Protein 4IF8 (pdb70)

CATH classification: 3.30.497.10 (+1 more: 2.30.39.10)

Secondary structure (DSSP, 8-state):
--HHHHHHHHHHHHHHHHHHHHHHHHHHHHSTTS-EEE-HHHHHHHHHHHTTT--HHHHHHHHHHTT--SS-HHHHHHHHHHHHHHH-EESSSEEEEEEEEEEEETTS---HHHHHHHHHHH--EEEEE-TTSHHHHHHHHHHHHHHHTTTSS----S---TT--EEEEEEEEEEE-BSS---GGG-EEEEEESSSS-EEEEEEEEEEEEEEEEEETTTTEEEEEEEBSSSEEEEEEEEPTT-HHHHHHH--HHHHHHHHHT-EEEEEEEEEE-EEEEEEEEHHHHGGGGT--GGGS-SS--TTT---TT----EEEEEEEEEE-S-B---PPPEEEE--S-EEEEEEETTTTEEEEEEEES-TT--/-GGGHHHHHHHHHHHHHHHHHHHHHHHHHHHHSTTS-EEE-HHHHHHHHHHHHTT--HHHHHHHHHHHT-TTS-HHHHHHHHHHHHHHH-EE-SSEEEEEEEEEEEETTS---HHHHHHHHHHH--EEEEE-TTSHHHHHHHHHHHHHHHTTTSS-S------TT--EEEEEEEEEEE-BSSPPPTTT-EEEEEESSSS-EEEEEEEEEEEEEEEEEETTTTEEEEEEEBSSSEEEEEEEE---HHHHHT--SHHHHHHHHT-EEEEEEEEEE-EEEEEEEEHHHHHHTTT--GGGS-SS--TTTSS-TT----EEEEEEEEEESS-B--EEE--S-EEEEEEETTTTEEEEEEEES-S--

Structure (mmCIF, N/CA/C/O backbone):
data_4IF8
#
_entry.id   4IF8
#
_cell.length_a   133.550
_cell.length_b   152.100
_cell.length_c   61.450
_cell.angle_alpha   90.00
_cell.angle_beta   97.52
_cell.angle_gamma   90.00
#
_symmetry.space_group_name_H-M   'C 1 2 1'
#
loop_
_entity.id
_entity.type
_entity.pdbx_description
1 polymer 'Serpin A12'
2 non-polymer 'SULFATE ION'
3 water water
#
loop_
_atom_site.group_PDB
_atom_site.id
_atom_site.type_symbol
_atom_site.label_atom_id
_atom_site.label_alt_id
_atom_site.label_comp_id
_atom_site.label_asym_id
_atom_site.label_entity_id
_atom_site.label_seq_id
_atom_site.pdbx_PDB_ins_code
_atom_site.Cartn_x
_atom_site.Cartn_y
_atom_site.Cartn_z
_atom_site.occupancy
_atom_site.B_iso_or_equiv
_atom_site.auth_seq_id
_atom_site.auth_comp_id
_atom_site.auth_asym_id
_atom_site.auth_atom_id
_atom_site.pdbx_PDB_model_num
ATOM 1 N N . GLN A 1 37 ? 41.769 84.597 7.624 1.00 78.51 37 GLN A N 1
ATOM 2 C CA . GLN A 1 37 ? 41.145 84.660 6.305 1.00 75.36 37 GLN A CA 1
ATOM 3 C C . GLN A 1 37 ? 39.655 84.880 6.427 1.00 75.52 37 GLN A C 1
ATOM 4 O O . GLN A 1 37 ? 39.014 84.323 7.327 1.00 76.07 37 GLN A O 1
ATOM 10 N N . GLY A 1 38 ? 39.115 85.664 5.497 1.00 66.88 38 GLY A N 1
ATOM 11 C CA . GLY A 1 38 ? 37.694 85.956 5.433 1.00 61.74 38 GLY A CA 1
ATOM 12 C C . GLY A 1 38 ? 37.024 85.284 4.256 1.00 58.33 38 GLY A C 1
ATOM 13 O O . GLY A 1 38 ? 36.102 85.859 3.688 1.00 55.46 38 GLY A O 1
ATOM 14 N N . TRP A 1 39 ? 37.486 84.068 3.861 1.00 52.35 39 TRP A N 1
ATOM 15 C CA . TRP A 1 39 ? 36.897 83.324 2.733 1.00 49.04 39 TRP A CA 1
ATOM 16 C C . TRP A 1 39 ? 35.410 83.032 2.946 1.00 47.33 39 TRP A C 1
ATOM 17 O O . TRP A 1 39 ? 34.602 83.318 2.069 1.00 44.52 39 TRP A O 1
ATOM 28 N N . LYS A 1 40 ? 35.077 82.428 4.091 1.00 43.43 40 LYS A N 1
ATOM 29 C CA . LYS A 1 40 ? 33.724 82.043 4.463 1.00 42.12 40 LYS A CA 1
ATOM 30 C C . LYS A 1 40 ? 32.775 83.259 4.492 1.00 44.77 40 LYS A C 1
ATOM 31 O O . LYS A 1 40 ? 31.671 83.175 3.949 1.00 42.82 40 LYS A O 1
ATOM 37 N N . GLN A 1 41 ? 33.241 84.396 5.047 1.00 43.42 41 GLN A N 1
ATOM 38 C CA . GLN A 1 41 ? 32.487 85.658 5.135 1.00 43.18 41 GLN A CA 1
ATOM 39 C C . GLN A 1 41 ? 32.161 86.174 3.729 1.00 46.43 41 GLN A C 1
ATOM 40 O O . GLN A 1 41 ? 31.033 86.594 3.471 1.00 45.64 41 GLN A O 1
ATOM 46 N N . ARG A 1 42 ? 33.151 86.089 2.821 1.00 44.11 42 ARG A N 1
ATOM 47 C CA . ARG A 1 42 ? 33.105 86.457 1.406 1.00 43.14 42 ARG A CA 1
ATOM 48 C C . ARG A 1 42 ? 32.113 85.544 0.645 1.00 43.31 42 ARG A C 1
ATOM 49 O O . ARG A 1 42 ? 31.338 86.039 -0.174 1.00 41.97 42 ARG A O 1
ATOM 57 N N . MET A 1 43 ? 32.108 84.232 0.941 1.00 38.11 43 MET A N 1
ATOM 58 C CA . MET A 1 43 ? 31.146 83.303 0.333 1.00 36.91 43 MET A CA 1
ATOM 59 C C . MET A 1 43 ? 29.706 83.645 0.796 1.00 36.19 43 MET A C 1
ATOM 60 O O . MET A 1 43 ? 28.794 83.623 -0.023 1.00 33.60 43 MET A O 1
ATOM 65 N N . ALA A 1 44 ? 29.518 83.941 2.102 1.00 33.08 44 ALA A N 1
ATOM 66 C CA . ALA A 1 44 ? 28.215 84.327 2.680 1.00 31.95 44 ALA A CA 1
ATOM 67 C C . ALA A 1 44 ? 27.705 85.621 2.032 1.00 37.74 44 ALA A C 1
ATOM 68 O O . ALA A 1 44 ? 26.527 85.696 1.677 1.00 35.65 44 ALA A O 1
ATOM 70 N N . ALA A 1 45 ? 28.625 86.592 1.778 1.00 36.34 45 ALA A N 1
ATOM 71 C CA . ALA A 1 45 ? 28.316 87.854 1.113 1.00 35.81 45 ALA A CA 1
ATOM 72 C C . ALA A 1 45 ? 27.839 87.608 -0.309 1.00 39.67 45 ALA A C 1
ATOM 73 O O . ALA A 1 45 ? 26.848 88.204 -0.717 1.00 39.24 45 ALA A O 1
ATOM 75 N N . LYS A 1 46 ? 28.493 86.694 -1.043 1.00 36.06 46 LYS A N 1
ATOM 76 C CA . LYS A 1 46 ? 28.106 86.341 -2.410 1.00 36.03 46 LYS A CA 1
ATOM 77 C C . LYS A 1 46 ? 26.656 85.798 -2.455 1.00 39.03 46 LYS A C 1
ATOM 78 O O . LYS A 1 46 ? 25.865 86.230 -3.289 1.00 36.76 46 LYS A O 1
ATOM 84 N N . GLU A 1 47 ? 26.302 84.895 -1.529 1.00 38.37 47 GLU A N 1
ATOM 85 C CA . GLU A 1 47 ? 24.942 84.358 -1.431 1.00 39.28 47 GLU A CA 1
ATOM 86 C C . GLU A 1 47 ? 23.937 85.478 -1.026 1.00 41.46 47 GLU A C 1
ATOM 87 O O . GLU A 1 47 ? 22.851 85.573 -1.607 1.00 39.84 47 GLU A O 1
ATOM 93 N N . LEU A 1 48 ? 24.314 86.344 -0.072 1.00 38.80 48 LEU A N 1
ATOM 94 C CA . LEU A 1 48 ? 23.431 87.446 0.347 1.00 37.85 48 LEU A CA 1
ATOM 95 C C . LEU A 1 48 ? 23.182 88.466 -0.775 1.00 42.11 48 LEU A C 1
ATOM 96 O O . LEU A 1 48 ? 22.061 88.938 -0.922 1.00 40.86 48 LEU A O 1
ATOM 101 N N . ALA A 1 49 ? 24.204 88.762 -1.597 1.00 40.52 49 ALA A N 1
ATOM 102 C CA . ALA A 1 49 ? 24.087 89.653 -2.757 1.00 40.48 49 ALA A CA 1
ATOM 103 C C . ALA A 1 49 ? 23.043 89.139 -3.774 1.00 42.04 49 ALA A C 1
ATOM 104 O O . ALA A 1 49 ? 22.294 89.953 -4.313 1.00 40.38 49 ALA A O 1
ATOM 106 N N . ARG A 1 50 ? 22.998 87.802 -4.045 1.00 37.99 50 ARG A N 1
ATOM 107 C CA . ARG A 1 50 ? 21.994 87.213 -4.950 1.00 39.05 50 ARG A CA 1
ATOM 108 C C . ARG A 1 50 ? 20.602 87.462 -4.415 1.00 43.95 50 ARG A C 1
ATOM 109 O O . ARG A 1 50 ? 19.685 87.744 -5.193 1.00 43.19 50 ARG A O 1
ATOM 117 N N . GLN A 1 51 ? 20.454 87.386 -3.067 1.00 41.02 51 GLN A N 1
ATOM 118 C CA . GLN A 1 51 ? 19.207 87.634 -2.374 1.00 39.33 51 GLN A CA 1
ATOM 119 C C . GLN A 1 51 ? 18.767 89.068 -2.439 1.00 38.57 51 GLN A C 1
ATOM 120 O O . GLN A 1 51 ? 17.562 89.265 -2.618 1.00 38.46 51 GLN A O 1
ATOM 126 N N . ASN A 1 52 ? 19.681 90.082 -2.253 1.00 34.00 52 ASN A N 1
ATOM 127 C CA . ASN A 1 52 ? 19.229 91.471 -2.386 1.00 33.46 52 ASN A CA 1
ATOM 128 C C . ASN A 1 52 ? 18.859 91.804 -3.825 1.00 33.48 52 ASN A C 1
ATOM 129 O O . ASN A 1 52 ? 17.972 92.618 -4.037 1.00 32.06 52 ASN A O 1
ATOM 134 N N . MET A 1 53 ? 19.525 91.177 -4.807 1.00 31.61 53 MET A N 1
ATOM 135 C CA . MET A 1 53 ? 19.220 91.405 -6.226 1.00 33.30 53 MET A CA 1
ATOM 136 C C . MET A 1 53 ? 17.747 91.021 -6.457 1.00 33.09 53 MET A C 1
ATOM 137 O O . MET A 1 53 ? 16.971 91.846 -6.962 1.00 28.61 53 MET A O 1
ATOM 142 N N . ASP A 1 54 ? 17.369 89.778 -6.039 1.00 28.61 54 ASP A N 1
ATOM 143 C CA . ASP A 1 54 ? 16.001 89.281 -6.153 1.00 29.02 54 ASP A CA 1
ATOM 144 C C . ASP A 1 54 ? 15.008 90.171 -5.417 1.00 31.82 54 ASP A C 1
ATOM 145 O O . ASP A 1 54 ? 13.957 90.498 -5.979 1.00 31.20 54 ASP A O 1
ATOM 150 N N . LEU A 1 55 ? 15.350 90.578 -4.170 1.00 27.30 55 LEU A N 1
ATOM 151 C CA . LEU A 1 55 ? 14.520 91.452 -3.353 1.00 26.59 55 LEU A CA 1
ATOM 152 C C . LEU A 1 55 ? 14.267 92.779 -4.070 1.00 28.65 55 LEU A C 1
ATOM 153 O O . LEU A 1 55 ? 13.125 93.236 -4.128 1.00 25.79 55 LEU A O 1
ATOM 158 N N . GLY A 1 56 ? 15.335 93.391 -4.585 1.00 25.02 56 GLY A N 1
ATOM 159 C CA . GLY A 1 56 ? 15.221 94.655 -5.300 1.00 23.52 56 GLY A CA 1
ATOM 160 C C . GLY A 1 56 ? 14.252 94.572 -6.466 1.00 24.68 56 GLY A C 1
ATOM 161 O O . GLY A 1 56 ? 13.365 95.420 -6.597 1.00 21.47 56 GLY A O 1
ATOM 162 N N . PHE A 1 57 ? 14.378 93.524 -7.289 1.00 22.96 57 PHE A N 1
ATOM 163 C CA . PHE A 1 57 ? 13.505 93.367 -8.463 1.00 22.51 57 PHE A CA 1
ATOM 164 C C . PHE A 1 57 ? 12.059 93.115 -8.026 1.00 26.17 57 PHE A C 1
ATOM 165 O O . PHE A 1 57 ? 11.147 93.634 -8.650 1.00 25.10 57 PHE A O 1
ATOM 173 N N . LYS A 1 58 ? 11.857 92.353 -6.950 1.00 24.36 58 LYS A N 1
ATOM 174 C CA . LYS A 1 58 ? 10.502 92.081 -6.457 1.00 24.43 58 LYS A CA 1
ATOM 175 C C . LYS A 1 58 ? 9.883 93.391 -5.950 1.00 25.51 58 LYS A C 1
ATOM 176 O O . LYS A 1 58 ? 8.700 93.645 -6.193 1.00 26.15 58 LYS A O 1
ATOM 182 N N . LEU A 1 59 ? 10.646 94.154 -5.165 1.00 20.78 59 LEU A N 1
ATOM 183 C CA . LEU A 1 59 ? 10.170 95.431 -4.613 1.00 22.04 59 LEU A CA 1
ATOM 184 C C . LEU A 1 59 ? 9.869 96.420 -5.735 1.00 25.90 59 LEU A C 1
ATOM 185 O O . LEU A 1 59 ? 8.800 97.011 -5.739 1.00 25.48 59 LEU A O 1
ATOM 190 N N . LEU A 1 60 ? 10.776 96.548 -6.711 1.00 24.11 60 LEU A N 1
ATOM 191 C CA . LEU A 1 60 ? 10.569 97.429 -7.869 1.00 24.63 60 LEU A CA 1
ATOM 192 C C . LEU A 1 60 ? 9.287 97.074 -8.634 1.00 26.84 60 LEU A C 1
ATOM 193 O O . LEU A 1 60 ? 8.505 97.968 -8.919 1.00 26.15 60 LEU A O 1
ATOM 198 N N . LYS A 1 61 ? 9.056 95.788 -8.919 1.00 24.76 61 LYS A N 1
ATOM 199 C CA . LYS A 1 61 ? 7.859 95.326 -9.629 1.00 26.21 61 LYS A CA 1
ATOM 200 C C . LYS A 1 61 ? 6.580 95.731 -8.909 1.00 27.35 61 LYS A C 1
ATOM 201 O O . LYS A 1 61 ? 5.657 96.214 -9.547 1.00 25.76 61 LYS A O 1
ATOM 207 N N . LYS A 1 62 ? 6.511 95.490 -7.596 1.00 25.03 62 LYS A N 1
ATOM 208 C CA . LYS A 1 62 ? 5.331 95.819 -6.798 1.00 23.73 62 LYS A CA 1
ATOM 209 C C . LYS A 1 62 ? 5.135 97.339 -6.735 1.00 26.71 62 LYS A C 1
ATOM 210 O O . LYS A 1 62 ? 4.040 97.831 -6.998 1.00 25.44 62 LYS A O 1
ATOM 216 N N . LEU A 1 63 ? 6.216 98.079 -6.443 1.00 22.52 63 LEU A N 1
ATOM 217 C CA . LEU A 1 63 ? 6.164 99.549 -6.339 1.00 20.77 63 LEU A CA 1
ATOM 218 C C . LEU A 1 63 ? 5.718 100.204 -7.638 1.00 24.52 63 LEU A C 1
ATOM 219 O O . LEU A 1 63 ? 4.804 101.033 -7.618 1.00 25.68 63 LEU A O 1
ATOM 224 N N . ALA A 1 64 ? 6.282 99.763 -8.769 1.00 20.06 64 ALA A N 1
ATOM 225 C CA . ALA A 1 64 ? 5.898 100.274 -10.085 1.00 20.03 64 ALA A CA 1
ATOM 226 C C . ALA A 1 64 ? 4.468 99.884 -10.463 1.00 22.97 64 ALA A C 1
ATOM 227 O O . ALA A 1 64 ? 3.805 100.631 -11.172 1.00 22.45 64 ALA A O 1
ATOM 229 N N . PHE A 1 65 ? 4.011 98.702 -10.038 1.00 21.09 65 PHE A N 1
ATOM 230 C CA . PHE A 1 65 ? 2.648 98.247 -10.333 1.00 22.07 65 PHE A CA 1
ATOM 231 C C . PHE A 1 65 ? 1.635 99.183 -9.652 1.00 26.92 65 PHE A C 1
ATOM 232 O O . PHE A 1 65 ? 0.695 99.641 -10.322 1.00 26.89 65 PHE A O 1
ATOM 240 N N . TYR A 1 66 ? 1.826 99.463 -8.333 1.00 23.73 66 TYR A N 1
ATOM 241 C CA . TYR A 1 66 ? 0.857 100.310 -7.605 1.00 24.76 66 TYR A CA 1
ATOM 242 C C . TYR A 1 66 ? 1.001 101.783 -7.891 1.00 28.76 66 TYR A C 1
ATOM 243 O O . TYR A 1 66 ? 0.013 102.509 -7.801 1.00 29.13 66 TYR A O 1
ATOM 252 N N . ASN A 1 67 ? 2.226 102.232 -8.225 1.00 25.34 67 ASN A N 1
ATOM 253 C CA . ASN A 1 67 ? 2.520 103.656 -8.483 1.00 24.43 67 ASN A CA 1
ATOM 254 C C . ASN A 1 67 ? 3.252 103.878 -9.822 1.00 26.51 67 ASN A C 1
ATOM 255 O O . ASN A 1 67 ? 4.441 104.222 -9.831 1.00 23.03 67 ASN A O 1
ATOM 264 N N . PRO A 1 68 ? 2.589 103.682 -10.973 1.00 25.13 68 PRO A N 1
ATOM 265 C CA . PRO A 1 68 ? 3.287 103.956 -12.243 1.00 26.32 68 PRO A CA 1
ATOM 266 C C . PRO A 1 68 ? 3.550 105.464 -12.401 1.00 32.02 68 PRO A C 1
ATOM 267 O O . PRO A 1 68 ? 2.986 106.274 -11.671 1.00 33.38 68 PRO A O 1
ATOM 271 N N . GLY A 1 69 ? 4.463 105.832 -13.261 1.00 29.58 69 GLY A N 1
ATOM 272 C CA . GLY A 1 69 ? 4.740 107.257 -13.483 1.00 30.00 69 GLY A CA 1
ATOM 273 C C . GLY A 1 69 ? 5.488 107.962 -12.371 1.00 33.56 69 GLY A C 1
ATOM 274 O O . GLY A 1 69 ? 5.595 109.184 -12.375 1.00 34.13 69 GLY A O 1
ATOM 275 N N . ARG A 1 70 ? 6.051 107.204 -11.425 1.00 29.62 70 ARG A N 1
ATOM 276 C CA . ARG A 1 70 ? 6.797 107.789 -10.315 1.00 28.06 70 ARG A CA 1
ATOM 277 C C . ARG A 1 70 ? 8.215 107.255 -10.320 1.00 28.99 70 ARG A C 1
ATOM 278 O O . ARG A 1 70 ? 8.425 106.057 -10.573 1.00 24.76 70 ARG A O 1
ATOM 286 N N . ASN A 1 71 ? 9.161 108.107 -9.884 1.00 22.83 71 ASN A N 1
ATOM 287 C CA . ASN A 1 71 ? 10.528 107.694 -9.623 1.00 22.52 71 ASN A CA 1
ATOM 288 C C . ASN A 1 71 ? 10.496 106.712 -8.447 1.00 23.30 71 ASN A C 1
ATOM 289 O O . ASN A 1 71 ? 9.673 106.851 -7.545 1.00 20.51 71 ASN A O 1
ATOM 294 N N . ILE A 1 72 ? 11.338 105.695 -8.485 1.00 19.48 72 ILE A N 1
ATOM 295 C CA . ILE A 1 72 ? 11.472 104.747 -7.372 1.00 19.39 72 ILE A CA 1
ATOM 296 C C . ILE A 1 72 ? 12.960 104.659 -7.110 1.00 23.51 72 ILE A C 1
ATOM 297 O O . ILE A 1 72 ? 13.724 104.412 -8.038 1.00 24.43 72 ILE A O 1
ATOM 302 N N . PHE A 1 73 ? 13.384 104.917 -5.885 1.00 19.88 73 PHE A N 1
ATOM 303 C CA . PHE A 1 73 ? 14.809 104.914 -5.589 1.00 18.47 73 PHE A CA 1
ATOM 304 C C . PHE A 1 73 ? 15.041 104.333 -4.238 1.00 20.03 73 PHE A C 1
ATOM 305 O O . PHE A 1 73 ? 14.666 104.936 -3.259 1.00 18.98 73 PHE A O 1
ATOM 313 N N . LEU A 1 74 ? 15.626 103.141 -4.170 1.00 17.69 74 LEU A N 1
ATOM 314 C CA . LEU A 1 74 ? 15.830 102.494 -2.867 1.00 18.18 74 LEU A CA 1
ATOM 315 C C . LEU A 1 74 ? 17.090 101.649 -2.885 1.00 21.87 74 LEU A C 1
ATOM 316 O O . LEU A 1 74 ? 17.648 101.412 -3.951 1.00 20.71 74 LEU A O 1
ATOM 321 N N . SER A 1 75 ? 17.507 101.168 -1.701 1.00 19.74 75 SER A N 1
ATOM 322 C CA . SER A 1 75 ? 18.673 100.284 -1.596 1.00 19.88 75 SER A CA 1
ATOM 323 C C . SER A 1 75 ? 18.239 98.905 -1.062 1.00 23.93 75 SER A C 1
ATOM 324 O O . SER A 1 75 ? 17.915 98.774 0.116 1.00 21.16 75 SER A O 1
ATOM 327 N N . PRO A 1 76 ? 18.156 97.894 -1.939 1.00 25.70 76 PRO A N 1
ATOM 328 C CA . PRO A 1 76 ? 17.790 96.526 -1.467 1.00 26.10 76 PRO A CA 1
ATOM 329 C C . PRO A 1 76 ? 18.759 96.036 -0.388 1.00 25.64 76 PRO A C 1
ATOM 330 O O . PRO A 1 76 ? 18.329 95.488 0.618 1.00 23.24 76 PRO A O 1
ATOM 334 N N . LEU A 1 77 ? 20.051 96.316 -0.556 1.00 24.00 77 LEU A N 1
ATOM 335 C CA . LEU A 1 77 ? 21.078 95.932 0.417 1.00 24.20 77 LEU A CA 1
ATOM 336 C C . LEU A 1 77 ? 20.810 96.582 1.763 1.00 25.49 77 LEU A C 1
ATOM 337 O O . LEU A 1 77 ? 20.779 95.888 2.769 1.00 24.78 77 LEU A O 1
ATOM 342 N N . SER A 1 78 ? 20.658 97.921 1.782 1.00 19.95 78 SER A N 1
ATOM 343 C CA . SER A 1 78 ? 20.452 98.630 3.022 1.00 17.88 78 SER A CA 1
ATOM 344 C C . SER A 1 78 ? 19.209 98.100 3.737 1.00 20.76 78 SER A C 1
ATOM 345 O O . SER A 1 78 ? 19.267 97.845 4.945 1.00 19.56 78 SER A O 1
ATOM 348 N N . ILE A 1 79 ? 18.108 97.888 2.998 1.00 17.47 79 ILE A N 1
ATOM 349 C CA . ILE A 1 79 ? 16.866 97.357 3.596 1.00 18.39 79 ILE A CA 1
ATOM 350 C C . ILE A 1 79 ? 17.129 95.999 4.259 1.00 22.92 79 ILE A C 1
ATOM 351 O O . ILE A 1 79 ? 16.702 95.759 5.400 1.00 22.63 79 ILE A O 1
ATOM 356 N N . SER A 1 80 ? 17.836 95.121 3.534 1.00 20.94 80 SER A N 1
ATOM 357 C CA . SER A 1 80 ? 18.186 93.776 4.027 1.00 22.06 80 SER A CA 1
ATOM 358 C C . SER A 1 80 ? 18.996 93.852 5.325 1.00 24.83 80 SER A C 1
ATOM 359 O O . SER A 1 80 ? 18.707 93.078 6.229 1.00 24.91 80 SER A O 1
ATOM 362 N N . THR A 1 81 ? 20.000 94.781 5.420 1.00 20.23 81 THR A N 1
ATOM 363 C CA . THR A 1 81 ? 20.829 94.894 6.644 1.00 20.42 81 THR A CA 1
ATOM 364 C C . THR A 1 81 ? 19.977 95.205 7.862 1.00 24.16 81 THR A C 1
ATOM 365 O O . THR A 1 81 ? 20.260 94.688 8.956 1.00 22.47 81 THR A O 1
ATOM 369 N N . ALA A 1 82 ? 18.921 96.035 7.666 1.00 21.19 82 ALA A N 1
ATOM 370 C CA . ALA A 1 82 ? 18.057 96.450 8.763 1.00 21.46 82 ALA A CA 1
ATOM 371 C C . ALA A 1 82 ? 17.347 95.260 9.382 1.00 22.88 82 ALA A C 1
ATOM 372 O O . ALA A 1 82 ? 17.307 95.154 10.604 1.00 21.64 82 ALA A O 1
ATOM 374 N N . PHE A 1 83 ? 16.755 94.400 8.548 1.00 19.09 83 PHE A N 1
ATOM 375 C CA . PHE A 1 83 ? 15.981 93.261 9.045 1.00 20.49 83 PHE A CA 1
ATOM 376 C C . PHE A 1 83 ? 16.847 92.098 9.466 1.00 24.94 83 PHE A C 1
ATOM 377 O O . PHE A 1 83 ? 16.471 91.363 10.371 1.00 26.33 83 PHE A O 1
ATOM 385 N N . SER A 1 84 ? 18.060 92.004 8.895 1.00 19.07 84 SER A N 1
ATOM 386 C CA . SER A 1 84 ? 18.997 90.982 9.322 1.00 20.11 84 SER A CA 1
ATOM 387 C C . SER A 1 84 ? 19.511 91.356 10.693 1.00 24.12 84 SER A C 1
ATOM 388 O O . SER A 1 84 ? 19.591 90.500 11.559 1.00 26.28 84 SER A O 1
ATOM 391 N N . MET A 1 85 ? 19.797 92.642 10.904 1.00 21.26 85 MET A N 1
ATOM 392 C CA . MET A 1 85 ? 20.203 93.177 12.200 1.00 21.93 85 MET A CA 1
ATOM 393 C C . MET A 1 85 ? 19.118 92.855 13.247 1.00 25.54 85 MET A C 1
ATOM 394 O O . MET A 1 85 ? 19.445 92.444 14.363 1.00 25.11 85 MET A O 1
ATOM 399 N N . LEU A 1 86 ? 17.829 93.057 12.889 1.00 22.82 86 LEU A N 1
ATOM 400 C CA . LEU A 1 86 ? 16.717 92.761 13.816 1.00 23.09 86 LEU A CA 1
ATOM 401 C C . LEU A 1 86 ? 16.637 91.288 14.208 1.00 28.58 86 LEU A C 1
ATOM 402 O O . LEU A 1 86 ? 16.162 90.969 15.298 1.00 27.98 86 LEU A O 1
ATOM 407 N N . CYS A 1 87 ? 17.194 90.398 13.367 1.00 26.53 87 CYS A N 1
ATOM 408 C CA . CYS A 1 87 ? 17.248 88.966 13.671 1.00 27.20 87 CYS A CA 1
ATOM 409 C C . CYS A 1 87 ? 18.121 88.692 14.886 1.00 32.72 87 CYS A C 1
ATOM 410 O O . CYS A 1 87 ? 17.911 87.680 15.523 1.00 33.85 87 CYS A O 1
ATOM 413 N N . LEU A 1 88 ? 19.075 89.591 15.235 1.00 28.93 88 LEU A N 1
ATOM 414 C CA . LEU A 1 88 ? 19.889 89.398 16.451 1.00 29.04 88 LEU A CA 1
ATOM 415 C C . LEU A 1 88 ? 19.034 89.494 17.730 1.00 32.44 88 LEU A C 1
ATOM 416 O O . LEU A 1 88 ? 19.404 88.936 18.760 1.00 33.65 88 LEU A O 1
ATOM 421 N N . GLY A 1 89 ? 17.944 90.245 17.668 1.00 29.27 89 GLY A N 1
ATOM 422 C CA . GLY A 1 89 ? 17.067 90.443 18.817 1.00 30.04 89 GLY A CA 1
ATOM 423 C C . GLY A 1 89 ? 15.701 89.793 18.730 1.00 33.88 89 GLY A C 1
ATOM 424 O O . GLY A 1 89 ? 14.898 89.950 19.648 1.00 34.43 89 GLY A O 1
ATOM 425 N N . ALA A 1 90 ? 15.411 89.084 17.630 1.00 29.92 90 ALA A N 1
ATOM 426 C CA . ALA A 1 90 ? 14.103 88.460 17.399 1.00 28.95 90 ALA A CA 1
ATOM 427 C C . ALA A 1 90 ? 14.128 86.963 17.626 1.00 33.52 90 ALA A C 1
ATOM 428 O O . ALA A 1 90 ? 15.138 86.308 17.384 1.00 34.23 90 ALA A O 1
ATOM 430 N N . GLN A 1 91 ? 13.007 86.423 18.075 1.00 31.10 91 GLN A N 1
ATOM 431 C CA . GLN A 1 91 ? 12.857 84.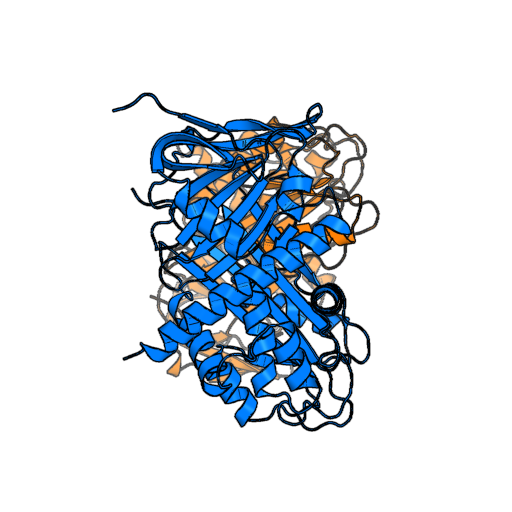992 18.314 1.00 32.96 91 GLN A CA 1
ATOM 432 C C . GLN A 1 91 ? 11.587 84.495 17.666 1.00 37.41 91 GLN A C 1
ATOM 433 O O . GLN A 1 91 ? 10.718 85.287 17.244 1.00 33.93 91 GLN A O 1
ATOM 439 N N . ASP A 1 92 ? 11.473 83.167 17.646 1.00 36.92 92 ASP A N 1
ATOM 440 C CA . ASP A 1 92 ? 10.321 82.393 17.211 1.00 38.65 92 ASP A CA 1
ATOM 441 C C . ASP A 1 92 ? 9.650 82.842 15.895 1.00 40.21 92 ASP A C 1
ATOM 442 O O . ASP A 1 92 ? 10.361 83.022 14.904 1.00 37.40 92 ASP A O 1
ATOM 447 N N . SER A 1 93 ? 8.305 83.029 15.887 1.00 37.21 93 SER A N 1
ATOM 448 C CA . SER A 1 93 ? 7.546 83.378 14.683 1.00 36.28 93 SER A CA 1
ATOM 449 C C . SER A 1 93 ? 8.010 84.650 13.991 1.00 37.90 93 SER A C 1
ATOM 450 O O . SER A 1 93 ? 8.006 84.685 12.760 1.00 37.74 93 SER A O 1
ATOM 453 N N . THR A 1 94 ? 8.425 85.687 14.762 1.00 32.18 94 THR A N 1
ATOM 454 C CA . THR A 1 94 ? 8.895 86.949 14.165 1.00 27.93 94 THR A CA 1
ATOM 455 C C . THR A 1 94 ? 10.200 86.719 13.445 1.00 30.58 94 THR A C 1
ATOM 456 O O . THR A 1 94 ? 10.334 87.127 12.295 1.00 28.39 94 THR A O 1
ATOM 460 N N . LEU A 1 95 ? 11.141 86.015 14.102 1.00 29.02 95 LEU A N 1
ATOM 461 C CA . LEU A 1 95 ? 12.438 85.670 13.520 1.00 28.36 95 LEU A CA 1
ATOM 462 C C . LEU A 1 95 ? 12.254 84.810 12.258 1.00 34.82 95 LEU A C 1
ATOM 463 O O . LEU A 1 95 ? 12.822 85.140 11.217 1.00 34.12 95 LEU A O 1
ATOM 468 N N . ASP A 1 96 ? 11.484 83.695 12.368 1.00 32.48 96 ASP A N 1
ATOM 469 C CA . ASP A 1 96 ? 11.225 82.796 11.237 1.00 32.84 96 ASP A CA 1
ATOM 470 C C . ASP A 1 96 ? 10.652 83.537 10.027 1.00 32.95 96 ASP A C 1
ATOM 471 O O . ASP A 1 96 ? 11.113 83.317 8.908 1.00 33.01 96 ASP A O 1
ATOM 476 N N . GLU A 1 97 ? 9.664 84.409 10.243 1.00 28.38 97 GLU A N 1
ATOM 477 C CA . GLU A 1 97 ? 9.040 85.136 9.134 1.00 27.28 97 GLU A CA 1
ATOM 478 C C . GLU A 1 97 ? 9.989 86.144 8.440 1.00 30.87 97 GLU A C 1
ATOM 479 O O . GLU A 1 97 ? 9.915 86.269 7.201 1.00 29.44 97 GLU A O 1
ATOM 485 N N . ILE A 1 98 ? 10.870 86.861 9.207 1.00 26.62 98 ILE A N 1
ATOM 486 C CA . ILE A 1 98 ? 11.863 87.776 8.577 1.00 25.29 98 ILE A CA 1
ATOM 487 C C . ILE A 1 98 ? 12.779 86.941 7.643 1.00 31.48 98 ILE A C 1
ATOM 488 O O . ILE A 1 98 ? 12.993 87.307 6.486 1.00 29.77 98 ILE A O 1
ATOM 493 N N . LYS A 1 99 ? 13.296 85.813 8.170 1.00 31.81 99 LYS A N 1
ATOM 494 C CA . LYS A 1 99 ? 14.202 84.901 7.470 1.00 32.86 99 LYS A CA 1
ATOM 495 C C . LYS A 1 99 ? 13.548 84.273 6.243 1.00 37.29 99 LYS A C 1
ATOM 496 O O . LYS A 1 99 ? 14.214 84.121 5.233 1.00 36.69 99 LYS A O 1
ATOM 502 N N . GLN A 1 100 ? 12.246 83.933 6.325 1.00 35.03 100 GLN A N 1
ATOM 503 C CA . GLN A 1 100 ? 11.485 83.383 5.200 1.00 35.59 100 GLN A CA 1
ATOM 504 C C . GLN A 1 100 ? 11.278 84.461 4.125 1.00 36.75 100 GLN A C 1
ATOM 505 O O . GLN A 1 100 ? 11.586 84.230 2.947 1.00 35.50 100 GLN A O 1
ATOM 511 N N . GLY A 1 101 ? 10.790 85.631 4.551 1.00 31.57 101 GLY A N 1
ATOM 512 C CA . GLY A 1 101 ? 10.521 86.766 3.674 1.00 29.72 101 GLY A CA 1
ATOM 513 C C . GLY A 1 101 ? 11.748 87.292 2.957 1.00 32.62 101 GLY A C 1
ATOM 514 O O . GLY A 1 101 ? 11.677 87.659 1.779 1.00 31.26 101 GLY A O 1
ATOM 515 N N . PHE A 1 102 ? 12.873 87.385 3.680 1.00 27.52 102 PHE A N 1
ATOM 516 C CA . PHE A 1 102 ? 14.110 87.891 3.079 1.00 26.65 102 PHE A CA 1
ATOM 517 C C . PHE A 1 102 ? 14.979 86.798 2.478 1.00 33.54 102 PHE A C 1
ATOM 518 O O . PHE A 1 102 ? 16.029 87.117 1.939 1.00 34.31 102 PHE A O 1
ATOM 526 N N . ASN A 1 103 ? 14.558 85.527 2.578 1.00 31.60 103 ASN A N 1
ATOM 527 C CA . ASN A 1 103 ? 15.299 84.359 2.076 1.00 34.87 103 ASN A CA 1
ATOM 528 C C . ASN A 1 103 ? 16.698 84.255 2.714 1.00 38.81 103 ASN A C 1
ATOM 529 O O . ASN A 1 103 ? 17.707 84.092 2.029 1.00 38.77 103 ASN A O 1
ATOM 534 N N . PHE A 1 104 ? 16.735 84.387 4.042 1.00 35.11 104 PHE A N 1
ATOM 535 C CA . PHE A 1 104 ? 17.950 84.303 4.856 1.00 34.66 104 PHE A CA 1
ATOM 536 C C . PHE A 1 104 ? 18.126 82.885 5.406 1.00 39.68 104 PHE A C 1
ATOM 537 O O . PHE A 1 104 ? 18.978 82.661 6.260 1.00 39.44 104 PHE A O 1
ATOM 545 N N . ARG A 1 105 ? 17.299 81.941 4.936 1.00 40.29 105 ARG A N 1
ATOM 546 C CA . ARG A 1 105 ? 17.209 80.556 5.396 1.00 43.39 105 ARG A CA 1
ATOM 547 C C . ARG A 1 105 ? 18.277 79.564 4.883 1.00 49.97 105 ARG A C 1
ATOM 548 O O . ARG A 1 105 ? 18.421 78.490 5.476 1.00 50.73 105 ARG A O 1
ATOM 556 N N . LYS A 1 106 ? 18.957 79.873 3.765 1.00 47.64 106 LYS A N 1
ATOM 557 C CA . LYS A 1 106 ? 19.944 78.963 3.148 1.00 49.40 106 LYS A CA 1
ATOM 558 C C . LYS A 1 106 ? 21.245 78.723 3.923 1.00 51.96 106 LYS A C 1
ATOM 559 O O . LYS A 1 106 ? 21.873 77.693 3.721 1.00 53.96 106 LYS A O 1
ATOM 565 N N . MET A 1 107 ? 21.647 79.649 4.804 1.00 45.84 107 MET A N 1
ATOM 566 C CA . MET A 1 107 ? 22.881 79.494 5.578 1.00 45.35 107 MET A CA 1
ATOM 567 C C . MET A 1 107 ? 22.637 79.596 7.097 1.00 44.92 107 MET A C 1
ATOM 568 O O . MET A 1 107 ? 21.667 80.215 7.487 1.00 43.04 107 MET A O 1
ATOM 573 N N . PRO A 1 108 ? 23.526 79.068 7.971 1.00 41.36 108 PRO A N 1
ATOM 574 C CA . PRO A 1 108 ? 23.334 79.256 9.422 1.00 39.57 108 PRO A CA 1
ATOM 575 C C . PRO A 1 108 ? 23.317 80.745 9.780 1.00 41.49 108 PRO A C 1
ATOM 576 O O . PRO A 1 108 ? 23.898 81.562 9.068 1.00 38.96 108 PRO A O 1
ATOM 580 N N . GLU A 1 109 ? 22.657 81.093 10.884 1.00 37.92 109 GLU A N 1
ATOM 581 C CA . GLU A 1 109 ? 22.525 82.479 11.329 1.00 36.60 109 GLU A CA 1
ATOM 582 C C . GLU A 1 109 ? 23.841 83.165 11.613 1.00 38.13 109 GLU A C 1
ATOM 583 O O . GLU A 1 109 ? 23.970 84.363 11.361 1.00 34.57 109 GLU A O 1
ATOM 589 N N . LYS A 1 110 ? 24.822 82.403 12.104 1.00 37.53 110 LYS A N 1
ATOM 590 C CA . LYS A 1 110 ? 26.166 82.911 12.369 1.00 37.94 110 LYS A CA 1
ATOM 591 C C . LYS A 1 110 ? 26.771 83.449 11.077 1.00 39.87 110 LYS A C 1
ATOM 592 O O . LYS A 1 110 ? 27.347 84.532 11.092 1.00 38.80 110 LYS A O 1
ATOM 598 N N . ASP A 1 111 ? 26.582 82.716 9.966 1.00 36.65 111 ASP A N 1
ATOM 599 C CA . ASP A 1 111 ? 27.078 83.064 8.628 1.00 36.11 111 ASP A CA 1
ATOM 600 C C . ASP A 1 111 ? 26.301 84.215 8.042 1.00 36.07 111 ASP A C 1
ATOM 601 O O . ASP A 1 111 ? 26.864 85.051 7.332 1.00 35.19 111 ASP A O 1
ATOM 606 N N . LEU A 1 112 ? 25.010 84.288 8.360 1.00 31.70 112 LEU A N 1
ATOM 607 C CA . LEU A 1 112 ? 24.178 85.407 7.922 1.00 29.59 112 LEU A CA 1
ATOM 608 C C . LEU A 1 112 ? 24.773 86.740 8.480 1.00 33.98 112 LEU A C 1
ATOM 609 O O . LEU A 1 112 ? 24.973 87.698 7.726 1.00 32.56 112 LEU A O 1
ATOM 614 N N . HIS A 1 113 ? 25.038 86.788 9.798 1.00 30.58 113 HIS A N 1
ATOM 615 C CA . HIS A 1 113 ? 25.565 87.984 10.456 1.00 28.98 113 HIS A CA 1
ATOM 616 C C . HIS A 1 113 ? 27.015 88.281 10.047 1.00 31.71 113 HIS A C 1
ATOM 617 O O . HIS A 1 113 ? 27.360 89.444 9.836 1.00 29.81 113 HIS A O 1
ATOM 624 N N . GLU A 1 114 ? 27.846 87.234 9.896 1.00 28.70 114 GLU A N 1
ATOM 625 C CA . GLU A 1 114 ? 29.228 87.395 9.442 1.00 29.56 114 GLU A CA 1
ATOM 626 C C . GLU A 1 114 ? 29.284 87.919 7.992 1.00 33.72 114 GLU A C 1
ATOM 627 O O . GLU A 1 114 ? 30.149 88.739 7.672 1.00 34.18 114 GLU A O 1
ATOM 633 N N . GLY A 1 115 ? 28.353 87.465 7.150 1.00 29.57 115 GLY A N 1
ATOM 634 C CA . GLY A 1 115 ? 28.242 87.895 5.757 1.00 27.71 115 GLY A CA 1
ATOM 635 C C . GLY A 1 115 ? 27.863 89.359 5.658 1.00 30.39 115 GLY A C 1
ATOM 636 O O . GLY A 1 115 ? 28.481 90.119 4.896 1.00 29.01 115 GLY A O 1
ATOM 637 N N . PHE A 1 116 ? 26.847 89.777 6.455 1.00 25.78 116 PHE A N 1
ATOM 638 C CA . PHE A 1 116 ? 26.450 91.177 6.481 1.00 24.50 116 PHE A CA 1
ATOM 639 C C . PHE A 1 116 ? 27.547 92.062 7.091 1.00 27.94 116 PHE A C 1
ATOM 640 O O . PHE A 1 116 ? 27.789 93.144 6.573 1.00 27.34 116 PHE A O 1
ATOM 648 N N . HIS A 1 117 ? 28.209 91.622 8.179 1.00 25.13 117 HIS A N 1
ATOM 649 C CA . HIS A 1 117 ? 29.293 92.413 8.779 1.00 27.14 117 HIS A CA 1
ATOM 650 C C . HIS A 1 117 ? 30.387 92.674 7.723 1.00 31.68 117 HIS A C 1
ATOM 651 O O . HIS A 1 117 ? 30.873 93.797 7.609 1.00 31.65 117 HIS A O 1
ATOM 658 N N . TYR A 1 118 ? 30.759 91.633 6.969 1.00 28.44 118 TYR A N 1
ATOM 659 C CA . TYR A 1 118 ? 31.764 91.722 5.894 1.00 30.11 118 TYR A CA 1
ATOM 660 C C . TYR A 1 118 ? 31.316 92.739 4.830 1.00 30.55 118 TYR A C 1
ATOM 661 O O . TYR A 1 118 ? 32.115 93.584 4.439 1.00 29.21 118 TYR A O 1
ATOM 670 N N . ILE A 1 119 ? 30.066 92.649 4.359 1.00 27.90 119 ILE A N 1
ATOM 671 C CA . ILE A 1 119 ? 29.550 93.566 3.318 1.00 28.08 119 ILE A CA 1
ATOM 672 C C . ILE A 1 119 ? 29.651 95.048 3.796 1.00 31.45 119 ILE A C 1
ATOM 673 O O . ILE A 1 119 ? 30.218 95.907 3.104 1.00 31.86 119 ILE A O 1
ATOM 678 N N . ILE A 1 120 ? 29.141 95.313 4.988 1.00 26.79 120 ILE A N 1
ATOM 679 C CA . ILE A 1 120 ? 29.132 96.656 5.568 1.00 26.65 120 ILE A CA 1
ATOM 680 C C . ILE A 1 120 ? 30.569 97.160 5.787 1.00 31.85 120 ILE A C 1
ATOM 681 O O . ILE A 1 120 ? 30.884 98.285 5.392 1.00 29.82 120 ILE A O 1
ATOM 686 N N . HIS A 1 121 ? 31.418 96.353 6.428 1.00 29.56 121 HIS A N 1
ATOM 687 C CA . HIS A 1 121 ? 32.790 96.770 6.700 1.00 32.75 121 HIS A CA 1
ATOM 688 C C . HIS A 1 121 ? 33.532 97.125 5.406 1.00 37.63 121 HIS A C 1
ATOM 689 O O . HIS A 1 121 ? 34.216 98.146 5.345 1.00 39.46 121 HIS A O 1
ATOM 696 N N . GLU A 1 122 ? 33.375 96.307 4.380 1.00 33.54 122 GLU A N 1
ATOM 697 C CA . GLU A 1 122 ? 34.074 96.528 3.116 1.00 36.86 122 GLU A CA 1
ATOM 698 C C . GLU A 1 122 ? 33.597 97.752 2.318 1.00 40.21 122 GLU A C 1
ATOM 699 O O . GLU A 1 122 ? 34.425 98.503 1.800 1.00 39.80 122 GLU A O 1
ATOM 705 N N . LEU A 1 123 ? 32.282 97.977 2.285 1.00 35.60 123 LEU A N 1
ATOM 706 C CA . LEU A 1 123 ? 31.678 99.095 1.555 1.00 35.65 123 LEU A CA 1
ATOM 707 C C . LEU A 1 123 ? 31.788 100.449 2.261 1.00 37.81 123 LEU A C 1
ATOM 708 O O . LEU A 1 123 ? 31.854 101.473 1.579 1.00 36.01 123 LEU A O 1
ATOM 713 N N . THR A 1 124 ? 31.760 100.454 3.607 1.00 34.68 124 THR A N 1
ATOM 714 C CA . THR A 1 124 ? 31.818 101.666 4.452 1.00 35.46 124 THR A CA 1
ATOM 715 C C . THR A 1 124 ? 33.131 102.375 4.312 1.00 44.01 124 THR A C 1
ATOM 716 O O . THR A 1 124 ? 34.166 101.847 4.711 1.00 44.39 124 THR A O 1
ATOM 720 N N . GLN A 1 125 ? 33.089 103.553 3.667 1.00 44.91 125 GLN A N 1
ATOM 721 C CA . GLN A 1 125 ? 34.271 104.360 3.353 1.00 47.47 125 GLN A CA 1
ATOM 722 C C . GLN A 1 125 ? 33.970 105.852 3.337 1.00 50.19 125 GLN A C 1
ATOM 723 O O . GLN A 1 125 ? 32.838 106.252 3.074 1.00 44.85 125 GLN A O 1
ATOM 729 N N . LYS A 1 126 ? 35.014 106.661 3.594 1.00 49.61 126 LYS A N 1
ATOM 730 C CA . LYS A 1 126 ? 34.981 108.118 3.574 1.00 50.95 126 LYS A CA 1
ATOM 731 C C . LYS A 1 126 ? 36.329 108.543 2.993 1.00 57.01 126 LYS A C 1
ATOM 732 O O . LYS A 1 126 ? 37.228 108.995 3.711 1.00 59.54 126 LYS A O 1
ATOM 738 N N . THR A 1 127 ? 36.496 108.259 1.689 1.00 51.18 127 THR A N 1
ATOM 739 C CA . THR A 1 127 ? 37.706 108.521 0.915 1.00 51.28 127 THR A CA 1
ATOM 740 C C . THR A 1 127 ? 37.346 109.472 -0.225 1.00 52.79 127 THR A C 1
ATOM 741 O O . THR A 1 127 ? 36.170 109.810 -0.401 1.00 50.06 127 THR A O 1
ATOM 745 N N . GLN A 1 128 ? 38.359 109.900 -0.994 1.00 50.15 128 GLN A N 1
ATOM 746 C CA . GLN A 1 128 ? 38.209 110.784 -2.145 1.00 50.04 128 GLN A CA 1
ATOM 747 C C . GLN A 1 128 ? 37.431 110.089 -3.263 1.00 49.17 128 GLN A C 1
ATOM 748 O O . GLN A 1 128 ? 36.716 110.759 -4.009 1.00 49.83 128 GLN A O 1
ATOM 754 N N . ASP A 1 129 ? 37.576 108.756 -3.374 1.00 40.66 129 ASP A N 1
ATOM 755 C CA . ASP A 1 129 ? 36.910 107.942 -4.388 1.00 37.94 129 ASP A CA 1
ATOM 756 C C . ASP A 1 129 ? 35.533 107.453 -4.009 1.00 38.71 129 ASP A C 1
ATOM 757 O O . ASP A 1 129 ? 34.740 107.197 -4.904 1.00 36.99 129 ASP A O 1
ATOM 762 N N . LEU A 1 130 ? 35.292 107.186 -2.724 1.00 34.74 130 LEU A N 1
ATOM 763 C CA . LEU A 1 130 ? 34.021 106.643 -2.271 1.00 32.76 130 LEU A CA 1
ATOM 764 C C . LEU A 1 130 ? 33.645 107.100 -0.873 1.00 37.15 130 LEU A C 1
ATOM 765 O O . LEU A 1 130 ? 34.454 107.013 0.049 1.00 36.92 130 LEU A O 1
ATOM 770 N N . LYS A 1 131 ? 32.379 107.530 -0.718 1.00 32.63 131 LYS A N 1
ATOM 771 C CA . LYS A 1 131 ? 31.766 107.899 0.556 1.00 30.82 131 LYS A CA 1
ATOM 772 C C . LYS A 1 131 ? 30.470 107.142 0.581 1.00 31.67 131 LYS A C 1
ATOM 773 O O . LYS A 1 131 ? 29.571 107.439 -0.195 1.00 29.33 131 LYS A O 1
ATOM 779 N N . LEU A 1 132 ? 30.413 106.089 1.391 1.00 28.90 132 LEU A N 1
ATOM 780 C CA . LEU A 1 132 ? 29.232 105.245 1.503 1.00 26.77 132 LEU A CA 1
ATOM 781 C C . LEU A 1 132 ? 29.126 104.841 2.969 1.00 28.93 132 LEU A C 1
ATOM 782 O O . LEU A 1 132 ? 30.101 104.360 3.543 1.00 27.40 132 LEU A O 1
ATOM 787 N N . SER A 1 133 ? 27.937 105.011 3.554 1.00 24.74 133 SER A N 1
ATOM 788 C CA . SER A 1 133 ? 27.614 104.563 4.900 1.00 26.42 133 SER A CA 1
ATOM 789 C C . SER A 1 133 ? 26.231 103.993 4.879 1.00 29.47 133 SER A C 1
ATOM 790 O O . SER A 1 133 ? 25.356 104.531 4.193 1.00 26.52 133 SER A O 1
ATOM 793 N N . ILE A 1 134 ? 26.039 102.909 5.644 1.00 26.25 134 ILE A N 1
ATOM 794 C CA . ILE A 1 134 ? 24.744 102.248 5.826 1.00 25.13 134 ILE A CA 1
ATOM 795 C C . ILE A 1 134 ? 24.431 102.468 7.298 1.00 29.55 134 ILE A C 1
ATOM 796 O O . ILE A 1 134 ? 25.194 102.040 8.164 1.00 29.37 134 ILE A O 1
ATOM 801 N N . GLY A 1 135 ? 23.372 103.222 7.559 1.00 24.83 135 GLY A N 1
ATOM 802 C CA . GLY A 1 135 ? 22.958 103.545 8.910 1.00 22.80 135 GLY A CA 1
ATOM 803 C C . GLY A 1 135 ? 21.788 102.702 9.347 1.00 23.47 135 GLY A C 1
ATOM 804 O O . GLY A 1 135 ? 20.870 102.466 8.567 1.00 20.09 135 GLY A O 1
ATOM 805 N N . ASN A 1 136 ? 21.838 102.214 10.592 1.00 22.48 136 ASN A N 1
ATOM 806 C CA . ASN A 1 136 ? 20.766 101.427 11.213 1.00 21.83 136 ASN A CA 1
ATOM 807 C C . ASN A 1 136 ? 20.667 101.934 12.630 1.00 26.16 136 ASN A C 1
ATOM 808 O O . ASN A 1 136 ? 21.539 101.667 13.451 1.00 26.19 136 ASN A O 1
ATOM 813 N N . THR A 1 137 ? 19.667 102.760 12.886 1.00 22.45 137 THR A N 1
ATOM 814 C CA . THR A 1 137 ? 19.490 103.322 14.217 1.00 23.31 137 THR A CA 1
ATOM 815 C C . THR A 1 137 ? 18.127 102.927 14.741 1.00 27.86 137 THR A C 1
ATOM 816 O O . THR A 1 137 ? 17.108 103.173 14.077 1.00 24.94 137 THR A O 1
ATOM 820 N N . LEU A 1 138 ? 18.108 102.282 15.912 1.00 26.24 138 LEU A N 1
ATOM 821 C CA . LEU A 1 138 ? 16.836 101.985 16.566 1.00 26.67 138 LEU A CA 1
ATOM 822 C C . LEU A 1 138 ? 16.616 103.081 17.581 1.00 27.33 138 LEU A C 1
ATOM 823 O O . LEU A 1 138 ? 17.460 103.282 18.460 1.00 27.19 138 LEU A O 1
ATOM 828 N N . PHE A 1 139 ? 15.487 103.762 17.516 1.00 24.23 139 PHE A N 1
ATOM 829 C CA . PHE A 1 139 ? 15.163 104.766 18.532 1.00 24.11 139 PHE A CA 1
ATOM 830 C C . PHE A 1 139 ? 14.150 104.097 19.449 1.00 30.13 139 PHE A C 1
ATOM 831 O O . PHE A 1 139 ? 13.090 103.657 18.987 1.00 29.77 139 PHE A O 1
ATOM 839 N N . ILE A 1 140 ? 14.518 103.942 20.732 1.00 28.11 140 ILE A N 1
ATOM 840 C CA . ILE A 1 140 ? 13.736 103.216 21.735 1.00 27.77 140 ILE A CA 1
ATOM 841 C C . ILE A 1 140 ? 13.324 104.131 22.881 1.00 30.25 140 ILE A C 1
ATOM 842 O O . ILE A 1 140 ? 14.102 104.976 23.331 1.00 29.40 140 ILE A O 1
ATOM 847 N N . ASP A 1 141 ? 12.090 103.946 23.359 1.00 25.56 141 ASP A N 1
ATOM 848 C CA . ASP A 1 141 ? 11.557 104.755 24.419 1.00 27.59 141 ASP A CA 1
ATOM 849 C C . ASP A 1 141 ? 12.465 104.641 25.637 1.00 33.63 141 ASP A C 1
ATOM 850 O O . ASP A 1 141 ? 12.893 103.532 25.981 1.00 33.33 141 ASP A O 1
ATOM 855 N N . GLN A 1 142 ? 12.832 105.806 26.215 1.00 30.78 142 GLN A N 1
ATOM 856 C CA . GLN A 1 142 ? 13.736 105.940 27.362 1.00 32.13 142 GLN A CA 1
ATOM 857 C C . GLN A 1 142 ? 13.308 105.161 28.635 1.00 37.53 142 GLN A C 1
ATOM 858 O O . GLN A 1 142 ? 14.122 104.976 29.553 1.00 38.92 142 GLN A O 1
ATOM 864 N N . ARG A 1 143 ? 12.039 104.739 28.709 1.00 34.08 143 ARG A N 1
ATOM 865 C CA . ARG A 1 143 ? 11.556 103.952 29.848 1.00 35.64 143 ARG A CA 1
ATOM 866 C C . ARG A 1 143 ? 11.968 102.485 29.662 1.00 39.27 143 ARG A C 1
ATOM 867 O O . ARG A 1 143 ? 11.920 101.727 30.623 1.00 41.02 143 ARG A O 1
ATOM 875 N N . LEU A 1 144 ? 12.342 102.084 28.426 1.00 32.92 144 LEU A N 1
ATOM 876 C CA . LEU A 1 144 ? 12.748 100.710 28.124 1.00 33.12 144 LEU A CA 1
ATOM 877 C C . LEU A 1 144 ? 14.231 100.541 28.329 1.00 34.95 144 LEU A C 1
ATOM 878 O O . LEU A 1 144 ? 14.984 101.518 28.307 1.00 33.50 144 LEU A O 1
ATOM 883 N N . GLN A 1 145 ? 14.655 99.295 28.510 1.00 31.27 145 GLN A N 1
ATOM 884 C CA . GLN A 1 145 ? 16.051 98.972 28.760 1.00 31.60 145 GLN A CA 1
ATOM 885 C C . GLN A 1 145 ? 16.575 98.060 27.675 1.00 34.27 145 GLN A C 1
ATOM 886 O O . GLN A 1 145 ? 16.384 96.843 27.774 1.00 33.07 145 GLN A O 1
ATOM 892 N N . PRO A 1 146 ? 17.215 98.614 26.616 1.00 32.20 146 PRO A N 1
ATOM 893 C CA . PRO A 1 146 ? 17.811 97.745 25.589 1.00 31.42 146 PRO A CA 1
ATOM 894 C C . PRO A 1 146 ? 18.862 96.857 26.254 1.00 35.00 146 PRO A C 1
ATOM 895 O O . PRO A 1 146 ? 19.599 97.315 27.134 1.00 33.66 146 PRO A O 1
ATOM 899 N N . GLN A 1 147 ? 18.864 95.569 25.889 1.00 32.45 147 GLN A N 1
ATOM 900 C CA . GLN A 1 147 ? 19.740 94.563 26.478 1.00 32.40 147 GLN A CA 1
ATOM 901 C C . GLN A 1 147 ? 21.146 94.626 25.905 1.00 36.08 147 GLN A C 1
ATOM 902 O O . GLN A 1 147 ? 21.314 94.824 24.696 1.00 32.84 147 GLN A O 1
ATOM 912 N N . ARG A 1 148 ? 22.154 94.529 26.790 1.00 34.84 148 ARG A N 1
ATOM 913 C CA . ARG A 1 148 ? 23.587 94.620 26.463 1.00 36.22 148 ARG A CA 1
ATOM 914 C C . ARG A 1 148 ? 24.037 93.706 25.316 1.00 38.63 148 ARG A C 1
ATOM 915 O O . ARG A 1 148 ? 24.704 94.189 24.403 1.00 37.32 148 ARG A O 1
ATOM 923 N N . LYS A 1 149 ? 23.692 92.401 25.365 1.00 36.11 149 LYS A N 1
ATOM 924 C CA . LYS A 1 149 ? 24.093 91.436 24.331 1.00 35.61 149 LYS A CA 1
ATOM 925 C C . LYS A 1 149 ? 23.621 91.885 22.945 1.00 36.39 149 LYS A C 1
ATOM 926 O O . LYS A 1 149 ? 24.447 91.974 22.029 1.00 36.04 149 LYS A O 1
ATOM 932 N N . PHE A 1 150 ? 22.312 92.210 22.807 1.00 31.15 150 PHE A N 1
ATOM 933 C CA . PHE A 1 150 ? 21.746 92.696 21.549 1.00 29.85 150 PHE A CA 1
ATOM 934 C C . PHE A 1 150 ? 22.465 93.989 21.070 1.00 33.97 150 PHE A C 1
ATOM 935 O O . PHE A 1 150 ? 22.758 94.112 19.876 1.00 31.24 150 PHE A O 1
ATOM 943 N N . LEU A 1 151 ? 22.728 94.940 22.007 1.00 31.14 151 LEU A N 1
ATOM 944 C CA . LEU A 1 151 ? 23.411 96.216 21.723 1.00 30.27 151 LEU A CA 1
ATOM 945 C C . LEU A 1 151 ? 24.807 95.972 21.160 1.00 33.49 151 LEU A C 1
ATOM 946 O O . LEU A 1 151 ? 25.187 96.567 20.160 1.00 31.74 151 LEU A O 1
ATOM 951 N N . GLU A 1 152 ? 25.551 95.076 21.795 1.00 31.79 152 GLU A N 1
ATOM 952 C CA . GLU A 1 152 ? 26.908 94.726 21.400 1.00 32.22 152 GLU A CA 1
ATOM 953 C C . GLU A 1 152 ? 26.939 94.047 20.058 1.00 33.17 152 GLU A C 1
ATOM 954 O O . GLU A 1 152 ? 27.719 94.466 19.210 1.00 33.14 152 GLU A O 1
ATOM 960 N N . ASP A 1 153 ? 26.081 93.032 19.851 1.00 28.15 153 ASP A N 1
ATOM 961 C CA . ASP A 1 153 ? 26.004 92.293 18.591 1.00 27.91 153 ASP A CA 1
ATOM 962 C C . ASP A 1 153 ? 25.617 93.220 17.432 1.00 30.90 153 ASP A C 1
ATOM 963 O O . ASP A 1 153 ? 26.234 93.147 16.387 1.00 31.56 153 ASP A O 1
ATOM 968 N N . ALA A 1 154 ? 24.620 94.103 17.626 1.00 27.02 154 ALA A N 1
ATOM 969 C CA . ALA A 1 154 ? 24.168 95.044 16.591 1.00 25.06 154 ALA A CA 1
ATOM 970 C C . ALA A 1 154 ? 25.257 96.043 16.219 1.00 29.67 154 ALA A C 1
ATOM 971 O O . ALA A 1 154 ? 25.427 96.367 15.040 1.00 28.98 154 ALA A O 1
ATOM 973 N N . LYS A 1 155 ? 25.998 96.525 17.215 1.00 28.32 155 LYS A N 1
ATOM 974 C CA . LYS A 1 155 ? 27.097 97.450 16.982 1.00 29.53 155 LYS A CA 1
ATOM 975 C C . LYS A 1 155 ? 28.260 96.693 16.298 1.00 34.92 155 LYS A C 1
ATOM 976 O O . LYS A 1 155 ? 28.785 97.185 15.303 1.00 33.96 155 LYS A O 1
ATOM 982 N N . ASN A 1 156 ? 28.642 95.496 16.816 1.00 31.43 156 ASN A N 1
ATOM 983 C CA . ASN A 1 156 ? 29.757 94.727 16.265 1.00 31.69 156 ASN A CA 1
ATOM 984 C C . ASN A 1 156 ? 29.513 94.196 14.858 1.00 34.86 156 ASN A C 1
ATOM 985 O O . ASN A 1 156 ? 30.399 94.272 14.014 1.00 34.02 156 ASN A O 1
ATOM 990 N N . PHE A 1 157 ? 28.323 93.647 14.601 1.00 30.17 157 PHE A N 1
ATOM 991 C CA . PHE A 1 157 ? 28.062 93.113 13.280 1.00 29.72 157 PHE A CA 1
ATOM 992 C C . PHE A 1 157 ? 27.556 94.115 12.266 1.00 30.86 157 PHE A C 1
ATOM 993 O O . PHE A 1 157 ? 27.850 93.944 11.100 1.00 29.82 157 PHE A O 1
ATOM 1001 N N . TYR A 1 158 ? 26.777 95.123 12.676 1.00 25.83 158 TYR A N 1
ATOM 1002 C CA . TYR A 1 158 ? 26.145 96.018 11.708 1.00 25.00 158 TYR A CA 1
ATOM 1003 C C . TYR A 1 158 ? 26.513 97.469 11.849 1.00 27.65 158 TYR A C 1
ATOM 1004 O O . TYR A 1 158 ? 26.043 98.257 11.039 1.00 27.51 158 TYR A O 1
ATOM 1013 N N . SER A 1 159 ? 27.301 97.843 12.872 1.00 23.52 159 SER A N 1
ATOM 1014 C CA . SER A 1 159 ? 27.559 99.252 13.225 1.00 25.09 159 SER A CA 1
ATOM 1015 C C . SER A 1 159 ? 26.202 99.941 13.517 1.00 27.81 159 SER A C 1
ATOM 1016 O O . SER A 1 159 ? 26.043 101.139 13.298 1.00 28.62 159 SER A O 1
ATOM 1019 N N . ALA A 1 160 ? 25.220 99.171 14.006 1.00 23.00 160 ALA A N 1
ATOM 1020 C CA . ALA A 1 160 ? 23.901 99.723 14.317 1.00 22.21 160 ALA A CA 1
ATOM 1021 C C . ALA A 1 160 ? 23.919 100.293 15.723 1.00 29.05 160 ALA A C 1
ATOM 1022 O O . ALA A 1 160 ? 24.649 99.792 16.582 1.00 30.13 160 ALA A O 1
ATOM 1024 N N . GLU A 1 161 ? 23.154 101.358 15.959 1.00 26.45 161 GLU A N 1
ATOM 1025 C CA . GLU A 1 161 ? 23.117 101.930 17.282 1.00 28.30 161 GLU A CA 1
ATOM 1026 C C . GLU A 1 161 ? 21.685 102.078 17.789 1.00 29.96 161 GLU A C 1
ATOM 1027 O O . GLU A 1 161 ? 20.755 102.105 16.993 1.00 28.98 161 GLU A O 1
ATOM 1033 N N . THR A 1 162 ? 21.511 102.099 19.108 1.00 26.18 162 THR A N 1
ATOM 1034 C CA . THR A 1 162 ? 20.213 102.337 19.731 1.00 25.65 162 THR A CA 1
ATOM 1035 C C . THR A 1 162 ? 20.325 103.656 20.484 1.00 29.11 162 THR A C 1
ATOM 1036 O O . THR A 1 162 ? 21.255 103.837 21.275 1.00 28.60 162 THR A O 1
ATOM 1040 N N . ILE A 1 163 ? 19.364 104.549 20.255 1.00 25.61 163 ILE A N 1
ATOM 1041 C CA . ILE A 1 163 ? 19.308 105.862 20.871 1.00 25.56 163 ILE A CA 1
ATOM 1042 C C . ILE A 1 163 ? 18.038 105.944 21.681 1.00 28.94 163 ILE A C 1
ATOM 1043 O O . ILE A 1 163 ? 16.973 105.637 21.159 1.00 29.02 163 ILE A O 1
ATOM 1048 N N . LEU A 1 164 ? 18.145 106.326 22.963 1.00 26.80 164 LEU A N 1
ATOM 1049 C CA . LEU A 1 164 ? 16.955 106.507 23.789 1.00 27.56 164 LEU A CA 1
ATOM 1050 C C . LEU A 1 164 ? 16.245 107.797 23.385 1.00 31.62 164 LEU A C 1
ATOM 1051 O O . LEU A 1 164 ? 16.887 108.815 23.071 1.00 29.90 164 LEU A O 1
ATOM 1056 N N . THR A 1 165 ? 14.911 107.735 23.358 1.00 28.75 165 THR A N 1
ATOM 1057 C CA . THR A 1 165 ? 14.088 108.855 22.920 1.00 27.81 165 THR A CA 1
ATOM 1058 C C . THR A 1 165 ? 12.870 108.963 23.836 1.00 29.53 165 THR A C 1
ATOM 1059 O O . THR A 1 165 ? 12.395 107.968 24.362 1.00 29.40 165 THR A O 1
ATOM 1063 N N . ASN A 1 166 ? 12.318 110.144 23.952 1.00 27.21 166 ASN A N 1
ATOM 1064 C CA . ASN A 1 166 ? 11.110 110.309 24.719 1.00 29.81 166 ASN A CA 1
ATOM 1065 C C . ASN A 1 166 ? 9.921 110.328 23.736 1.00 32.40 166 ASN A C 1
ATOM 1066 O O . ASN A 1 166 ? 9.600 111.375 23.174 1.00 31.43 166 ASN A O 1
ATOM 1071 N N . PHE A 1 167 ? 9.261 109.168 23.554 1.00 29.17 167 PHE A N 1
ATOM 1072 C CA . PHE A 1 167 ? 8.110 109.045 22.633 1.00 29.19 167 PHE A CA 1
ATOM 1073 C C . PHE A 1 167 ? 6.799 109.625 23.194 1.00 36.41 167 PHE A C 1
ATOM 1074 O O . PHE A 1 167 ? 5.798 109.676 22.475 1.00 36.49 167 PHE A O 1
ATOM 1082 N N . GLN A 1 168 ? 6.810 110.122 24.439 1.00 35.34 168 GLN A N 1
ATOM 1083 C CA . GLN A 1 168 ? 5.619 110.762 25.004 1.00 36.64 168 GLN A CA 1
ATOM 1084 C C . GLN A 1 168 ? 5.435 112.157 24.414 1.00 39.31 168 GLN A C 1
ATOM 1085 O O . GLN A 1 168 ? 4.339 112.714 24.488 1.00 39.06 168 GLN A O 1
ATOM 1091 N N . ASN A 1 169 ? 6.504 112.704 23.791 1.00 34.17 169 ASN A N 1
ATOM 1092 C CA . ASN A 1 169 ? 6.449 113.981 23.082 1.00 33.56 169 ASN A CA 1
ATOM 1093 C C . ASN A 1 169 ? 6.825 113.680 21.640 1.00 34.39 169 ASN A C 1
ATOM 1094 O O . ASN A 1 169 ? 7.997 113.743 21.278 1.00 32.15 169 ASN A O 1
ATOM 1099 N N . LEU A 1 170 ? 5.824 113.321 20.827 1.00 31.19 170 LEU A N 1
ATOM 1100 C CA . LEU A 1 170 ? 6.017 112.919 19.426 1.00 30.99 170 LEU A CA 1
ATOM 1101 C C . LEU A 1 170 ? 6.667 113.942 18.532 1.00 33.55 170 LEU A C 1
ATOM 1102 O O . LEU A 1 170 ? 7.492 113.577 17.710 1.00 30.80 170 LEU A O 1
ATOM 1107 N N . GLU A 1 171 ? 6.293 115.216 18.682 1.00 31.08 171 GLU A N 1
ATOM 1108 C CA . GLU A 1 171 ? 6.848 116.320 17.904 1.00 31.97 171 GLU A CA 1
ATOM 1109 C C . GLU A 1 171 ? 8.357 116.492 18.174 1.00 35.62 171 GLU A C 1
ATOM 1110 O O . GLU A 1 171 ? 9.134 116.641 17.233 1.00 34.48 171 GLU A O 1
ATOM 1116 N N . MET A 1 172 ? 8.758 116.418 19.444 1.00 32.80 172 MET A N 1
ATOM 1117 C CA . MET A 1 172 ? 10.143 116.541 19.885 1.00 33.65 172 MET A CA 1
ATOM 1118 C C . MET A 1 172 ? 10.943 115.294 19.496 1.00 33.10 172 MET A C 1
ATOM 1119 O O . MET A 1 172 ? 12.097 115.429 19.087 1.00 33.69 172 MET A O 1
ATOM 1127 N N . ALA A 1 173 ? 10.337 114.091 19.595 1.00 25.86 173 ALA A N 1
ATOM 1128 C CA . ALA A 1 173 ? 10.983 112.838 19.201 1.00 25.40 173 ALA A CA 1
ATOM 1129 C C . ALA A 1 173 ? 11.338 112.893 17.697 1.00 29.02 173 ALA A C 1
ATOM 1130 O O . ALA A 1 173 ? 12.462 112.560 17.319 1.00 26.46 173 ALA A O 1
ATOM 1132 N N . GLN A 1 174 ? 10.406 113.381 16.855 1.00 26.62 174 GLN A N 1
ATOM 1133 C CA . GLN A 1 174 ? 10.644 113.503 15.407 1.00 26.00 174 GLN A CA 1
ATOM 1134 C C . GLN A 1 174 ? 11.821 114.455 15.087 1.00 28.87 174 GLN A C 1
ATOM 1135 O O . GLN A 1 174 ? 12.651 114.111 14.261 1.00 26.95 174 GLN A O 1
ATOM 1141 N N . LYS A 1 175 ? 11.853 115.667 15.700 1.00 27.90 175 LYS A N 1
ATOM 1142 C CA . LYS A 1 175 ? 12.946 116.633 15.504 1.00 28.74 175 LYS A CA 1
ATOM 1143 C C . LYS A 1 175 ? 14.271 116.038 15.980 1.00 31.11 175 LYS A C 1
ATOM 1144 O O . LYS A 1 175 ? 15.287 116.209 15.299 1.00 31.21 175 LYS A O 1
ATOM 1150 N N . GLN A 1 176 ? 14.260 115.341 17.135 1.00 28.09 176 GLN A N 1
ATOM 1151 C CA . GLN A 1 176 ? 15.456 114.699 17.696 1.00 29.20 176 GLN A CA 1
ATOM 1152 C C . GLN A 1 176 ? 16.008 113.667 16.715 1.00 31.26 176 GLN A C 1
ATOM 1153 O O . GLN A 1 176 ? 17.202 113.683 16.413 1.00 30.19 176 GLN A O 1
ATOM 1159 N N . ILE A 1 177 ? 15.141 112.762 16.231 1.00 26.79 177 ILE A N 1
ATOM 1160 C CA . ILE A 1 177 ? 15.530 111.725 15.272 1.00 24.36 177 ILE A CA 1
ATOM 1161 C C . ILE A 1 177 ? 16.078 112.367 13.976 1.00 25.42 177 ILE A C 1
ATOM 1162 O O . ILE A 1 177 ? 17.169 112.012 13.524 1.00 22.93 177 ILE A O 1
ATOM 1167 N N . ASN A 1 178 ? 15.328 113.327 13.399 1.00 23.48 178 ASN A N 1
ATOM 1168 C CA . ASN A 1 178 ? 15.761 113.988 12.160 1.00 23.59 178 ASN A CA 1
ATOM 1169 C C . ASN A 1 178 ? 17.083 114.735 12.329 1.00 26.97 178 ASN A C 1
ATOM 1170 O O . ASN A 1 178 ? 17.934 114.634 11.458 1.00 27.27 178 ASN A O 1
ATOM 1175 N N . ASP A 1 179 ? 17.296 115.392 13.483 1.00 23.42 179 ASP A N 1
ATOM 1176 C CA . ASP A 1 179 ? 18.548 116.121 13.736 1.00 24.14 179 ASP A CA 1
ATOM 1177 C C . ASP A 1 179 ? 19.692 115.134 13.945 1.00 27.96 179 ASP A C 1
ATOM 1178 O O . ASP A 1 179 ? 20.787 115.343 13.423 1.00 27.10 179 ASP A O 1
ATOM 1183 N N . PHE A 1 180 ? 19.443 114.052 14.698 1.00 25.27 180 PHE A N 1
ATOM 1184 C CA . PHE A 1 180 ? 20.461 113.021 14.913 1.00 25.52 180 PHE A CA 1
ATOM 1185 C C . PHE A 1 180 ? 20.961 112.478 13.563 1.00 27.38 180 PHE A C 1
ATOM 1186 O O . PHE A 1 180 ? 22.169 112.386 13.337 1.00 26.90 180 PHE A O 1
ATOM 1194 N N . ILE A 1 181 ? 20.021 112.106 12.679 1.00 24.14 181 ILE A N 1
ATOM 1195 C CA . ILE A 1 181 ? 20.346 111.523 11.373 1.00 22.24 181 ILE A CA 1
ATOM 1196 C C . ILE A 1 181 ? 21.035 112.507 10.441 1.00 25.24 181 ILE A C 1
ATOM 1197 O O . ILE A 1 181 ? 22.015 112.143 9.802 1.00 24.09 181 ILE A O 1
ATOM 1202 N N . SER A 1 182 ? 20.539 113.755 10.375 1.00 23.10 182 SER A N 1
ATOM 1203 C CA . SER A 1 182 ? 21.148 114.811 9.558 1.00 22.43 182 SER A CA 1
ATOM 1204 C C . SER A 1 182 ? 22.566 115.103 10.038 1.00 25.86 182 SER A C 1
ATOM 1205 O O . SER A 1 182 ? 23.471 115.235 9.214 1.00 25.77 182 SER A O 1
ATOM 1208 N N . GLN A 1 183 ? 22.772 115.187 11.367 1.00 23.28 183 GLN A N 1
ATOM 1209 C CA . GLN A 1 183 ? 24.121 115.436 11.892 1.00 25.47 183 GLN A CA 1
ATOM 1210 C C . GLN A 1 183 ? 25.088 114.270 11.566 1.00 30.14 183 GLN A C 1
ATOM 1211 O O . GLN A 1 183 ? 26.209 114.501 11.121 1.00 29.55 183 GLN A O 1
ATOM 1217 N N . LYS A 1 184 ? 24.641 113.026 11.776 1.00 27.83 184 LYS A N 1
ATOM 1218 C CA . LYS A 1 184 ? 25.468 111.835 11.554 1.00 27.84 184 LYS A CA 1
ATOM 1219 C C . LYS A 1 184 ? 25.895 111.682 10.101 1.00 29.47 184 LYS A C 1
ATOM 1220 O O . LYS A 1 184 ? 27.042 111.337 9.825 1.00 29.98 184 LYS A O 1
ATOM 1226 N N . THR A 1 185 ? 24.975 111.941 9.173 1.00 23.88 185 THR A N 1
ATOM 1227 C CA . THR A 1 185 ? 25.216 111.804 7.736 1.00 22.87 185 THR A CA 1
ATOM 1228 C C . THR A 1 185 ? 25.709 113.110 7.118 1.00 28.14 185 THR A C 1
ATOM 1229 O O . THR A 1 185 ? 25.738 113.219 5.902 1.00 27.34 185 THR A O 1
ATOM 1233 N N . HIS A 1 186 ? 26.042 114.108 7.937 1.00 28.76 186 HIS A N 1
ATOM 1234 C CA . HIS A 1 186 ? 26.511 115.413 7.462 1.00 31.68 186 HIS A CA 1
ATOM 1235 C C . HIS A 1 186 ? 25.586 116.054 6.434 1.00 31.05 186 HIS A C 1
ATOM 1236 O O . HIS A 1 186 ? 26.040 116.516 5.385 1.00 29.66 186 HIS A O 1
ATOM 1243 N N . GLY A 1 187 ? 24.286 116.035 6.726 1.00 27.20 187 GLY A N 1
ATOM 1244 C CA . GLY A 1 187 ? 23.286 116.646 5.862 1.00 26.01 187 GLY A CA 1
ATOM 1245 C C . GLY A 1 187 ? 22.935 115.895 4.603 1.00 27.07 187 GLY A C 1
ATOM 1246 O O . GLY A 1 187 ? 22.325 116.481 3.709 1.00 26.47 187 GLY A O 1
ATOM 1247 N N . LYS A 1 188 ? 23.269 114.589 4.519 1.00 21.97 188 LYS A N 1
ATOM 1248 C CA . LYS A 1 188 ? 22.912 113.810 3.323 1.00 21.21 188 LYS A CA 1
ATOM 1249 C C . LYS A 1 188 ? 21.531 113.172 3.489 1.00 24.33 188 LYS A C 1
ATOM 1250 O O . LYS A 1 188 ? 20.786 113.039 2.503 1.00 23.37 188 LYS A O 1
ATOM 1256 N N . ILE A 1 189 ? 21.178 112.811 4.739 1.00 20.17 189 ILE A N 1
ATOM 1257 C CA . ILE A 1 189 ? 19.888 112.162 5.039 1.00 19.01 189 ILE A CA 1
ATOM 1258 C C . ILE A 1 189 ? 19.115 113.080 5.950 1.00 22.54 189 ILE A C 1
ATOM 1259 O O . ILE A 1 189 ? 19.358 113.112 7.154 1.00 22.21 189 ILE A O 1
ATOM 1264 N N . ASN A 1 190 ? 18.166 113.814 5.375 1.00 20.49 190 ASN A N 1
ATOM 1265 C CA . ASN A 1 190 ? 17.392 114.801 6.123 1.00 21.16 190 ASN A CA 1
ATOM 1266 C C . ASN A 1 190 ? 15.919 114.467 6.130 1.00 25.21 190 ASN A C 1
ATOM 1267 O O . ASN A 1 190 ? 15.453 113.791 5.209 1.00 23.88 190 ASN A O 1
ATOM 1272 N N . ASN A 1 191 ? 15.191 114.932 7.176 1.00 22.04 191 ASN A N 1
ATOM 1273 C CA . ASN A 1 191 ? 13.728 114.792 7.294 1.00 23.87 191 ASN A CA 1
ATOM 1274 C C . ASN A 1 191 ? 13.303 113.348 7.111 1.00 27.42 191 ASN A C 1
ATOM 1275 O O . ASN A 1 191 ? 12.329 113.072 6.406 1.00 25.92 191 ASN A O 1
ATOM 1280 N N . LEU A 1 192 ? 14.064 112.423 7.711 1.00 24.75 192 LEU A N 1
ATOM 1281 C CA . LEU A 1 192 ? 13.816 110.989 7.567 1.00 24.74 192 LEU A CA 1
ATOM 1282 C C . LEU A 1 192 ? 12.384 110.651 8.009 1.00 25.42 192 LEU A C 1
ATOM 1283 O O . LEU A 1 192 ? 11.660 109.997 7.272 1.00 23.12 192 LEU A O 1
ATOM 1288 N N . ILE A 1 193 ? 11.974 111.169 9.174 1.00 24.10 193 ILE A N 1
ATOM 1289 C CA . ILE A 1 193 ? 10.672 110.919 9.788 1.00 23.94 193 ILE A CA 1
ATOM 1290 C C . ILE A 1 193 ? 9.721 112.071 9.518 1.00 28.29 193 ILE A C 1
ATOM 1291 O O . ILE A 1 193 ? 10.097 113.224 9.705 1.00 27.77 193 ILE A O 1
ATOM 1296 N N . GLU A 1 194 ? 8.493 111.759 9.072 1.00 26.52 194 GLU A N 1
ATOM 1297 C CA . GLU A 1 194 ? 7.470 112.787 8.833 1.00 29.14 194 GLU A CA 1
ATOM 1298 C C . GLU A 1 194 ? 6.297 112.615 9.790 1.00 33.70 194 GLU A C 1
ATOM 1299 O O . GLU A 1 194 ? 5.524 113.544 9.988 1.00 34.80 194 GLU A O 1
ATOM 1305 N N . ASN A 1 195 ? 6.170 111.430 10.382 1.00 31.12 195 ASN A N 1
ATOM 1306 C CA . ASN A 1 195 ? 5.084 111.119 11.307 1.00 32.21 195 ASN A CA 1
ATOM 1307 C C . ASN A 1 195 ? 5.489 109.980 12.237 1.00 31.52 195 ASN A C 1
ATOM 1308 O O . ASN A 1 195 ? 6.154 109.054 11.795 1.00 29.40 195 ASN A O 1
ATOM 1313 N N . ILE A 1 196 ? 5.062 110.041 13.498 1.00 26.16 196 ILE A N 1
ATOM 1314 C CA . ILE A 1 196 ? 5.246 108.973 14.476 1.00 26.83 196 ILE A CA 1
ATOM 1315 C C . ILE A 1 196 ? 3.857 108.668 15.020 1.00 31.49 196 ILE A C 1
ATOM 1316 O O . ILE A 1 196 ? 3.205 109.576 15.521 1.00 31.66 196 ILE A O 1
ATOM 1321 N N . ASP A 1 197 ? 3.416 107.409 14.979 1.00 27.93 197 ASP A N 1
ATOM 1322 C CA . ASP A 1 197 ? 2.103 107.081 15.557 1.00 29.33 197 ASP A CA 1
ATOM 1323 C C . ASP A 1 197 ? 2.170 107.086 17.084 1.00 34.65 197 ASP A C 1
ATOM 1324 O O . ASP A 1 197 ? 3.141 106.538 17.615 1.00 34.01 197 ASP A O 1
ATOM 1332 N N . PRO A 1 198 ? 1.136 107.593 17.817 1.00 32.65 198 PRO A N 1
ATOM 1333 C CA . PRO A 1 198 ? 1.144 107.467 19.290 1.00 33.74 198 PRO A CA 1
ATOM 1334 C C . PRO A 1 198 ? 1.274 106.004 19.713 1.00 36.93 198 PRO A C 1
ATOM 1335 O O . PRO A 1 198 ? 0.804 105.113 19.006 1.00 36.74 198 PRO A O 1
ATOM 1339 N N . GLY A 1 199 ? 1.926 105.765 20.841 1.00 34.41 199 GLY A N 1
ATOM 1340 C CA . GLY A 1 199 ? 2.149 104.402 21.318 1.00 34.62 199 GLY A CA 1
ATOM 1341 C C . GLY A 1 199 ? 3.427 103.771 20.775 1.00 36.30 199 GLY A C 1
ATOM 1342 O O . GLY A 1 199 ? 3.837 102.720 21.267 1.00 36.66 199 GLY A O 1
ATOM 1343 N N . THR A 1 200 ? 4.064 104.377 19.745 1.00 30.51 200 THR A N 1
ATOM 1344 C CA . THR A 1 200 ? 5.345 103.871 19.211 1.00 28.27 200 THR A CA 1
ATOM 1345 C C . THR A 1 200 ? 6.368 103.923 20.363 1.00 30.95 200 THR A C 1
ATOM 1346 O O . THR A 1 200 ? 6.506 104.954 20.998 1.00 29.22 200 THR A O 1
ATOM 1350 N N . VAL A 1 201 ? 7.046 102.811 20.645 1.00 26.20 201 VAL A N 1
ATOM 1351 C CA . VAL A 1 201 ? 8.085 102.792 21.676 1.00 25.25 201 VAL A CA 1
ATOM 1352 C C . VAL A 1 201 ? 9.398 102.356 21.014 1.00 28.20 201 VAL A C 1
ATOM 1353 O O . VAL A 1 201 ? 10.449 102.354 21.648 1.00 27.15 201 VAL A O 1
ATOM 1357 N N . MET A 1 202 ? 9.335 102.004 19.717 1.00 24.35 202 MET A N 1
ATOM 1358 C CA . MET A 1 202 ? 10.516 101.553 18.998 1.00 24.06 202 MET A CA 1
ATOM 1359 C C . MET A 1 202 ? 10.396 101.888 17.516 1.00 26.46 202 MET A C 1
ATOM 1360 O O . MET A 1 202 ? 9.451 101.461 16.854 1.00 26.84 202 MET A O 1
ATOM 1365 N N . LEU A 1 203 ? 11.348 102.674 17.010 1.00 20.85 203 LEU A N 1
ATOM 1366 C CA . LEU A 1 203 ? 11.339 103.121 15.625 1.00 19.57 203 LEU A CA 1
ATOM 1367 C C . LEU A 1 203 ? 12.663 102.769 14.995 1.00 25.89 203 LEU A C 1
ATOM 1368 O O . LEU A 1 203 ? 13.728 103.043 15.570 1.00 24.95 203 LEU A O 1
ATOM 1373 N N . LEU A 1 204 ? 12.601 102.178 13.797 1.00 22.78 204 LEU A N 1
ATOM 1374 C CA . LEU A 1 204 ? 13.822 101.812 13.104 1.00 22.51 204 LEU A CA 1
ATOM 1375 C C . LEU A 1 204 ? 14.065 102.769 11.950 1.00 25.31 204 LEU A C 1
ATOM 1376 O O . LEU A 1 204 ? 13.201 102.929 11.094 1.00 25.30 204 LEU A O 1
ATOM 1381 N N . ALA A 1 205 ? 15.246 103.378 11.913 1.00 20.74 205 ALA A N 1
ATOM 1382 C CA . ALA A 1 205 ? 15.636 104.240 10.816 1.00 20.82 205 ALA A CA 1
ATOM 1383 C C . ALA A 1 205 ? 16.769 103.520 10.074 1.00 24.82 205 ALA A C 1
ATOM 1384 O O . ALA A 1 205 ? 17.822 103.223 10.669 1.00 23.03 205 ALA A O 1
ATOM 1386 N N . ASN A 1 206 ? 16.562 103.273 8.776 1.00 20.84 206 ASN A N 1
ATOM 1387 C CA . ASN A 1 206 ? 17.579 102.645 7.926 1.00 20.00 206 ASN A CA 1
ATOM 1388 C C . ASN A 1 206 ? 17.910 103.619 6.802 1.00 21.89 206 ASN A C 1
ATOM 1389 O O . ASN A 1 206 ? 17.002 104.120 6.162 1.00 20.03 206 ASN A O 1
ATOM 1394 N N . TYR A 1 207 ? 19.199 103.935 6.570 1.00 18.82 207 TYR A N 1
ATOM 1395 C CA . TYR A 1 207 ? 19.529 104.964 5.589 1.00 17.92 207 TYR A CA 1
ATOM 1396 C C . TYR A 1 207 ? 20.871 104.765 4.992 1.00 23.74 207 TYR A C 1
ATOM 1397 O O . TYR A 1 207 ? 21.790 104.269 5.649 1.00 24.78 207 TYR A O 1
ATOM 1406 N N . ILE A 1 208 ? 20.975 105.087 3.707 1.00 19.26 208 ILE A N 1
ATOM 1407 C CA . ILE A 1 208 ? 22.226 104.912 2.960 1.00 18.97 208 ILE A CA 1
ATOM 1408 C C . ILE A 1 208 ? 22.429 106.113 2.038 1.00 22.42 208 ILE A C 1
ATOM 1409 O O . ILE A 1 208 ? 21.488 106.567 1.405 1.00 21.61 208 ILE A O 1
ATOM 1414 N N . PHE A 1 209 ? 23.653 106.617 1.980 1.00 21.37 209 PHE A N 1
ATOM 1415 C CA . PHE A 1 209 ? 24.035 107.689 1.080 1.00 21.82 209 PHE A CA 1
ATOM 1416 C C . PHE A 1 209 ? 25.235 107.222 0.280 1.00 25.92 209 PHE A C 1
ATOM 1417 O O . PHE A 1 209 ? 25.963 106.320 0.713 1.00 25.20 209 PHE A O 1
ATOM 1425 N N . PHE A 1 210 ? 25.439 107.831 -0.885 1.00 23.15 210 PHE A N 1
ATOM 1426 C CA . PHE A 1 210 ? 26.533 107.446 -1.762 1.00 24.43 210 PHE A CA 1
ATOM 1427 C C . PHE A 1 210 ? 27.107 108.651 -2.501 1.00 28.87 210 PHE A C 1
ATOM 1428 O O . PHE A 1 210 ? 26.359 109.448 -3.079 1.00 27.44 210 PHE A O 1
ATOM 1436 N N . ARG A 1 211 ? 28.441 108.715 -2.534 1.00 26.83 211 ARG A N 1
ATOM 1437 C CA . ARG A 1 211 ? 29.266 109.651 -3.306 1.00 27.66 211 ARG A CA 1
ATOM 1438 C C . ARG A 1 211 ? 30.389 108.812 -3.839 1.00 30.52 211 ARG A C 1
ATOM 1439 O O . ARG A 1 211 ? 30.997 108.060 -3.076 1.00 29.89 211 ARG A O 1
ATOM 1447 N N . ALA A 1 212 ? 30.644 108.877 -5.151 1.00 28.59 212 ALA A N 1
ATOM 1448 C CA . ALA A 1 212 ? 31.776 108.136 -5.699 1.00 29.66 212 ALA A CA 1
ATOM 1449 C C . ALA A 1 212 ? 32.383 108.800 -6.897 1.00 33.10 212 ALA A C 1
ATOM 1450 O O . ALA A 1 212 ? 31.672 109.457 -7.654 1.00 31.64 212 ALA A O 1
ATOM 1452 N N . ARG A 1 213 ? 33.695 108.615 -7.097 1.00 30.63 213 ARG A N 1
ATOM 1453 C CA . ARG A 1 213 ? 34.306 109.145 -8.306 1.00 31.17 213 ARG A CA 1
ATOM 1454 C C . ARG A 1 213 ? 34.154 108.121 -9.406 1.00 33.02 213 ARG A C 1
ATOM 1455 O O . ARG A 1 213 ? 34.390 106.933 -9.180 1.00 31.02 213 ARG A O 1
ATOM 1463 N N . TRP A 1 214 ? 33.817 108.582 -10.615 1.00 30.50 214 TRP A N 1
ATOM 1464 C CA . TRP A 1 214 ? 33.819 107.738 -11.803 1.00 30.12 214 TRP A CA 1
ATOM 1465 C C . TRP A 1 214 ? 35.271 107.293 -12.088 1.00 37.05 214 TRP A C 1
ATOM 1466 O O . TRP A 1 214 ? 36.223 107.985 -11.712 1.00 37.47 214 TRP A O 1
ATOM 1477 N N . LYS A 1 215 ? 35.447 106.170 -12.800 1.00 35.10 215 LYS A N 1
ATOM 1478 C CA . LYS A 1 215 ? 36.779 105.730 -13.202 1.00 35.70 215 LYS A CA 1
ATOM 1479 C C . LYS A 1 215 ? 37.384 106.791 -14.142 1.00 41.30 215 LYS A C 1
ATOM 1480 O O . LYS A 1 215 ? 38.591 107.040 -14.086 1.00 41.48 215 LYS A O 1
ATOM 1486 N N . HIS A 1 216 ? 36.529 107.448 -14.962 1.00 37.78 216 HIS A N 1
ATOM 1487 C CA . HIS A 1 216 ? 36.919 108.547 -15.855 1.00 39.53 216 HIS A CA 1
ATOM 1488 C C . HIS A 1 216 ? 35.898 109.676 -15.689 1.00 42.93 216 HIS A C 1
ATOM 1489 O O . HIS A 1 216 ? 34.711 109.483 -15.955 1.00 41.28 216 HIS A O 1
ATOM 1496 N N . GLU A 1 217 ? 36.355 110.846 -15.229 1.00 39.85 217 GLU A N 1
ATOM 1497 C CA . GLU A 1 217 ? 35.492 112.009 -14.994 1.00 38.29 217 GLU A CA 1
ATOM 1498 C C . GLU A 1 217 ? 34.820 112.496 -16.260 1.00 40.90 217 GLU A C 1
ATOM 1499 O O . GLU A 1 217 ? 35.368 112.350 -17.356 1.00 38.87 217 GLU A O 1
ATOM 1505 N N . PHE A 1 218 ? 33.629 113.083 -16.109 1.00 35.96 218 PHE A N 1
ATOM 1506 C CA . PHE A 1 218 ? 32.981 113.724 -17.241 1.00 34.73 218 PHE A CA 1
ATOM 1507 C C . PHE A 1 218 ? 33.511 115.159 -17.193 1.00 41.79 218 PHE A C 1
ATOM 1508 O O . PHE A 1 218 ? 33.824 115.661 -16.111 1.00 42.97 218 PHE A O 1
ATOM 1516 N 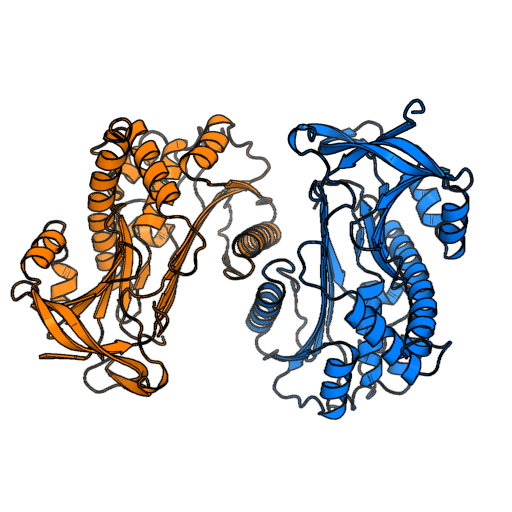N . ASP A 1 219 ? 33.651 115.798 -18.339 1.00 39.94 219 ASP A N 1
ATOM 1517 C CA . ASP A 1 219 ? 34.093 117.188 -18.396 1.00 43.17 219 ASP A CA 1
ATOM 1518 C C . ASP A 1 219 ? 32.828 118.054 -18.131 1.00 48.83 219 ASP A C 1
ATOM 1519 O O . ASP A 1 219 ? 31.898 117.997 -18.939 1.00 47.35 219 ASP A O 1
ATOM 1524 N N . PRO A 1 220 ? 32.752 118.815 -17.002 1.00 47.72 220 PRO A N 1
ATOM 1525 C CA . PRO A 1 220 ? 31.551 119.645 -16.751 1.00 47.74 220 PRO A CA 1
ATOM 1526 C C . PRO A 1 220 ? 31.291 120.748 -17.778 1.00 53.49 220 PRO A C 1
ATOM 1527 O O . PRO A 1 220 ? 30.149 121.205 -17.894 1.00 53.06 220 PRO A O 1
ATOM 1531 N N . ASN A 1 221 ? 32.334 121.164 -18.532 1.00 51.87 221 ASN A N 1
ATOM 1532 C CA . ASN A 1 221 ? 32.206 122.183 -19.584 1.00 53.69 221 ASN A CA 1
ATOM 1533 C C . ASN A 1 221 ? 31.360 121.653 -20.752 1.00 55.76 221 ASN A C 1
ATOM 1534 O O . ASN A 1 221 ? 30.791 122.442 -21.507 1.00 55.42 221 ASN A O 1
ATOM 1539 N N . VAL A 1 222 ? 31.260 120.311 -20.864 1.00 49.69 222 VAL A N 1
ATOM 1540 C CA . VAL A 1 222 ? 30.537 119.595 -21.912 1.00 48.87 222 VAL A CA 1
ATOM 1541 C C . VAL A 1 222 ? 29.108 119.199 -21.457 1.00 50.30 222 VAL A C 1
ATOM 1542 O O . VAL A 1 222 ? 28.285 118.797 -22.278 1.00 49.22 222 VAL A O 1
ATOM 1546 N N . THR A 1 223 ? 28.800 119.367 -20.150 1.00 45.53 223 THR A N 1
ATOM 1547 C CA . THR A 1 223 ? 27.460 119.117 -19.608 1.00 42.30 223 THR A CA 1
ATOM 1548 C C . THR A 1 223 ? 26.533 120.215 -20.146 1.00 46.59 223 THR A C 1
ATOM 1549 O O . THR A 1 223 ? 26.922 121.377 -20.157 1.00 47.20 223 THR A O 1
ATOM 1553 N N . LYS A 1 224 ? 25.355 119.839 -20.662 1.00 42.17 224 LYS A N 1
ATOM 1554 C CA . LYS A 1 224 ? 24.414 120.809 -21.235 1.00 43.37 224 LYS A CA 1
ATOM 1555 C C . LYS A 1 224 ? 22.987 120.471 -20.854 1.00 45.32 224 LYS A C 1
ATOM 1556 O O . LYS A 1 224 ? 22.682 119.316 -20.570 1.00 42.49 224 LYS A O 1
ATOM 1562 N N . GLU A 1 225 ? 22.096 121.463 -20.962 1.00 44.00 225 GLU A N 1
ATOM 1563 C CA . GLU A 1 225 ? 20.656 121.284 -20.801 1.00 43.33 225 GLU A CA 1
ATOM 1564 C C . GLU A 1 225 ? 20.198 120.535 -22.060 1.00 44.76 225 GLU A C 1
ATOM 1565 O O . GLU A 1 225 ? 20.540 120.953 -23.153 1.00 43.29 225 GLU A O 1
ATOM 1571 N N . GLU A 1 226 ? 19.549 119.379 -21.909 1.00 39.69 226 GLU A N 1
ATOM 1572 C CA . GLU A 1 226 ? 19.075 118.609 -23.072 1.00 38.77 226 GLU A CA 1
ATOM 1573 C C . GLU A 1 226 ? 17.679 118.075 -22.773 1.00 41.43 226 GLU A C 1
ATOM 1574 O O . GLU A 1 226 ? 17.304 117.947 -21.605 1.00 39.63 226 GLU A O 1
ATOM 1580 N N . ASP A 1 227 ? 16.923 117.741 -23.825 1.00 38.02 227 ASP A N 1
ATOM 1581 C CA . ASP A 1 227 ? 15.573 117.209 -23.700 1.00 36.98 227 ASP A CA 1
ATOM 1582 C C . ASP A 1 227 ? 15.549 115.831 -23.036 1.00 38.13 227 ASP A C 1
ATOM 1583 O O . ASP A 1 227 ? 16.303 114.937 -23.408 1.00 37.61 227 ASP A O 1
ATOM 1588 N N . PHE A 1 228 ? 14.702 115.685 -22.038 1.00 33.11 228 PHE A N 1
ATOM 1589 C CA . PHE A 1 228 ? 14.442 114.416 -21.393 1.00 30.86 228 PHE A CA 1
ATOM 1590 C C . PHE A 1 228 ? 12.962 114.208 -21.639 1.00 37.42 228 PHE A C 1
ATOM 1591 O O . PHE A 1 228 ? 12.138 114.975 -21.142 1.00 38.13 228 PHE A O 1
ATOM 1599 N N . PHE A 1 229 ? 12.641 113.190 -22.425 1.00 34.55 229 PHE A N 1
ATOM 1600 C CA . PHE A 1 229 ? 11.287 112.861 -22.800 1.00 35.22 229 PHE A CA 1
ATOM 1601 C C . PHE A 1 229 ? 10.554 112.131 -21.672 1.00 38.80 229 PHE A C 1
ATOM 1602 O O . PHE A 1 229 ? 10.758 110.940 -21.468 1.00 36.49 229 PHE A O 1
ATOM 1610 N N . LEU A 1 230 ? 9.716 112.868 -20.924 1.00 37.83 230 LEU A N 1
ATOM 1611 C CA . LEU A 1 230 ? 8.883 112.326 -19.839 1.00 38.45 230 LEU A CA 1
ATOM 1612 C C . LEU A 1 230 ? 7.912 111.306 -20.400 1.00 46.76 230 LEU A C 1
ATOM 1613 O O . LEU A 1 230 ? 7.619 110.295 -19.754 1.00 44.55 230 LEU A O 1
ATOM 1618 N N . GLU A 1 231 ? 7.419 111.601 -21.619 1.00 48.13 231 GLU A N 1
ATOM 1619 C CA . GLU A 1 231 ? 6.535 110.800 -22.469 1.00 51.12 231 GLU A CA 1
ATOM 1620 C C . GLU A 1 231 ? 7.094 110.976 -23.910 1.00 58.83 231 GLU A C 1
ATOM 1621 O O . GLU A 1 231 ? 7.860 111.914 -24.151 1.00 58.42 231 GLU A O 1
ATOM 1627 N N . LYS A 1 232 ? 6.702 110.103 -24.859 1.00 58.20 232 LYS A N 1
ATOM 1628 C CA . LYS A 1 232 ? 7.132 110.167 -26.267 1.00 60.55 232 LYS A CA 1
ATOM 1629 C C . LYS A 1 232 ? 6.983 111.588 -26.875 1.00 68.06 232 LYS A C 1
ATOM 1630 O O . LYS A 1 232 ? 7.823 112.008 -27.669 1.00 68.87 232 LYS A O 1
ATOM 1636 N N . ASN A 1 233 ? 5.934 112.319 -26.448 1.00 66.00 233 ASN A N 1
ATOM 1637 C CA . ASN A 1 233 ? 5.533 113.658 -26.898 1.00 68.00 233 ASN A CA 1
ATOM 1638 C C . ASN A 1 233 ? 5.889 114.823 -25.957 1.00 69.32 233 ASN A C 1
ATOM 1639 O O . ASN A 1 233 ? 5.921 115.964 -26.417 1.00 71.02 233 ASN A O 1
ATOM 1644 N N . SER A 1 234 ? 6.085 114.555 -24.645 1.00 61.11 234 SER A N 1
ATOM 1645 C CA . SER A 1 234 ? 6.351 115.581 -23.630 1.00 58.76 234 SER A CA 1
ATOM 1646 C C . SER A 1 234 ? 7.785 115.526 -23.098 1.00 59.64 234 SER A C 1
ATOM 1647 O O . SER A 1 234 ? 8.258 114.458 -22.703 1.00 57.28 234 SER A O 1
ATOM 1650 N N . SER A 1 235 ? 8.462 116.686 -23.056 1.00 54.92 235 SER A N 1
ATOM 1651 C CA . SER A 1 235 ? 9.840 116.746 -22.579 1.00 52.60 235 SER A CA 1
ATOM 1652 C C . SER A 1 235 ? 10.164 117.914 -21.647 1.00 54.01 235 SER A C 1
ATOM 1653 O O . SER A 1 235 ? 9.482 118.938 -21.667 1.00 55.71 235 SER A O 1
ATOM 1656 N N . VAL A 1 236 ? 11.212 117.735 -20.819 1.00 45.97 236 VAL A N 1
ATOM 1657 C CA . VAL A 1 236 ? 11.772 118.744 -19.908 1.00 45.10 236 VAL A CA 1
ATOM 1658 C C . VAL A 1 236 ? 13.290 118.821 -20.124 1.00 47.17 236 VAL A C 1
ATOM 1659 O O . VAL A 1 236 ? 13.921 117.818 -20.475 1.00 45.20 236 VAL A O 1
ATOM 1663 N N . LYS A 1 237 ? 13.873 119.998 -19.899 1.00 44.24 237 LYS A N 1
ATOM 1664 C CA . LYS A 1 237 ? 15.321 120.193 -20.039 1.00 42.80 237 LYS A CA 1
ATOM 1665 C C . LYS A 1 237 ? 15.989 119.719 -18.764 1.00 43.41 237 LYS A C 1
ATOM 1666 O O . LYS A 1 237 ? 15.533 120.043 -17.663 1.00 41.90 237 LYS A O 1
ATOM 1672 N N . VAL A 1 238 ? 17.046 118.921 -18.912 1.00 38.76 238 VAL A N 1
ATOM 1673 C CA . VAL A 1 238 ? 17.791 118.377 -17.776 1.00 36.39 238 VAL A CA 1
ATOM 1674 C C . VAL A 1 238 ? 19.308 118.556 -17.981 1.00 38.53 238 VAL A C 1
ATOM 1675 O O . VAL A 1 238 ? 19.773 118.430 -19.115 1.00 37.36 238 VAL A O 1
ATOM 1679 N N . PRO A 1 239 ? 20.096 118.781 -16.903 1.00 35.91 239 PRO A N 1
ATOM 1680 C CA . PRO A 1 239 ? 21.564 118.822 -17.071 1.00 36.82 239 PRO A CA 1
ATOM 1681 C C . PRO A 1 239 ? 22.010 117.428 -17.517 1.00 38.42 239 PRO A C 1
ATOM 1682 O O . PRO A 1 239 ? 21.769 116.440 -16.816 1.00 36.04 239 PRO A O 1
ATOM 1686 N N . MET A 1 240 ? 22.541 117.340 -18.741 1.00 34.65 240 MET A N 1
ATOM 1687 C CA . MET A 1 240 ? 22.931 116.066 -19.341 1.00 32.99 240 MET A CA 1
ATOM 1688 C C . MET A 1 240 ? 24.459 116.008 -19.473 1.00 36.09 240 MET A C 1
ATOM 1689 O O . MET A 1 240 ? 25.053 116.863 -20.125 1.00 35.22 240 MET A O 1
ATOM 1694 N N . MET A 1 241 ? 25.087 114.997 -18.873 1.00 32.01 241 MET A N 1
ATOM 1695 C CA . MET A 1 241 ? 26.541 114.853 -18.980 1.00 31.38 241 MET A CA 1
ATOM 1696 C C . MET A 1 241 ? 26.859 114.143 -20.294 1.00 36.34 241 MET A C 1
ATOM 1697 O O . MET A 1 241 ? 26.031 113.374 -20.794 1.00 34.85 241 MET A O 1
ATOM 1702 N N . PHE A 1 242 ? 28.064 114.363 -20.827 1.00 33.99 242 PHE A N 1
ATOM 1703 C CA . PHE A 1 242 ? 28.485 113.688 -22.050 1.00 34.08 242 PHE A CA 1
ATOM 1704 C C . PHE A 1 242 ? 29.923 113.276 -21.970 1.00 39.46 242 PHE A C 1
ATOM 1705 O O . PHE A 1 242 ? 30.763 114.050 -21.528 1.00 39.94 242 PHE A O 1
ATOM 1713 N N . ARG A 1 243 ? 30.210 112.059 -22.443 1.00 36.54 243 ARG A N 1
ATOM 1714 C CA . ARG A 1 243 ? 31.563 111.567 -22.619 1.00 37.21 243 ARG A CA 1
ATOM 1715 C C . ARG A 1 243 ? 31.620 110.515 -23.706 1.00 38.83 243 ARG A C 1
ATOM 1716 O O . ARG A 1 243 ? 30.756 109.633 -23.776 1.00 36.35 243 ARG A O 1
ATOM 1724 N N . SER A 1 244 ? 32.657 110.594 -24.525 1.00 37.18 244 SER A N 1
ATOM 1725 C CA . SER A 1 244 ? 32.959 109.600 -25.531 1.00 38.03 244 SER A CA 1
ATOM 1726 C C . SER A 1 244 ? 34.120 108.762 -24.983 1.00 42.76 244 SER A C 1
ATOM 1727 O O . SER A 1 244 ? 35.167 109.306 -24.645 1.00 44.17 244 SER A O 1
ATOM 1730 N N . GLY A 1 245 ? 33.924 107.457 -24.895 1.00 38.22 245 GLY A N 1
ATOM 1731 C CA . GLY A 1 245 ? 34.955 106.561 -24.397 1.00 39.32 245 GLY A CA 1
ATOM 1732 C C . GLY A 1 245 ? 34.602 105.100 -24.518 1.00 42.88 245 GLY A C 1
ATOM 1733 O O . GLY A 1 245 ? 33.633 104.748 -25.186 1.00 42.77 245 GLY A O 1
ATOM 1734 N N . ILE A 1 246 ? 35.372 104.248 -23.853 1.00 38.98 246 ILE A N 1
ATOM 1735 C CA . ILE A 1 246 ? 35.174 102.807 -23.903 1.00 38.11 246 ILE A CA 1
ATOM 1736 C C . ILE A 1 246 ? 34.273 102.390 -22.780 1.00 39.10 246 ILE A C 1
ATOM 1737 O O . ILE A 1 246 ? 34.546 102.693 -21.611 1.00 38.64 246 ILE A O 1
ATOM 1742 N N . TYR A 1 247 ? 33.172 101.713 -23.132 1.00 33.88 247 TYR A N 1
ATOM 1743 C CA . TYR A 1 247 ? 32.223 101.242 -22.119 1.00 31.62 247 TYR A CA 1
ATOM 1744 C C . TYR A 1 247 ? 31.684 99.874 -22.462 1.00 34.13 247 TYR A C 1
ATOM 1745 O O . TYR A 1 247 ? 31.529 99.546 -23.640 1.00 34.22 247 TYR A O 1
ATOM 1754 N N . GLN A 1 248 ? 31.297 99.122 -21.432 1.00 30.30 248 GLN A N 1
ATOM 1755 C CA . GLN A 1 248 ? 30.608 97.840 -21.553 1.00 30.68 248 GLN A CA 1
ATOM 1756 C C . GLN A 1 248 ? 29.183 98.224 -21.951 1.00 33.56 248 GLN A C 1
ATOM 1757 O O . GLN A 1 248 ? 28.526 98.999 -21.263 1.00 32.01 248 GLN A O 1
ATOM 1763 N N . VAL A 1 249 ? 28.774 97.798 -23.132 1.00 30.43 249 VAL A N 1
ATOM 1764 C CA . VAL A 1 249 ? 27.477 98.146 -23.700 1.00 29.54 249 VAL A CA 1
ATOM 1765 C C . VAL A 1 249 ? 26.857 96.918 -24.369 1.00 32.48 249 VAL A C 1
ATOM 1766 O O . VAL A 1 249 ? 27.580 96.001 -24.792 1.00 31.95 249 VAL A O 1
ATOM 1770 N N . GLY A 1 250 ? 25.536 96.885 -24.420 1.00 28.76 250 GLY A N 1
ATOM 1771 C CA . GLY A 1 250 ? 24.844 95.779 -25.064 1.00 30.80 250 GLY A CA 1
ATOM 1772 C C . GLY A 1 250 ? 23.374 96.019 -25.293 1.00 34.32 250 GLY A C 1
ATOM 1773 O O . GLY A 1 250 ? 22.836 97.061 -24.914 1.00 32.94 250 GLY A O 1
ATOM 1774 N N . TYR A 1 251 ? 22.717 95.049 -25.920 1.00 32.35 251 TYR A N 1
ATOM 1775 C CA . TYR A 1 251 ? 21.286 95.140 -26.180 1.00 32.13 251 TYR A CA 1
ATOM 1776 C C . TYR A 1 251 ? 20.647 93.797 -25.905 1.00 36.94 251 TYR A C 1
ATOM 1777 O O . TYR A 1 251 ? 21.165 92.777 -26.342 1.00 38.53 251 TYR A O 1
ATOM 1786 N N . ASP A 1 252 ? 19.527 93.802 -25.168 1.00 32.93 252 ASP A N 1
ATOM 1787 C CA . ASP A 1 252 ? 18.772 92.612 -24.799 1.00 33.40 252 ASP A CA 1
ATOM 1788 C C . ASP A 1 252 ? 17.509 92.568 -25.638 1.00 38.74 252 ASP A C 1
ATOM 1789 O O . ASP A 1 252 ? 16.592 93.355 -25.389 1.00 37.19 252 ASP A O 1
ATOM 1794 N N . ASP A 1 253 ? 17.443 91.648 -26.621 1.00 39.25 253 ASP A N 1
ATOM 1795 C CA . ASP A 1 253 ? 16.263 91.505 -27.482 1.00 41.42 253 ASP A CA 1
ATOM 1796 C C . ASP A 1 253 ? 15.052 90.892 -26.777 1.00 47.66 253 ASP A C 1
ATOM 1797 O O . ASP A 1 253 ? 13.937 91.065 -27.255 1.00 49.99 253 ASP A O 1
ATOM 1802 N N . LYS A 1 254 ? 15.267 90.206 -25.640 1.00 43.75 254 LYS A N 1
ATOM 1803 C CA . LYS A 1 254 ? 14.227 89.564 -24.832 1.00 44.38 254 LYS A CA 1
ATOM 1804 C C . LYS A 1 254 ? 13.460 90.577 -23.991 1.00 48.51 254 LYS A C 1
ATOM 1805 O O . LYS A 1 254 ? 12.235 90.480 -23.898 1.00 49.09 254 LYS A O 1
ATOM 1811 N N . LEU A 1 255 ? 14.166 91.546 -23.382 1.00 44.08 255 LEU A N 1
ATOM 1812 C CA . LEU A 1 255 ? 13.522 92.584 -22.573 1.00 42.22 255 LEU A CA 1
ATOM 1813 C C . LEU A 1 255 ? 13.425 93.916 -23.302 1.00 45.06 255 LEU A C 1
ATOM 1814 O O . LEU A 1 255 ? 12.892 94.880 -22.740 1.00 45.73 255 LEU A O 1
ATOM 1819 N N . SER A 1 256 ? 13.926 93.965 -24.560 1.00 39.74 256 SER A N 1
ATOM 1820 C CA . SER A 1 256 ? 13.924 95.127 -25.466 1.00 39.17 256 SER A CA 1
ATOM 1821 C C . SER A 1 256 ? 14.519 96.373 -24.795 1.00 38.45 256 SER A C 1
ATOM 1822 O O . SER A 1 256 ? 13.865 97.413 -24.657 1.00 38.67 256 SER A O 1
ATOM 1825 N N . CYS A 1 257 ? 15.758 96.239 -24.342 1.00 31.38 257 CYS A N 1
ATOM 1826 C CA . CYS A 1 257 ? 16.428 97.308 -23.627 1.00 29.91 257 CYS A CA 1
ATOM 1827 C C . CYS A 1 257 ? 17.914 97.365 -23.942 1.00 31.19 257 CYS A C 1
ATOM 1828 O O . CYS A 1 257 ? 18.564 96.326 -24.144 1.00 28.14 257 CYS A O 1
ATOM 1831 N N . THR A 1 258 ? 18.451 98.593 -23.937 1.00 27.55 258 THR A N 1
ATOM 1832 C CA . THR A 1 258 ? 19.875 98.849 -24.097 1.00 28.17 258 THR A CA 1
ATOM 1833 C C . THR A 1 258 ? 20.501 98.815 -22.697 1.00 31.50 258 THR A C 1
ATOM 1834 O O . THR A 1 258 ? 19.918 99.346 -21.735 1.00 28.41 258 THR A O 1
ATOM 1838 N N . ILE A 1 259 ? 21.665 98.170 -22.586 1.00 29.94 259 ILE A N 1
ATOM 1839 C CA . ILE A 1 259 ? 22.416 98.092 -21.325 1.00 29.41 259 ILE A CA 1
ATOM 1840 C C . ILE A 1 259 ? 23.739 98.851 -21.497 1.00 31.47 259 ILE A C 1
ATOM 1841 O O . ILE A 1 259 ? 24.447 98.632 -22.467 1.00 32.02 259 ILE A O 1
ATOM 1846 N N . LEU A 1 260 ? 24.043 99.747 -20.577 1.00 27.50 260 LEU A N 1
ATOM 1847 C CA . LEU A 1 260 ? 25.277 100.509 -20.585 1.00 27.13 260 LEU A CA 1
ATOM 1848 C C . LEU A 1 260 ? 25.850 100.497 -19.176 1.00 30.33 260 LEU A C 1
ATOM 1849 O O . LEU A 1 260 ? 25.119 100.748 -18.221 1.00 28.43 260 LEU A O 1
ATOM 1854 N N . GLU A 1 261 ? 27.157 100.235 -19.045 1.00 26.18 261 GLU A N 1
ATOM 1855 C CA . GLU A 1 261 ? 27.785 100.256 -17.722 1.00 26.38 261 GLU A CA 1
ATOM 1856 C C . GLU A 1 261 ? 28.822 101.344 -17.690 1.00 30.50 261 GLU A C 1
ATOM 1857 O O . GLU A 1 261 ? 29.636 101.433 -18.618 1.00 29.28 261 GLU A O 1
ATOM 1863 N N . ILE A 1 262 ? 28.783 102.178 -16.632 1.00 25.68 262 ILE A N 1
ATOM 1864 C CA . ILE A 1 262 ? 29.771 103.238 -16.409 1.00 26.70 262 ILE A CA 1
ATOM 1865 C C . ILE A 1 262 ? 30.500 102.891 -15.085 1.00 31.06 262 ILE A C 1
ATOM 1866 O O . ILE A 1 262 ? 29.867 102.897 -14.039 1.00 28.32 262 ILE A O 1
ATOM 1871 N N . PRO A 1 263 ? 31.799 102.512 -15.107 1.00 30.05 263 PRO A N 1
ATOM 1872 C CA . PRO A 1 263 ? 32.456 102.150 -13.840 1.00 29.02 263 PRO A CA 1
ATOM 1873 C C . PRO A 1 263 ? 32.875 103.330 -12.972 1.00 32.27 263 PRO A C 1
ATOM 1874 O O . PRO A 1 263 ? 33.303 104.378 -13.463 1.00 31.26 263 PRO A O 1
ATOM 1878 N N . TYR A 1 264 ? 32.772 103.131 -11.657 1.00 28.69 264 TYR A N 1
ATOM 1879 C CA . TYR A 1 264 ? 33.288 104.067 -10.657 1.00 28.88 264 TYR A CA 1
ATOM 1880 C C . TYR A 1 264 ? 34.748 103.671 -10.434 1.00 37.42 264 TYR A C 1
ATOM 1881 O O . TYR A 1 264 ? 35.133 102.581 -10.852 1.00 37.51 264 TYR A O 1
ATOM 1890 N N . GLN A 1 265 ? 35.561 104.556 -9.819 1.00 37.91 265 GLN A N 1
ATOM 1891 C CA . GLN A 1 265 ? 36.979 104.306 -9.541 1.00 40.61 265 GLN A CA 1
ATOM 1892 C C . GLN A 1 265 ? 37.144 103.056 -8.669 1.00 46.24 265 GLN A C 1
ATOM 1893 O O . GLN A 1 265 ? 37.938 102.178 -9.010 1.00 47.53 265 GLN A O 1
ATOM 1899 N N . LYS A 1 266 ? 36.375 102.952 -7.576 1.00 41.79 266 LYS A N 1
ATOM 1900 C CA . LYS A 1 266 ? 36.382 101.725 -6.769 1.00 41.84 266 LYS A CA 1
ATOM 1901 C C . LYS A 1 266 ? 35.547 100.698 -7.581 1.00 45.25 266 LYS A C 1
ATOM 1902 O O . LYS A 1 266 ? 34.795 101.101 -8.468 1.00 45.18 266 LYS A O 1
ATOM 1908 N N . ASN A 1 267 ? 35.665 99.403 -7.275 1.00 39.61 267 ASN A N 1
ATOM 1909 C CA . ASN A 1 267 ? 34.988 98.301 -7.963 1.00 37.14 267 ASN A CA 1
ATOM 1910 C C . ASN A 1 267 ? 33.443 98.332 -7.862 1.00 35.43 267 ASN A C 1
ATOM 1911 O O . ASN A 1 267 ? 32.838 97.354 -7.422 1.00 31.70 267 ASN A O 1
ATOM 1916 N N . ILE A 1 268 ? 32.817 99.447 -8.285 1.00 30.33 268 ILE A N 1
ATOM 1917 C CA . ILE A 1 268 ? 31.352 99.631 -8.280 1.00 28.04 268 ILE A CA 1
ATOM 1918 C C . ILE A 1 268 ? 31.014 100.064 -9.708 1.00 31.62 268 ILE A C 1
ATOM 1919 O O . ILE A 1 268 ? 31.841 100.705 -10.342 1.00 31.85 268 ILE A O 1
ATOM 1924 N N . THR A 1 269 ? 29.835 99.696 -10.215 1.00 27.60 269 THR A N 1
ATOM 1925 C CA . THR A 1 269 ? 29.404 100.016 -11.574 1.00 27.53 269 THR A CA 1
ATOM 1926 C C . THR A 1 269 ? 27.996 100.635 -11.589 1.00 28.98 269 THR A C 1
ATOM 1927 O O . THR A 1 269 ? 27.099 100.135 -10.915 1.00 27.56 269 THR A O 1
ATOM 1931 N N . ALA A 1 270 ? 27.804 101.678 -12.403 1.00 26.34 270 ALA A N 1
ATOM 1932 C CA . ALA A 1 270 ? 26.477 102.259 -12.636 1.00 25.52 270 ALA A CA 1
ATOM 1933 C C . ALA A 1 270 ? 25.956 101.570 -13.913 1.00 28.59 270 ALA A C 1
ATOM 1934 O O . ALA A 1 270 ? 26.559 101.693 -14.969 1.00 27.34 270 ALA A O 1
ATOM 1936 N N . ILE A 1 271 ? 24.896 100.772 -13.778 1.00 24.84 271 ILE A N 1
ATOM 1937 C CA . ILE A 1 271 ? 24.294 100.035 -14.885 1.00 23.93 271 ILE A CA 1
ATOM 1938 C C . ILE A 1 271 ? 23.004 100.753 -15.258 1.00 25.54 271 ILE A C 1
ATOM 1939 O O . ILE A 1 271 ? 22.078 100.840 -14.450 1.00 22.54 271 ILE A O 1
ATOM 1944 N N . PHE A 1 272 ? 22.955 101.239 -16.482 1.00 22.75 272 PHE A N 1
ATOM 1945 C CA . PHE A 1 272 ? 21.807 101.948 -17.045 1.00 22.71 272 PHE A CA 1
ATOM 1946 C C . PHE A 1 272 ? 21.024 100.992 -17.927 1.00 27.44 272 PHE A C 1
ATOM 1947 O O . PHE A 1 272 ? 21.603 100.324 -18.780 1.00 27.22 272 PHE A O 1
ATOM 1955 N N . ILE A 1 273 ? 19.705 100.880 -17.687 1.00 23.90 273 ILE A N 1
ATOM 1956 C CA . ILE A 1 273 ? 18.869 99.992 -18.497 1.00 23.54 273 ILE A CA 1
ATOM 1957 C C . ILE A 1 273 ? 17.855 100.869 -19.174 1.00 26.55 273 ILE A C 1
ATOM 1958 O O . ILE A 1 273 ? 16.979 101.441 -18.526 1.00 24.65 273 ILE A O 1
ATOM 1963 N N . LEU A 1 274 ? 18.017 101.017 -20.484 1.00 23.70 274 LEU A N 1
ATOM 1964 C CA . LEU A 1 274 ? 17.184 101.893 -21.274 1.00 24.05 274 LEU A CA 1
ATOM 1965 C C . LEU A 1 274 ? 16.212 101.080 -22.129 1.00 29.09 274 LEU A C 1
ATOM 1966 O O . LEU A 1 274 ? 16.622 100.527 -23.154 1.00 27.18 274 LEU A O 1
ATOM 1971 N N . PRO A 1 275 ? 14.919 101.001 -21.735 1.00 27.30 275 PRO A N 1
ATOM 1972 C CA . PRO A 1 275 ? 13.968 100.235 -22.547 1.00 28.64 275 PRO A CA 1
ATOM 1973 C C . PRO A 1 275 ? 13.715 100.933 -23.868 1.00 34.11 275 PRO A C 1
ATOM 1974 O O . PRO A 1 275 ? 13.866 102.153 -23.969 1.00 32.14 275 PRO A O 1
ATOM 1978 N N . ASP A 1 276 ? 13.351 100.157 -24.888 1.00 33.88 276 ASP A N 1
ATOM 1979 C CA . ASP A 1 276 ? 12.964 100.727 -26.169 1.00 35.61 276 ASP A CA 1
ATOM 1980 C C . ASP A 1 276 ? 11.589 101.381 -25.928 1.00 42.69 276 ASP A C 1
ATOM 1981 O O . ASP A 1 276 ? 10.954 101.092 -24.901 1.00 40.15 276 ASP A O 1
ATOM 1986 N N . GLU A 1 277 ? 11.154 102.286 -26.828 1.00 42.76 277 GLU A N 1
ATOM 1987 C CA . GLU A 1 277 ? 9.859 102.963 -26.711 1.00 44.36 277 GLU A CA 1
ATOM 1988 C C . GLU A 1 277 ? 8.718 101.968 -26.501 1.00 48.78 277 GLU A C 1
ATOM 1989 O O . GLU A 1 277 ? 8.637 100.952 -27.205 1.00 50.33 277 GLU A O 1
ATOM 1995 N N . GLY A 1 278 ? 7.923 102.216 -25.465 1.00 44.05 278 GLY A N 1
ATOM 1996 C CA . GLY A 1 278 ? 6.777 101.387 -25.107 1.00 43.53 278 GLY A CA 1
ATOM 1997 C C . GLY A 1 278 ? 7.090 100.055 -24.451 1.00 47.02 278 GLY A C 1
ATOM 1998 O O . GLY A 1 278 ? 6.178 99.240 -24.275 1.00 48.23 278 GLY A O 1
ATOM 1999 N N . LYS A 1 279 ? 8.365 99.829 -24.042 1.00 40.63 279 LYS A N 1
ATOM 2000 C CA . LYS A 1 279 ? 8.782 98.559 -23.416 1.00 38.65 279 LYS A CA 1
ATOM 2001 C C . LYS A 1 279 ? 9.090 98.631 -21.899 1.00 39.31 279 LYS A C 1
ATOM 2002 O O . LYS A 1 279 ? 9.487 97.618 -21.313 1.00 38.04 279 LYS A O 1
ATOM 2008 N N . LEU A 1 280 ? 8.940 99.805 -21.268 1.00 35.17 280 LEU A N 1
ATOM 2009 C CA . LEU A 1 280 ? 9.234 99.936 -19.833 1.00 34.65 280 LEU A CA 1
ATOM 2010 C C . LEU A 1 280 ? 8.490 98.907 -18.954 1.00 39.08 280 LEU A C 1
ATOM 2011 O O . LEU A 1 280 ? 9.128 98.216 -18.147 1.00 36.50 280 LEU A O 1
ATOM 2016 N N . LYS A 1 281 ? 7.163 98.782 -19.129 1.00 39.35 281 LYS A N 1
ATOM 2017 C CA . LYS A 1 281 ? 6.362 97.827 -18.350 1.00 40.33 281 LYS A CA 1
ATOM 2018 C C . LYS A 1 281 ? 6.828 96.384 -18.596 1.00 44.36 281 LYS A C 1
ATOM 2019 O O . LYS A 1 281 ? 7.003 95.633 -17.630 1.00 43.03 281 LYS A O 1
ATOM 2025 N N . HIS A 1 282 ? 7.118 96.033 -19.875 1.00 42.64 282 HIS A N 1
ATOM 2026 C CA . HIS A 1 282 ? 7.667 94.719 -20.246 1.00 43.33 282 HIS A CA 1
ATOM 2027 C C . HIS A 1 282 ? 9.017 94.466 -19.546 1.00 41.25 282 HIS A C 1
ATOM 2028 O O . HIS A 1 282 ? 9.276 93.351 -19.099 1.00 41.31 282 HIS A O 1
ATOM 2035 N N . LEU A 1 283 ? 9.871 95.495 -19.466 1.00 34.40 283 LEU A N 1
ATOM 2036 C CA . LEU A 1 283 ? 11.176 95.401 -18.818 1.00 32.86 283 LEU A CA 1
ATOM 2037 C C . LEU A 1 283 ? 10.998 95.128 -17.312 1.00 38.24 283 LEU A C 1
ATOM 2038 O O . LEU A 1 283 ? 11.627 94.207 -16.779 1.00 37.62 283 LEU A O 1
ATOM 2043 N N . GLU A 1 284 ? 10.156 95.931 -16.636 1.00 34.84 284 GLU A N 1
ATOM 2044 C CA . GLU A 1 284 ? 9.876 95.765 -15.210 1.00 33.85 284 GLU A CA 1
ATOM 2045 C C . GLU A 1 284 ? 9.346 94.370 -14.908 1.00 39.16 284 GLU A C 1
ATOM 2046 O O . GLU A 1 284 ? 9.839 93.734 -13.977 1.00 37.40 284 GLU A O 1
ATOM 2052 N N . LYS A 1 285 ? 8.374 93.884 -15.708 1.00 39.23 285 LYS A N 1
ATOM 2053 C CA . LYS A 1 285 ? 7.781 92.551 -15.505 1.00 42.30 285 LYS A CA 1
ATOM 2054 C C . LYS A 1 285 ? 8.749 91.379 -15.741 1.00 49.86 285 LYS A C 1
ATOM 2055 O O . LYS A 1 285 ? 8.594 90.335 -15.104 1.00 50.02 285 LYS A O 1
ATOM 2061 N N . GLY A 1 286 ? 9.745 91.574 -16.615 1.00 47.42 286 GLY A N 1
ATOM 2062 C CA . GLY A 1 286 ? 10.722 90.543 -16.956 1.00 47.83 286 GLY A CA 1
ATOM 2063 C C . GLY A 1 286 ? 11.935 90.440 -16.053 1.00 50.37 286 GLY A C 1
ATOM 2064 O O . GLY A 1 286 ? 12.729 89.508 -16.203 1.00 50.11 286 GLY A O 1
ATOM 2065 N N . LEU A 1 287 ? 12.088 91.374 -15.106 1.00 46.40 287 LEU A N 1
ATOM 2066 C CA . LEU A 1 287 ? 13.230 91.408 -14.176 1.00 46.44 287 LEU A CA 1
ATOM 2067 C C . LEU A 1 287 ? 13.298 90.186 -13.257 1.00 51.15 287 LEU A C 1
ATOM 2068 O O . LEU A 1 287 ? 12.309 89.867 -12.615 1.00 50.89 287 LEU A O 1
ATOM 2073 N N . GLN A 1 288 ? 14.462 89.494 -13.229 1.00 49.89 288 GLN A N 1
ATOM 2074 C CA . GLN A 1 288 ? 14.743 88.268 -12.458 1.00 51.50 288 GLN A CA 1
ATOM 2075 C C . GLN A 1 288 ? 16.235 88.179 -12.064 1.00 56.79 288 GLN A C 1
ATOM 2076 O O . GLN A 1 288 ? 17.040 88.982 -12.524 1.00 54.19 288 GLN A O 1
ATOM 2082 N N . VAL A 1 289 ? 16.610 87.195 -11.209 1.00 57.75 289 VAL A N 1
ATOM 2083 C CA . VAL A 1 289 ? 18.021 86.971 -10.833 1.00 58.47 289 VAL A CA 1
ATOM 2084 C C . VAL A 1 289 ? 18.816 86.524 -12.071 1.00 62.70 289 VAL A C 1
ATOM 2085 O O . VAL A 1 289 ? 19.918 87.041 -12.306 1.00 63.52 289 VAL A O 1
ATOM 2089 N N . ASP A 1 290 ? 18.212 85.639 -12.901 1.00 57.31 290 ASP A N 1
ATOM 2090 C CA . ASP A 1 290 ? 18.816 85.164 -14.149 1.00 57.84 290 ASP A CA 1
ATOM 2091 C C . ASP A 1 290 ? 18.922 86.278 -15.227 1.00 59.20 290 ASP A C 1
ATOM 2092 O O . ASP A 1 290 ? 19.822 86.203 -16.061 1.00 58.59 290 ASP A O 1
ATOM 2097 N N . THR A 1 291 ? 18.023 87.308 -15.189 1.00 53.95 291 THR A N 1
ATOM 2098 C CA . THR A 1 291 ? 17.986 88.473 -16.101 1.00 52.36 291 THR A CA 1
ATOM 2099 C C . THR A 1 291 ? 19.338 89.180 -16.112 1.00 55.81 291 THR A C 1
ATOM 2100 O O . THR A 1 291 ? 19.906 89.443 -17.173 1.00 57.29 291 THR A O 1
ATOM 2104 N N . PHE A 1 292 ? 19.825 89.502 -14.921 1.00 50.22 292 PHE A N 1
ATOM 2105 C CA . PHE A 1 292 ? 21.086 90.188 -14.695 1.00 48.44 292 PHE A CA 1
ATOM 2106 C C . PHE A 1 292 ? 22.317 89.431 -15.230 1.00 52.56 292 PHE A C 1
ATOM 2107 O O . PHE A 1 292 ? 23.201 90.059 -15.800 1.00 52.19 292 PHE A O 1
ATOM 2115 N N . SER A 1 293 ? 22.387 88.114 -15.017 1.00 51.75 293 SER A N 1
ATOM 2116 C CA . SER A 1 293 ? 23.498 87.254 -15.475 1.00 53.01 293 SER A CA 1
ATOM 2117 C C . SER A 1 293 ? 23.481 87.118 -17.009 1.00 59.21 293 SER A C 1
ATOM 2118 O O . SER A 1 293 ? 24.522 86.894 -17.647 1.00 60.97 293 SER A O 1
ATOM 2122 N N . ARG A 1 294 ? 22.278 87.218 -17.588 1.00 54.76 294 ARG A N 1
ATOM 2123 C CA . ARG A 1 294 ? 22.060 87.170 -19.024 1.00 54.60 294 ARG A CA 1
ATOM 2124 C C . ARG A 1 294 ? 22.526 88.513 -19.622 1.00 55.03 294 ARG A C 1
ATOM 2125 O O . ARG A 1 294 ? 23.194 88.504 -20.655 1.00 55.42 294 ARG A O 1
ATOM 2133 N N . TRP A 1 295 ? 22.218 89.663 -18.944 1.00 48.59 295 TRP A N 1
ATOM 2134 C CA . TRP A 1 295 ? 22.657 91.000 -19.383 1.00 46.25 295 TRP A CA 1
ATOM 2135 C C . TRP A 1 295 ? 24.165 91.057 -19.480 1.00 52.82 295 TRP A C 1
ATOM 2136 O O . TRP A 1 295 ? 24.690 91.552 -20.477 1.00 53.85 295 TRP A O 1
ATOM 2147 N N . LYS A 1 296 ? 24.858 90.471 -18.490 1.00 50.48 296 LYS A N 1
ATOM 2148 C CA . LYS A 1 296 ? 26.319 90.384 -18.447 1.00 51.66 296 LYS A CA 1
ATOM 2149 C C . LYS A 1 296 ? 26.938 89.664 -19.657 1.00 57.41 296 LYS A C 1
ATOM 2150 O O . LYS A 1 296 ? 28.025 90.050 -20.081 1.00 59.13 296 LYS A O 1
ATOM 2156 N N . THR A 1 297 ? 26.221 88.681 -20.255 1.00 54.06 297 THR A N 1
ATOM 2157 C CA . THR A 1 297 ? 26.646 87.898 -21.444 1.00 54.57 297 THR A CA 1
ATOM 2158 C C . THR A 1 297 ? 26.526 88.719 -22.756 1.00 55.27 297 THR A C 1
ATOM 2159 O O . THR A 1 297 ? 27.142 88.378 -23.764 1.00 56.29 297 THR A O 1
ATOM 2163 N N . LEU A 1 298 ? 25.699 89.776 -22.738 1.00 47.14 298 LEU A N 1
ATOM 2164 C CA . LEU A 1 298 ? 25.412 90.606 -23.906 1.00 44.07 298 LEU A CA 1
ATOM 2165 C C . LEU A 1 298 ? 26.348 91.793 -24.053 1.00 43.38 298 LEU A C 1
ATOM 2166 O O . LEU A 1 298 ? 26.304 92.499 -25.064 1.00 41.22 298 LEU A O 1
ATOM 2171 N N . LEU A 1 299 ? 27.156 92.040 -23.029 1.00 37.38 299 LEU A N 1
ATOM 2172 C CA . LEU A 1 299 ? 28.045 93.186 -22.984 1.00 35.80 299 LEU A CA 1
ATOM 2173 C C . LEU A 1 299 ? 29.388 92.924 -23.631 1.00 39.79 299 LEU A C 1
ATOM 2174 O O . LEU A 1 299 ? 29.885 91.797 -23.618 1.00 39.74 299 LEU A O 1
ATOM 2179 N N . SER A 1 300 ? 29.957 93.983 -24.221 1.00 34.72 300 SER A N 1
ATOM 2180 C CA . SER A 1 300 ? 31.303 94.027 -24.767 1.00 35.82 300 SER A CA 1
ATOM 2181 C C . SER A 1 300 ? 31.781 95.477 -24.627 1.00 40.69 300 SER A C 1
ATOM 2182 O O . SER A 1 300 ? 30.950 96.389 -24.566 1.00 37.40 300 SER A O 1
ATOM 2185 N N . ARG A 1 301 ? 33.109 95.676 -24.529 1.00 41.67 301 ARG A N 1
ATOM 2186 C CA . ARG A 1 301 ? 33.747 96.992 -24.415 1.00 42.43 301 ARG A CA 1
ATOM 2187 C C . ARG A 1 301 ? 33.752 97.623 -25.797 1.00 46.29 301 ARG A C 1
ATOM 2188 O O . ARG A 1 301 ? 34.320 97.049 -26.720 1.00 46.90 301 ARG A O 1
ATOM 2196 N N . ARG A 1 302 ? 33.078 98.773 -25.959 1.00 41.23 302 ARG A N 1
ATOM 2197 C CA . ARG A 1 302 ? 33.023 99.459 -27.263 1.00 41.23 302 ARG A CA 1
ATOM 2198 C C . ARG A 1 302 ? 33.141 100.944 -27.063 1.00 41.09 302 ARG A C 1
ATOM 2199 O O . ARG A 1 302 ? 32.872 101.421 -25.961 1.00 37.65 302 ARG A O 1
ATOM 2207 N N . VAL A 1 303 ? 33.504 101.685 -28.133 1.00 37.56 303 VAL A N 1
ATOM 2208 C CA . VAL A 1 303 ? 33.563 103.146 -28.078 1.00 36.56 303 VAL A CA 1
ATOM 2209 C C . VAL A 1 303 ? 32.104 103.650 -28.088 1.00 36.93 303 VAL A C 1
ATOM 2210 O O . VAL A 1 303 ? 31.319 103.284 -28.967 1.00 34.82 303 VAL A O 1
ATOM 2214 N N . VAL A 1 304 ? 31.715 104.383 -27.036 1.00 31.55 304 VAL A N 1
ATOM 2215 C CA . VAL A 1 304 ? 30.352 104.900 -26.954 1.00 30.85 304 VAL A CA 1
ATOM 2216 C C . VAL A 1 304 ? 30.375 106.396 -26.644 1.00 35.53 304 VAL A C 1
ATOM 2217 O O . VAL A 1 304 ? 31.161 106.837 -25.794 1.00 35.97 304 VAL A O 1
ATOM 2221 N N . ASP A 1 305 ? 29.507 107.159 -27.329 1.00 33.39 305 ASP A N 1
ATOM 2222 C CA . ASP A 1 305 ? 29.212 108.563 -27.043 1.00 32.51 305 ASP A CA 1
ATOM 2223 C C . ASP A 1 305 ? 28.036 108.463 -26.073 1.00 33.78 305 ASP A C 1
ATOM 2224 O O . ASP A 1 305 ? 26.896 108.226 -26.482 1.00 32.44 305 ASP A O 1
ATOM 2229 N N . VAL A 1 306 ? 28.330 108.593 -24.796 1.00 29.73 306 VAL A N 1
ATOM 2230 C CA . VAL A 1 306 ? 27.334 108.458 -23.728 1.00 28.26 306 VAL A CA 1
ATOM 2231 C C . VAL A 1 306 ? 26.769 109.817 -23.300 1.00 32.28 306 VAL A C 1
ATOM 2232 O O . VAL A 1 306 ? 27.530 110.757 -23.075 1.00 33.18 306 VAL A O 1
ATOM 2236 N N . SER A 1 307 ? 25.439 109.908 -23.174 1.00 29.43 307 SER A N 1
ATOM 2237 C CA . SER A 1 307 ? 24.740 111.084 -22.636 1.00 29.83 307 SER A CA 1
ATOM 2238 C C . SER A 1 307 ? 23.938 110.556 -21.445 1.00 33.38 307 SER A C 1
ATOM 2239 O O . SER A 1 307 ? 23.077 109.675 -21.600 1.00 30.73 307 SER A O 1
ATOM 2242 N N . VAL A 1 308 ? 24.266 111.046 -20.250 1.00 32.14 308 VAL A N 1
ATOM 2243 C CA . VAL A 1 308 ? 23.632 110.595 -19.008 1.00 31.67 308 VAL A CA 1
ATOM 2244 C C . VAL A 1 308 ? 23.169 111.793 -18.165 1.00 30.51 308 VAL A C 1
ATOM 2245 O O . VAL A 1 308 ? 23.962 112.685 -17.930 1.00 30.27 308 VAL A O 1
ATOM 2249 N N . PRO A 1 309 ? 21.925 111.840 -17.654 1.00 26.23 309 PRO A N 1
ATOM 2250 C CA . PRO A 1 309 ? 21.556 112.990 -16.811 1.00 26.93 309 PRO A CA 1
ATOM 2251 C C . PRO A 1 309 ? 22.289 112.951 -15.470 1.00 28.85 309 PRO A C 1
ATOM 2252 O O . PRO A 1 309 ? 22.580 111.876 -14.943 1.00 27.12 309 PRO A O 1
ATOM 2256 N N . ARG A 1 310 ? 22.590 114.130 -14.926 1.00 25.77 310 ARG A N 1
ATOM 2257 C CA . ARG A 1 310 ? 23.063 114.257 -13.564 1.00 25.59 310 ARG A CA 1
ATOM 2258 C C . ARG A 1 310 ? 21.845 113.869 -12.699 1.00 28.79 310 ARG A C 1
ATOM 2259 O O . ARG A 1 310 ? 20.684 113.969 -13.137 1.00 26.86 310 ARG A O 1
ATOM 2267 N N . LEU A 1 311 ? 22.097 113.438 -11.484 1.00 25.78 311 LEU A N 1
ATOM 2268 C CA . LEU A 1 311 ? 21.016 113.084 -10.570 1.00 25.98 311 LEU A CA 1
ATOM 2269 C C . LEU A 1 311 ? 21.355 113.505 -9.163 1.00 30.15 311 LEU A C 1
ATOM 2270 O O . LEU A 1 311 ? 22.507 113.393 -8.747 1.00 30.36 311 LEU A O 1
ATOM 2275 N N . HIS A 1 312 ? 20.335 113.853 -8.397 1.00 26.82 312 HIS A N 1
ATOM 2276 C CA . HIS A 1 312 ? 20.394 113.946 -6.951 1.00 25.90 312 HIS A CA 1
ATOM 2277 C C . HIS A 1 312 ? 19.126 113.255 -6.497 1.00 29.12 312 HIS A C 1
ATOM 2278 O O . HIS A 1 312 ? 18.084 113.880 -6.365 1.00 28.49 312 HIS A O 1
ATOM 2285 N N . MET A 1 313 ? 19.196 111.918 -6.390 1.00 26.17 313 MET A N 1
ATOM 2286 C CA . MET A 1 313 ? 18.048 111.097 -6.049 1.00 25.71 313 MET A CA 1
ATOM 2287 C C . MET A 1 313 ? 17.935 110.812 -4.555 1.00 26.74 313 MET A C 1
ATOM 2288 O O . MET A 1 313 ? 18.928 110.483 -3.912 1.00 24.03 313 MET A O 1
ATOM 2293 N N . THR A 1 314 ? 16.699 110.843 -4.047 1.00 22.45 314 THR A N 1
ATOM 2294 C CA . THR A 1 314 ? 16.342 110.348 -2.719 1.00 23.47 314 THR A CA 1
ATOM 2295 C C . THR A 1 314 ? 15.069 109.534 -2.908 1.00 26.62 314 THR A C 1
ATOM 2296 O O . THR A 1 314 ? 14.251 109.827 -3.800 1.00 25.91 314 THR A O 1
ATOM 2300 N N . GLY A 1 315 ? 14.922 108.527 -2.063 1.00 21.25 315 GLY A N 1
ATOM 2301 C CA . GLY A 1 315 ? 13.721 107.715 -2.002 1.00 19.74 315 GLY A CA 1
ATOM 2302 C C . GLY A 1 315 ? 13.449 107.435 -0.543 1.00 21.50 315 GLY A C 1
ATOM 2303 O O . GLY A 1 315 ? 14.358 106.997 0.165 1.00 20.07 315 GLY A O 1
ATOM 2304 N N . THR A 1 316 ? 12.201 107.649 -0.078 1.00 19.28 316 THR A N 1
ATOM 2305 C CA . THR A 1 316 ? 11.845 107.376 1.334 1.00 19.39 316 THR A CA 1
ATOM 2306 C C . THR A 1 316 ? 10.697 106.364 1.371 1.00 23.79 316 THR A C 1
ATOM 2307 O O . THR A 1 316 ? 9.719 106.531 0.655 1.00 22.97 316 THR A O 1
ATOM 2311 N N . PHE A 1 317 ? 10.825 105.322 2.183 1.00 18.79 317 PHE A N 1
ATOM 2312 C CA . PHE A 1 317 ? 9.812 104.265 2.220 1.00 18.72 317 PHE A CA 1
ATOM 2313 C C . PHE A 1 317 ? 9.403 103.949 3.636 1.00 23.13 317 PHE A C 1
ATOM 2314 O O . PHE A 1 317 ? 10.253 103.846 4.518 1.00 22.36 317 PHE A O 1
ATOM 2322 N N . ASP A 1 318 ? 8.099 103.747 3.837 1.00 20.73 318 ASP A N 1
ATOM 2323 C CA . ASP A 1 318 ? 7.540 103.258 5.076 1.00 18.97 318 ASP A CA 1
ATOM 2324 C C . ASP A 1 318 ? 7.745 101.719 4.934 1.00 21.59 318 ASP A C 1
ATOM 2325 O O . ASP A 1 318 ? 7.127 101.082 4.086 1.00 21.36 318 ASP A O 1
ATOM 2330 N N . LEU A 1 319 ? 8.668 101.149 5.705 1.00 17.03 319 LEU A N 1
ATOM 2331 C CA . LEU A 1 319 ? 8.972 99.719 5.622 1.00 16.75 319 LEU A CA 1
ATOM 2332 C C . LEU A 1 319 ? 7.873 98.756 6.052 1.00 21.24 319 LEU A C 1
ATOM 2333 O O . LEU A 1 319 ? 7.866 97.613 5.613 1.00 21.27 319 LEU A O 1
ATOM 2338 N N . LYS A 1 320 ? 6.925 99.218 6.853 1.00 19.57 320 LYS A N 1
ATOM 2339 C CA . LYS A 1 320 ? 5.771 98.396 7.243 1.00 20.34 320 LYS A CA 1
ATOM 2340 C C . LYS A 1 320 ? 4.954 98.111 5.975 1.00 25.41 320 LYS A C 1
ATOM 2341 O O . LYS A 1 320 ? 4.624 96.963 5.712 1.00 24.41 320 LYS A O 1
ATOM 2347 N N . LYS A 1 321 ? 4.751 99.136 5.136 1.00 23.53 321 LYS A N 1
ATOM 2348 C CA . LYS A 1 321 ? 4.058 98.993 3.855 1.00 23.70 321 LYS A CA 1
ATOM 2349 C C . LYS A 1 321 ? 4.928 98.248 2.861 1.00 26.59 321 LYS A C 1
ATOM 2350 O O . LYS A 1 321 ? 4.452 97.293 2.272 1.00 27.01 321 LYS A O 1
ATOM 2358 N N . THR A 1 322 ? 6.201 98.649 2.690 1.00 22.74 322 THR A N 1
ATOM 2359 C CA . THR A 1 322 ? 7.115 98.021 1.705 1.00 22.80 322 THR A CA 1
ATOM 2360 C C . THR A 1 322 ? 7.300 96.519 1.950 1.00 27.12 322 THR A C 1
ATOM 2361 O O . THR A 1 322 ? 7.311 95.730 0.998 1.00 26.73 322 THR A O 1
ATOM 2365 N N . LEU A 1 323 ? 7.456 96.124 3.213 1.00 23.84 323 LEU A N 1
ATOM 2366 C CA . LEU A 1 323 ? 7.697 94.721 3.554 1.00 25.29 323 LEU A CA 1
ATOM 2367 C C . LEU A 1 323 ? 6.492 93.812 3.425 1.00 28.42 323 LEU A C 1
ATOM 2368 O O . LEU A 1 323 ? 6.664 92.582 3.453 1.00 26.61 323 LEU A O 1
ATOM 2373 N N . SER A 1 324 ? 5.276 94.393 3.256 1.00 25.60 324 SER A N 1
ATOM 2374 C CA . SER A 1 324 ? 4.073 93.596 2.993 1.00 26.56 324 SER A CA 1
ATOM 2375 C C . SER A 1 324 ? 4.251 92.905 1.630 1.00 30.89 324 SER A C 1
ATOM 2376 O O . SER A 1 324 ? 3.649 91.864 1.399 1.00 30.72 324 SER A O 1
ATOM 2379 N N . TYR A 1 325 ? 5.102 93.472 0.743 1.00 27.85 325 TYR A N 1
ATOM 2380 C CA . TYR A 1 325 ? 5.378 92.886 -0.577 1.00 28.42 325 TYR A CA 1
ATOM 2381 C C . TYR A 1 325 ? 6.164 91.580 -0.486 1.00 33.26 325 TYR A C 1
ATOM 2382 O O . TYR A 1 325 ? 6.180 90.827 -1.439 1.00 34.24 325 TYR A O 1
ATOM 2391 N N . ILE A 1 326 ? 6.790 91.298 0.661 1.00 29.12 326 ILE A N 1
ATOM 2392 C CA . ILE A 1 326 ? 7.532 90.048 0.849 1.00 29.70 326 ILE A CA 1
ATOM 2393 C C . ILE A 1 326 ? 6.976 89.255 2.021 1.00 32.68 326 ILE A C 1
ATOM 2394 O O . ILE A 1 326 ? 7.672 88.389 2.554 1.00 33.68 326 ILE A O 1
ATOM 2399 N N . GLY A 1 327 ? 5.726 89.564 2.418 1.00 28.62 327 GLY A N 1
ATOM 2400 C CA . GLY A 1 327 ? 5.014 88.872 3.499 1.00 27.77 327 GLY A CA 1
ATOM 2401 C C . GLY A 1 327 ? 5.640 89.015 4.879 1.00 30.29 327 GLY A C 1
ATOM 2402 O O . GLY A 1 327 ? 5.566 88.099 5.689 1.00 29.90 327 GLY A O 1
ATOM 2403 N N . VAL A 1 328 ? 6.270 90.156 5.173 1.00 25.97 328 VAL A N 1
ATOM 2404 C CA . VAL A 1 328 ? 6.882 90.350 6.503 1.00 26.14 328 VAL A CA 1
ATOM 2405 C C . VAL A 1 328 ? 6.063 91.411 7.268 1.00 27.89 328 VAL A C 1
ATOM 2406 O O . VAL A 1 328 ? 6.006 92.571 6.824 1.00 25.83 328 VAL A O 1
ATOM 2410 N N . SER A 1 329 ? 5.432 91.005 8.393 1.00 24.98 329 SER A N 1
ATOM 2411 C CA . SER A 1 329 ? 4.603 91.889 9.210 1.00 24.53 329 SER A CA 1
ATOM 2412 C C . SER A 1 329 ? 4.680 91.647 10.729 1.00 28.93 329 SER A C 1
ATOM 2413 O O . SER A 1 329 ? 4.419 92.583 11.470 1.00 28.47 329 SER A O 1
ATOM 2416 N N . LYS A 1 330 ? 5.061 90.428 11.193 1.00 26.86 330 LYS A N 1
ATOM 2417 C CA . LYS A 1 330 ? 5.117 90.104 12.635 1.00 27.11 330 LYS A CA 1
ATOM 2418 C C . LYS A 1 330 ? 6.028 90.996 13.428 1.00 29.09 330 LYS A C 1
ATOM 2419 O O . LYS A 1 330 ? 5.703 91.305 14.569 1.00 29.22 330 LYS A O 1
ATOM 2425 N N . ILE A 1 331 ? 7.150 91.437 12.817 1.00 24.83 331 ILE A N 1
ATOM 2426 C CA . ILE A 1 331 ? 8.103 92.370 13.429 1.00 23.89 331 ILE A CA 1
ATOM 2427 C C . ILE A 1 331 ? 7.401 93.700 13.835 1.00 26.54 331 ILE A C 1
ATOM 2428 O O . ILE A 1 331 ? 7.798 94.343 14.804 1.00 26.12 331 ILE A O 1
ATOM 2433 N N . PHE A 1 332 ? 6.318 94.051 13.124 1.00 24.13 332 PHE A N 1
ATOM 2434 C CA . PHE A 1 332 ? 5.510 95.253 13.378 1.00 23.64 332 PHE A CA 1
ATOM 2435 C C . PHE A 1 332 ? 4.292 94.984 14.268 1.00 28.52 332 PHE A C 1
ATOM 2436 O O . PHE A 1 332 ? 3.390 95.817 14.353 1.00 29.44 332 PHE A O 1
ATOM 2444 N N . GLU A 1 333 ? 4.249 93.807 14.899 1.00 27.21 333 GLU A N 1
ATOM 2445 C CA . GLU A 1 333 ? 3.132 93.385 15.772 1.00 27.73 333 GLU A CA 1
ATOM 2446 C C . GLU A 1 333 ? 3.665 92.912 17.089 1.00 31.58 333 GLU A C 1
ATOM 2447 O O . GLU A 1 333 ? 4.820 92.511 17.155 1.00 29.44 333 GLU A O 1
ATOM 2453 N N . GLU A 1 334 ? 2.820 92.907 18.138 1.00 30.39 334 GLU A N 1
ATOM 2454 C CA . GLU A 1 334 ? 3.243 92.382 19.424 1.00 32.07 334 GLU A CA 1
ATOM 2455 C C . GLU A 1 334 ? 3.049 90.861 19.442 1.00 38.45 334 GLU A C 1
ATOM 2456 O O . GLU A 1 334 ? 1.953 90.360 19.159 1.00 39.73 334 GLU A O 1
ATOM 2462 N N . HIS A 1 335 ? 4.125 90.124 19.718 1.00 35.76 335 HIS A N 1
ATOM 2463 C CA . HIS A 1 335 ? 4.097 88.660 19.738 1.00 35.63 335 HIS A CA 1
ATOM 2464 C C . HIS A 1 335 ? 4.956 88.084 20.866 1.00 40.36 335 HIS A C 1
ATOM 2465 O O . HIS A 1 335 ? 5.044 86.856 20.989 1.00 40.23 335 HIS A O 1
ATOM 2472 N N . GLY A 1 336 ? 5.577 88.962 21.676 1.00 36.44 336 GLY A N 1
ATOM 2473 C CA . GLY A 1 336 ? 6.483 88.550 22.758 1.00 36.44 336 GLY A CA 1
ATOM 2474 C C . GLY A 1 336 ? 7.787 88.007 22.187 1.00 36.74 336 GLY A C 1
ATOM 2475 O O . GLY A 1 336 ? 8.477 87.217 22.832 1.00 34.46 336 GLY A O 1
ATOM 2476 N N . ASP A 1 337 ? 8.130 88.423 20.943 1.00 30.88 337 ASP A N 1
ATOM 2477 C CA . ASP A 1 337 ? 9.291 87.913 20.216 1.00 29.41 337 ASP A CA 1
ATOM 2478 C C . ASP A 1 337 ? 10.552 88.785 20.276 1.00 31.25 337 ASP A C 1
ATOM 2479 O O . ASP A 1 337 ? 11.583 88.396 19.709 1.00 29.53 337 ASP A O 1
ATOM 2484 N N . LEU A 1 338 ? 10.484 89.950 20.942 1.00 28.47 338 LEU A N 1
ATOM 2485 C CA . LEU A 1 338 ? 11.621 90.888 20.960 1.00 27.90 338 LEU A CA 1
ATOM 2486 C C . LEU A 1 338 ? 12.218 91.141 22.343 1.00 33.64 338 LEU A C 1
ATOM 2487 O O . LEU A 1 338 ? 12.879 92.174 22.544 1.00 34.07 338 LEU A O 1
ATOM 2492 N N . THR A 1 339 ? 12.047 90.181 23.278 1.00 31.03 339 THR A N 1
ATOM 2493 C CA . THR A 1 339 ? 12.602 90.285 24.643 1.00 32.24 339 THR A CA 1
ATOM 2494 C C . THR A 1 339 ? 14.129 90.447 24.645 1.00 35.73 339 THR A C 1
ATOM 2495 O O . THR A 1 339 ? 14.662 91.130 25.523 1.00 35.50 339 THR A O 1
ATOM 2499 N N . LYS A 1 340 ? 14.826 89.892 23.624 1.00 31.71 340 LYS A N 1
ATOM 2500 C CA . LYS A 1 340 ? 16.278 90.072 23.522 1.00 32.08 340 LYS A CA 1
ATOM 2501 C C . LYS A 1 340 ? 16.642 91.533 23.240 1.00 33.41 340 LYS A C 1
ATOM 2502 O O . LYS A 1 340 ? 17.733 91.970 23.606 1.00 32.26 340 LYS A O 1
ATOM 2508 N N . ILE A 1 341 ? 15.731 92.293 22.612 1.00 28.92 341 ILE A N 1
ATOM 2509 C CA . ILE A 1 341 ? 16.000 93.719 22.390 1.00 26.86 341 ILE A CA 1
ATOM 2510 C C . ILE A 1 341 ? 15.808 94.401 23.743 1.00 31.12 341 ILE A C 1
ATOM 2511 O O . ILE A 1 341 ? 16.734 95.019 24.259 1.00 30.34 341 ILE A O 1
ATOM 2516 N N . ALA A 1 342 ? 14.624 94.243 24.330 1.00 28.82 342 ALA A N 1
ATOM 2517 C CA . ALA A 1 342 ? 14.295 94.865 25.614 1.00 30.20 342 ALA A CA 1
ATOM 2518 C C . ALA A 1 342 ? 13.144 94.114 26.251 1.00 35.70 342 ALA A C 1
ATOM 2519 O O . ALA A 1 342 ? 12.211 93.720 25.544 1.00 32.24 342 ALA A O 1
ATOM 2521 N N . PRO A 1 343 ? 13.170 93.902 27.587 1.00 37.46 343 PRO A N 1
ATOM 2522 C CA . PRO A 1 343 ? 12.042 93.201 28.215 1.00 40.50 343 PRO A CA 1
ATOM 2523 C C . PRO A 1 343 ? 10.829 94.128 28.256 1.00 52.15 343 PRO A C 1
ATOM 2524 O O . PRO A 1 343 ? 10.963 95.307 28.625 1.00 52.54 343 PRO A O 1
ATOM 2528 N N . HIS A 1 344 ? 9.686 93.630 27.744 1.00 53.15 344 HIS A N 1
ATOM 2529 C CA . HIS A 1 344 ? 8.384 94.312 27.652 1.00 54.72 344 HIS A CA 1
ATOM 2530 C C . HIS A 1 344 ? 7.432 93.539 26.768 1.00 60.25 344 HIS A C 1
ATOM 2531 O O . HIS A 1 344 ? 7.680 93.368 25.565 1.00 59.62 344 HIS A O 1
ATOM 2538 N N . ARG A 1 345 ? 6.339 93.060 27.388 1.00 57.18 345 ARG A N 1
ATOM 2539 C CA . ARG A 1 345 ? 5.296 92.221 26.796 1.00 55.56 345 ARG A CA 1
ATOM 2540 C C . ARG A 1 345 ? 4.821 92.642 25.416 1.00 52.60 345 ARG A C 1
ATOM 2541 O O . ARG A 1 345 ? 4.823 91.826 24.507 1.00 51.24 345 ARG A O 1
ATOM 2549 N N . SER A 1 346 ? 4.409 93.903 25.267 1.00 46.10 346 SER A N 1
ATOM 2550 C CA . SER A 1 346 ? 3.826 94.442 24.043 1.00 43.50 346 SER A CA 1
ATOM 2551 C C . SER A 1 346 ? 4.827 94.959 23.008 1.00 43.58 346 SER A C 1
ATOM 2552 O O . SER A 1 346 ? 4.378 95.570 22.035 1.00 41.94 346 SER A O 1
ATOM 2555 N N . LEU A 1 347 ? 6.157 94.736 23.204 1.00 37.62 347 LEU A N 1
ATOM 2556 C CA . LEU A 1 347 ? 7.186 95.250 22.285 1.00 35.42 347 LEU A CA 1
ATOM 2557 C C . LEU A 1 347 ? 7.069 94.808 20.832 1.00 35.80 347 LEU A C 1
ATOM 2558 O O . LEU A 1 347 ? 6.966 93.623 20.534 1.00 35.37 347 LEU A O 1
ATOM 2563 N N . LYS A 1 348 ? 7.098 95.797 19.922 1.00 30.39 348 LYS A N 1
ATOM 2564 C CA . LYS A 1 348 ? 7.087 95.605 18.473 1.00 27.51 348 LYS A CA 1
ATOM 2565 C C . LYS A 1 348 ? 7.858 96.754 17.870 1.00 29.43 348 LYS A C 1
ATOM 2566 O O . LYS A 1 348 ? 8.116 97.742 18.564 1.00 29.45 348 LYS A O 1
ATOM 2572 N N . VAL A 1 349 ? 8.201 96.657 16.580 1.00 23.92 349 VAL A N 1
ATOM 2573 C CA . VAL A 1 349 ? 8.782 97.803 15.882 1.00 22.29 349 VAL A CA 1
ATOM 2574 C C . VAL A 1 349 ? 7.521 98.624 15.474 1.00 25.67 349 VAL A C 1
ATOM 2575 O O . VAL A 1 349 ? 6.686 98.125 14.720 1.00 25.85 349 VAL A O 1
ATOM 2579 N N . GLY A 1 350 ? 7.348 99.807 16.058 1.00 23.03 350 GLY A N 1
ATOM 2580 C CA . GLY A 1 350 ? 6.153 100.634 15.839 1.00 22.67 350 GLY A CA 1
ATOM 2581 C C . GLY A 1 350 ? 6.167 101.260 14.458 1.00 28.12 350 GLY A C 1
ATOM 2582 O O . GLY A 1 350 ? 5.122 101.375 13.806 1.00 28.43 350 GLY A O 1
ATOM 2583 N N . GLU A 1 351 ? 7.374 101.648 14.008 1.00 22.76 351 GLU A N 1
ATOM 2584 C CA . GLU A 1 351 ? 7.639 102.313 12.737 1.00 22.71 351 GLU A CA 1
ATOM 2585 C C . GLU A 1 351 ? 9.014 102.001 12.213 1.00 23.71 351 GLU A C 1
ATOM 2586 O O . GLU A 1 351 ? 9.938 101.808 12.982 1.00 23.96 351 GLU A O 1
ATOM 2597 N N . ALA A 1 352 ? 9.152 101.926 10.889 1.00 20.54 352 ALA A N 1
ATOM 2598 C CA . ALA A 1 352 ? 10.426 101.647 10.242 1.00 19.48 352 ALA A CA 1
ATOM 2599 C C . ALA A 1 352 ? 10.421 102.350 8.887 1.00 23.22 352 ALA A C 1
ATOM 2600 O O . ALA A 1 352 ? 9.448 102.260 8.109 1.00 22.46 352 ALA A O 1
ATOM 2602 N N . VAL A 1 353 ? 11.469 103.123 8.661 1.00 20.07 353 VAL A N 1
ATOM 2603 C CA . VAL A 1 353 ? 11.623 103.930 7.450 1.00 18.00 353 VAL A CA 1
ATOM 2604 C C . VAL A 1 353 ? 13.009 103.687 6.848 1.00 20.51 353 VAL A C 1
ATOM 2605 O O . VAL A 1 353 ? 14.024 103.652 7.550 1.00 19.11 353 VAL A O 1
ATOM 2609 N N . HIS A 1 354 ? 13.037 103.591 5.532 1.00 16.96 354 HIS A N 1
ATOM 2610 C CA . HIS A 1 354 ? 14.245 103.492 4.740 1.00 15.79 354 HIS A CA 1
ATOM 2611 C C . HIS A 1 354 ? 14.381 104.758 3.917 1.00 19.51 354 HIS A C 1
ATOM 2612 O O . HIS A 1 354 ? 13.394 105.231 3.355 1.00 18.46 354 HIS A O 1
ATOM 2619 N N . LYS A 1 355 ? 15.571 105.343 3.887 1.00 16.43 355 LYS A N 1
ATOM 2620 C CA . LYS A 1 355 ? 15.854 106.461 2.996 1.00 16.62 355 LYS A CA 1
ATOM 2621 C C . LYS A 1 355 ? 17.159 106.176 2.240 1.00 20.78 355 LYS A C 1
ATOM 2622 O O . LYS A 1 355 ? 18.167 105.843 2.862 1.00 20.22 355 LYS A O 1
ATOM 2628 N N . ALA A 1 356 ? 17.127 106.278 0.900 1.00 17.46 356 ALA A N 1
ATOM 2629 C CA . ALA A 1 356 ? 18.317 106.058 0.066 1.00 16.18 356 ALA A CA 1
ATOM 2630 C C . ALA A 1 356 ? 18.644 107.410 -0.609 1.00 21.03 356 ALA A C 1
ATOM 2631 O O . ALA A 1 356 ? 17.733 108.122 -0.999 1.00 20.03 356 ALA A O 1
ATOM 2633 N N . GLU A 1 357 ? 19.920 107.785 -0.688 1.00 18.01 357 GLU A N 1
ATOM 2634 C CA . GLU A 1 357 ? 20.281 109.072 -1.265 1.00 18.94 357 GLU A CA 1
ATOM 2635 C C . GLU A 1 357 ? 21.525 108.890 -2.085 1.00 24.52 357 GLU A C 1
ATOM 2636 O O . GLU A 1 357 ? 22.441 108.192 -1.664 1.00 24.12 357 GLU A O 1
ATOM 2642 N N . LEU A 1 358 ? 21.571 109.525 -3.259 1.00 21.64 358 LEU A N 1
ATOM 2643 C CA . LEU A 1 358 ? 22.722 109.393 -4.131 1.00 21.90 358 LEU A CA 1
ATOM 2644 C C . LEU A 1 358 ? 22.860 110.646 -4.992 1.00 27.12 358 LEU A C 1
ATOM 2645 O O . LEU A 1 358 ? 21.865 111.231 -5.412 1.00 26.35 358 LEU A O 1
ATOM 2650 N N . LYS A 1 359 ? 24.102 111.028 -5.269 1.00 25.94 359 LYS A N 1
ATOM 2651 C CA . LYS A 1 359 ? 24.396 112.099 -6.194 1.00 27.14 359 LYS A CA 1
ATOM 2652 C C . LYS A 1 359 ? 25.120 111.492 -7.384 1.00 29.57 359 LYS A C 1
ATOM 2653 O O . LYS A 1 359 ? 26.027 110.663 -7.226 1.00 28.94 359 LYS A O 1
ATOM 2659 N N . MET A 1 360 ? 24.727 111.900 -8.577 1.00 26.49 360 MET A N 1
ATOM 2660 C CA . MET A 1 360 ? 25.425 111.464 -9.783 1.00 25.63 360 MET A CA 1
ATOM 2661 C C . MET A 1 360 ? 25.782 112.709 -10.542 1.00 31.25 360 MET A C 1
ATOM 2662 O O . MET A 1 360 ? 24.899 113.441 -10.989 1.00 31.79 360 MET A O 1
ATOM 2667 N N . ASP A 1 361 ? 27.071 112.992 -10.625 1.00 29.92 361 ASP A N 1
ATOM 2668 C CA . ASP A 1 361 ? 27.583 114.150 -11.354 1.00 29.92 361 ASP A CA 1
ATOM 2669 C C . ASP A 1 361 ? 28.884 113.800 -12.056 1.00 32.42 361 ASP A C 1
ATOM 2670 O O . ASP A 1 361 ? 29.202 112.620 -12.190 1.00 30.48 361 ASP A O 1
ATOM 2675 N N . GLU A 1 362 ? 29.609 114.809 -12.539 1.00 30.67 362 GLU A N 1
ATOM 2676 C CA . GLU A 1 362 ? 30.826 114.649 -13.340 1.00 32.16 362 GLU A CA 1
ATOM 2677 C C . GLU A 1 362 ? 32.037 114.066 -12.659 1.00 37.89 362 GLU A C 1
ATOM 2678 O O . GLU A 1 362 ? 32.926 113.591 -13.367 1.00 38.32 362 GLU A O 1
ATOM 2684 N N . ARG A 1 363 ? 32.123 114.158 -11.319 1.00 35.00 363 ARG A N 1
ATOM 2685 C CA . ARG A 1 363 ? 33.316 113.756 -10.556 1.00 36.92 363 ARG A CA 1
ATOM 2686 C C . ARG A 1 363 ? 33.903 112.392 -10.913 1.00 38.93 363 ARG A C 1
ATOM 2687 O O . ARG A 1 363 ? 33.205 111.383 -10.947 1.00 35.79 363 ARG A O 1
ATOM 2695 N N . GLY A 1 364 ? 35.193 112.379 -11.145 1.00 38.02 364 GLY A N 1
ATOM 2696 C CA . GLY A 1 364 ? 35.902 111.145 -11.433 1.00 38.58 364 GLY A CA 1
ATOM 2697 C C . GLY A 1 364 ? 37.394 111.310 -11.330 1.00 46.53 364 GLY A C 1
ATOM 2698 O O . GLY A 1 364 ? 37.879 112.393 -10.989 1.00 47.76 364 GLY A O 1
ATOM 2699 N N . THR A 1 365 ? 38.123 110.227 -11.628 1.00 45.03 365 THR A N 1
ATOM 2700 C CA . THR A 1 365 ? 39.588 110.213 -11.645 1.00 47.30 365 THR A CA 1
ATOM 2701 C C . THR A 1 365 ? 40.059 110.930 -12.911 1.00 52.82 365 THR A C 1
ATOM 2702 O O . THR A 1 365 ? 39.369 110.886 -13.937 1.00 51.35 365 THR A O 1
ATOM 2706 N N . GLU A 1 366 ? 41.229 111.594 -12.813 1.00 52.56 366 GLU A N 1
ATOM 2707 C CA . GLU A 1 366 ? 41.950 112.349 -13.855 1.00 80.34 366 GLU A CA 1
ATOM 2708 C C . GLU A 1 366 ? 41.397 113.760 -14.011 1.00 119.57 366 GLU A C 1
ATOM 2709 O O . GLU A 1 366 ? 41.920 114.682 -13.389 1.00 89.41 366 GLU A O 1
ATOM 2715 N N . MET A 1 378 ? 40.743 104.635 -33.148 1.00 85.32 378 MET A N 1
ATOM 2716 C CA . MET A 1 378 ? 39.863 103.535 -32.750 1.00 83.68 378 MET A CA 1
ATOM 2717 C C . MET A 1 378 ? 38.578 103.437 -33.624 1.00 84.41 378 MET A C 1
ATOM 2718 O O . MET A 1 378 ? 38.478 104.115 -34.659 1.00 84.82 378 MET A O 1
ATOM 2723 N N . GLU A 1 379 ? 37.630 102.554 -33.223 1.00 76.48 379 GLU A N 1
ATOM 2724 C CA . GLU A 1 379 ? 36.367 102.290 -33.915 1.00 73.64 379 GLU A CA 1
ATOM 2725 C C . GLU A 1 379 ? 35.398 103.489 -33.826 1.00 70.38 379 GLU A C 1
ATOM 2726 O O . GLU A 1 379 ? 35.510 104.314 -32.903 1.00 68.20 379 GLU A O 1
ATOM 2732 N N . THR A 1 380 ? 34.436 103.559 -34.774 1.00 62.01 380 THR A N 1
ATOM 2733 C CA . THR A 1 380 ? 33.383 104.580 -34.816 1.00 58.31 380 THR A CA 1
ATOM 2734 C C . THR A 1 380 ? 32.482 104.420 -33.555 1.00 52.91 380 THR A C 1
ATOM 2735 O O . THR A 1 380 ? 32.060 103.299 -33.254 1.00 50.94 380 THR A O 1
ATOM 2739 N N . PRO A 1 381 ? 32.183 105.510 -32.816 1.00 44.44 381 PRO A N 1
ATOM 2740 C CA . PRO A 1 381 ? 31.385 105.355 -31.588 1.00 42.42 381 PRO A CA 1
ATOM 2741 C C . PRO A 1 381 ? 29.939 104.933 -31.764 1.00 44.66 381 PRO A C 1
ATOM 2742 O O . PRO A 1 381 ? 29.263 105.365 -32.693 1.00 44.38 381 PRO A O 1
ATOM 2746 N N . LEU A 1 382 ? 29.440 104.149 -30.802 1.00 40.77 382 LEU A N 1
ATOM 2747 C CA . LEU A 1 382 ? 28.010 103.866 -30.706 1.00 38.74 382 LEU A CA 1
ATOM 2748 C C . LEU A 1 382 ? 27.458 105.120 -29.991 1.00 40.52 382 LEU A C 1
ATOM 2749 O O . LEU A 1 382 ? 28.241 105.976 -29.553 1.00 38.84 382 LEU A O 1
ATOM 2754 N N . VAL A 1 383 ? 26.130 105.238 -29.883 1.00 37.17 383 VAL A N 1
ATOM 2755 C CA . VAL A 1 383 ? 25.465 106.366 -29.210 1.00 34.90 383 VAL A CA 1
ATOM 2756 C C . VAL A 1 383 ? 24.451 105.817 -28.223 1.00 35.46 383 VAL A C 1
ATOM 2757 O O . VAL A 1 383 ? 23.554 105.068 -28.620 1.00 35.89 383 VAL A O 1
ATOM 2761 N N . VAL A 1 384 ? 24.596 106.166 -26.933 1.00 29.94 384 VAL A N 1
ATOM 2762 C CA . VAL A 1 384 ? 23.634 105.786 -25.902 1.00 29.07 384 VAL A CA 1
ATOM 2763 C C . VAL A 1 384 ? 23.210 107.065 -25.194 1.00 32.97 384 VAL A C 1
ATOM 2764 O O . VAL A 1 384 ? 24.000 107.639 -24.438 1.00 32.65 384 VAL A O 1
ATOM 2768 N N . LYS A 1 385 ? 22.007 107.549 -25.499 1.00 28.99 385 LYS A N 1
ATOM 2769 C CA . LYS A 1 385 ? 21.468 108.750 -24.873 1.00 28.62 385 LYS A CA 1
ATOM 2770 C C . LYS A 1 385 ? 20.440 108.323 -23.862 1.00 31.49 385 LYS A C 1
ATOM 2771 O O . LYS A 1 385 ? 19.413 107.741 -24.234 1.00 30.64 385 LYS A O 1
ATOM 2777 N N . ILE A 1 386 ? 20.716 108.586 -22.571 1.00 26.41 386 ILE A N 1
ATOM 2778 C CA . ILE A 1 386 ? 19.774 108.256 -21.514 1.00 24.86 386 ILE A CA 1
ATOM 2779 C C . ILE A 1 386 ? 18.848 109.501 -21.374 1.00 30.13 386 ILE A C 1
ATOM 2780 O O . ILE A 1 386 ? 19.067 110.359 -20.524 1.00 29.31 386 ILE A O 1
ATOM 2785 N N . ASP A 1 387 ? 17.849 109.614 -22.244 1.00 28.50 387 ASP A N 1
ATOM 2786 C CA . ASP A 1 387 ? 16.989 110.798 -22.259 1.00 29.74 387 ASP A CA 1
ATOM 2787 C C . ASP A 1 387 ? 15.493 110.479 -22.216 1.00 34.08 387 ASP A C 1
ATOM 2788 O O . ASP A 1 387 ? 14.659 111.283 -22.648 1.00 34.56 387 ASP A O 1
ATOM 2793 N N . LYS A 1 388 ? 15.166 109.284 -21.723 1.00 30.53 388 LYS A N 1
ATOM 2794 C CA . LYS A 1 388 ? 13.805 108.787 -21.546 1.00 29.40 388 LYS A CA 1
ATOM 2795 C C . LYS A 1 388 ? 13.789 107.863 -20.318 1.00 28.24 388 LYS A C 1
ATOM 2796 O O . LYS A 1 388 ? 14.888 107.499 -19.869 1.00 24.21 388 LYS A O 1
ATOM 2802 N N . PRO A 1 389 ? 12.604 107.546 -19.703 1.00 25.09 389 PRO A N 1
ATOM 2803 C CA . PRO A 1 389 ? 12.603 106.713 -18.463 1.00 22.57 389 PRO A CA 1
ATOM 2804 C C . PRO A 1 389 ? 13.507 105.481 -18.514 1.00 25.59 389 PRO A C 1
ATOM 2805 O O . PRO A 1 389 ? 13.580 104.768 -19.511 1.00 25.44 389 PRO A O 1
ATOM 2809 N N . TYR A 1 390 ? 14.293 105.298 -17.461 1.00 22.51 390 TYR A N 1
ATOM 2810 C CA . TYR A 1 390 ? 15.283 104.236 -17.424 1.00 21.11 390 TYR A CA 1
ATOM 2811 C C . TYR A 1 390 ? 15.398 103.662 -16.053 1.00 24.96 390 TYR A C 1
ATOM 2812 O O . TYR A 1 390 ? 14.899 104.234 -15.084 1.00 23.66 390 TYR A O 1
ATOM 2821 N N . LEU A 1 391 ? 16.056 102.508 -15.974 1.00 22.89 391 LEU A N 1
ATOM 2822 C CA . LEU A 1 391 ? 16.366 101.874 -14.693 1.00 21.87 391 LEU A CA 1
ATOM 2823 C C . LEU A 1 391 ? 17.837 102.073 -14.461 1.00 26.06 391 LEU A C 1
ATOM 2824 O O . LEU A 1 391 ? 18.632 102.106 -15.412 1.00 23.05 391 LEU A O 1
ATOM 2829 N N . LEU A 1 392 ? 18.198 102.210 -13.197 1.00 23.44 392 LEU A N 1
ATOM 2830 C CA . LEU A 1 392 ? 19.576 102.409 -12.798 1.00 21.93 392 LEU A CA 1
ATOM 2831 C C . LEU A 1 392 ? 19.914 101.427 -11.667 1.00 24.75 392 LEU A C 1
ATOM 2832 O O . LEU A 1 392 ? 19.237 101.439 -10.641 1.00 22.92 392 LEU A O 1
ATOM 2837 N N . LEU A 1 393 ? 20.963 100.601 -11.843 1.00 23.12 393 LEU A N 1
ATOM 2838 C CA . LEU A 1 393 ? 21.423 99.697 -10.780 1.00 23.94 393 LEU A CA 1
ATOM 2839 C C . LEU A 1 393 ? 22.794 100.128 -10.421 1.00 24.54 393 LEU A C 1
ATOM 2840 O O . LEU A 1 393 ? 23.652 100.175 -11.298 1.00 23.48 393 LEU A O 1
ATOM 2845 N N . ILE A 1 394 ? 23.032 100.380 -9.135 1.00 20.00 394 ILE A N 1
ATOM 2846 C CA . ILE A 1 394 ? 24.381 100.690 -8.663 1.00 20.42 394 ILE A CA 1
ATOM 2847 C C . ILE A 1 394 ? 24.835 99.384 -8.059 1.00 26.32 394 ILE A C 1
ATOM 2848 O O . ILE A 1 394 ? 24.262 98.926 -7.076 1.00 25.43 394 ILE A O 1
ATOM 2853 N N . TYR A 1 395 ? 25.813 98.762 -8.711 1.00 26.07 395 TYR A N 1
ATOM 2854 C CA . TYR A 1 395 ? 26.279 97.426 -8.424 1.00 26.73 395 TYR A CA 1
ATOM 2855 C C . TYR A 1 395 ? 27.705 97.353 -7.926 1.00 29.25 395 TYR A C 1
ATOM 2856 O O . TYR A 1 395 ? 28.644 97.710 -8.622 1.00 27.81 395 TYR A O 1
ATOM 2865 N N . SER A 1 396 ? 27.865 96.807 -6.743 1.00 26.39 396 SER A N 1
ATOM 2866 C CA . SER A 1 396 ? 29.187 96.611 -6.176 1.00 28.65 396 SER A CA 1
ATOM 2867 C C . SER A 1 396 ? 29.709 95.284 -6.780 1.00 36.23 396 SER A C 1
ATOM 2868 O O . SER A 1 396 ? 29.016 94.269 -6.743 1.00 36.57 396 SER A O 1
ATOM 2871 N N . GLU A 1 397 ? 30.867 95.328 -7.427 1.00 34.12 397 GLU A N 1
ATOM 2872 C CA . GLU A 1 397 ? 31.438 94.156 -8.083 1.00 36.46 397 GLU A CA 1
ATOM 2873 C C . GLU A 1 397 ? 32.308 93.303 -7.159 1.00 44.36 397 GLU A C 1
ATOM 2874 O O . GLU A 1 397 ? 32.223 92.076 -7.230 1.00 45.35 397 GLU A O 1
ATOM 2880 N N . LYS A 1 398 ? 33.194 93.938 -6.367 1.00 43.63 398 LYS A N 1
ATOM 2881 C CA . LYS A 1 398 ? 34.152 93.241 -5.493 1.00 47.24 398 LYS A CA 1
ATOM 2882 C C . LYS A 1 398 ? 33.448 92.574 -4.329 1.00 54.56 398 LYS A C 1
ATOM 2883 O O . LYS A 1 398 ? 33.577 91.359 -4.129 1.00 54.13 398 LYS A O 1
ATOM 2889 N N . ILE A 1 399 ? 32.680 93.371 -3.578 1.00 53.16 399 ILE A N 1
ATOM 2890 C CA . ILE A 1 399 ? 31.864 92.915 -2.452 1.00 54.13 399 ILE A CA 1
ATOM 2891 C C . ILE A 1 399 ? 30.525 92.836 -3.153 1.00 57.59 399 ILE A C 1
ATOM 2892 O O . ILE A 1 399 ? 29.925 93.891 -3.386 1.00 55.95 399 ILE A O 1
ATOM 2897 N N . PRO A 1 400 ? 30.140 91.656 -3.699 1.00 53.67 400 PRO A N 1
ATOM 2898 C CA . PRO A 1 400 ? 28.934 91.615 -4.544 1.00 52.07 400 PRO A CA 1
ATOM 2899 C C . PRO A 1 400 ? 27.688 92.144 -3.849 1.00 53.14 400 PRO A C 1
ATOM 2900 O O . PRO A 1 400 ? 27.511 91.864 -2.653 1.00 54.19 400 PRO A O 1
ATOM 2904 N N . SER A 1 401 ? 26.896 93.008 -4.550 1.00 43.75 401 SER A N 1
ATOM 2905 C CA . SER A 1 401 ? 25.660 93.602 -4.014 1.00 39.30 401 SER A CA 1
ATOM 2906 C C . SER A 1 401 ? 25.049 94.670 -4.911 1.00 38.56 401 SER A C 1
ATOM 2907 O O . SER A 1 401 ? 25.764 95.442 -5.555 1.00 34.16 401 SER A O 1
ATOM 2910 N N . VAL A 1 402 ? 23.709 94.786 -4.822 1.00 34.77 402 VAL A N 1
ATOM 2911 C CA . VAL A 1 402 ? 22.950 95.841 -5.456 1.00 31.52 402 VAL A CA 1
ATOM 2912 C C . VAL A 1 402 ? 22.856 96.870 -4.353 1.00 31.43 402 VAL A C 1
ATOM 2913 O O . VAL A 1 402 ? 22.100 96.710 -3.381 1.00 33.08 402 VAL A O 1
ATOM 2917 N N . LEU A 1 403 ? 23.620 97.941 -4.514 1.00 25.00 403 LEU A N 1
ATOM 2918 C CA . LEU A 1 403 ? 23.637 99.038 -3.555 1.00 22.80 403 LEU A CA 1
ATOM 2919 C C . LEU A 1 403 ? 22.399 99.869 -3.730 1.00 23.87 403 LEU A C 1
ATOM 2920 O O . LEU A 1 403 ? 21.818 100.289 -2.745 1.00 21.52 403 LEU A O 1
ATOM 2925 N N . PHE A 1 404 ? 22.014 100.152 -4.990 1.00 19.68 404 PHE A N 1
ATOM 2926 C CA . PHE A 1 404 ? 20.847 100.981 -5.269 1.00 19.37 404 PHE A CA 1
ATOM 2927 C C . PHE A 1 404 ? 20.166 100.467 -6.490 1.00 23.73 404 PHE A C 1
ATOM 2928 O O . PHE A 1 404 ? 20.825 100.001 -7.419 1.00 22.92 404 PHE A O 1
ATOM 2936 N N . LEU A 1 405 ? 18.837 100.587 -6.500 1.00 20.25 405 LEU A N 1
ATOM 2937 C CA . LEU A 1 405 ? 18.013 100.233 -7.634 1.00 21.20 405 LEU A CA 1
ATOM 2938 C C . LEU A 1 405 ? 17.087 101.403 -7.813 1.00 23.61 405 LEU A C 1
ATOM 2939 O O . LEU A 1 405 ? 16.435 101.831 -6.858 1.00 21.24 405 LEU A O 1
ATOM 2944 N N . GLY A 1 406 ? 17.077 101.958 -9.018 1.00 21.21 406 GLY A N 1
ATOM 2945 C CA . GLY A 1 406 ? 16.218 103.099 -9.295 1.00 20.60 406 GLY A CA 1
ATOM 2946 C C . GLY A 1 406 ? 15.445 102.985 -10.582 1.00 24.56 406 GLY A C 1
ATOM 2947 O O . GLY A 1 406 ? 15.952 102.434 -11.561 1.00 24.19 406 GLY A O 1
ATOM 2948 N N . LYS A 1 407 ? 14.216 103.508 -10.586 1.00 21.66 407 LYS A N 1
ATOM 2949 C CA . LYS A 1 407 ? 13.388 103.660 -11.787 1.00 22.13 407 LYS A CA 1
ATOM 2950 C C . LYS A 1 407 ? 13.333 105.183 -11.917 1.00 24.93 407 LYS A C 1
ATOM 2951 O O . LYS A 1 407 ? 12.830 105.847 -11.019 1.00 23.41 407 LYS A O 1
ATOM 2957 N N . ILE A 1 408 ? 13.949 105.732 -12.957 1.00 21.19 408 ILE A N 1
ATOM 2958 C CA . ILE A 1 408 ? 13.994 107.190 -13.125 1.00 21.72 408 ILE A CA 1
ATOM 2959 C C . ILE A 1 408 ? 13.080 107.590 -14.273 1.00 25.28 408 ILE A C 1
ATOM 2960 O O . ILE A 1 408 ? 13.462 107.454 -15.433 1.00 23.97 408 ILE A O 1
ATOM 2965 N N . VAL A 1 409 ? 11.894 108.090 -13.945 1.00 22.08 409 VAL A N 1
ATOM 2966 C CA . VAL A 1 409 ? 10.941 108.564 -14.948 1.00 23.85 409 VAL A CA 1
ATOM 2967 C C . VAL A 1 409 ? 11.224 110.041 -15.263 1.00 27.91 409 VAL A C 1
ATOM 2968 O O . VAL A 1 409 ? 10.800 110.536 -16.302 1.00 27.80 409 VAL A O 1
ATOM 2972 N N . ASN A 1 410 ? 11.912 110.742 -14.329 1.00 25.46 410 ASN A N 1
ATOM 2973 C CA . ASN A 1 410 ? 12.246 112.169 -14.437 1.00 26.75 410 ASN A CA 1
ATOM 2974 C C . ASN A 1 410 ? 13.475 112.439 -13.568 1.00 29.46 410 ASN A C 1
ATOM 2975 O O . ASN A 1 410 ? 13.351 112.432 -12.349 1.00 27.41 410 ASN A O 1
ATOM 2980 N N . PRO A 1 411 ? 14.659 112.709 -14.170 1.00 28.15 411 PRO A N 1
ATOM 2981 C CA . PRO A 1 411 ? 15.864 112.951 -13.349 1.00 28.31 411 PRO A CA 1
ATOM 2982 C C . PRO A 1 411 ? 15.819 114.206 -12.493 1.00 34.31 411 PRO A C 1
ATOM 2983 O O . PRO A 1 411 ? 16.582 114.301 -11.542 1.00 35.15 411 PRO A O 1
ATOM 2987 N N . ILE A 1 412 ? 14.927 115.144 -12.804 1.00 32.55 412 ILE A N 1
ATOM 2988 C CA . ILE A 1 412 ? 14.806 116.360 -11.999 1.00 35.53 412 ILE A CA 1
ATOM 2989 C C . ILE A 1 412 ? 13.516 116.338 -11.199 1.00 44.89 412 ILE A C 1
ATOM 2990 O O . ILE A 1 412 ? 13.178 117.315 -10.537 1.00 45.46 412 ILE A O 1
ATOM 2995 N N . GLY A 1 413 ? 12.813 115.212 -11.278 1.00 45.11 413 GLY A N 1
ATOM 2996 C CA . GLY A 1 413 ? 11.552 114.991 -10.586 1.00 47.53 413 GLY A CA 1
ATOM 2997 C C . GLY A 1 413 ? 11.774 114.641 -9.132 1.00 55.75 413 GLY A C 1
ATOM 2998 O O . GLY A 1 413 ? 12.732 113.934 -8.789 1.00 54.17 413 GLY A O 1
ATOM 2999 N N . LYS A 1 414 ? 10.910 115.186 -8.271 1.00 56.44 414 LYS A N 1
ATOM 3000 C CA . LYS A 1 414 ? 10.952 114.975 -6.828 1.00 62.60 414 LYS A CA 1
ATOM 3001 C C . LYS A 1 414 ? 10.030 113.811 -6.454 1.00 71.02 414 LYS A C 1
ATOM 3002 O O . LYS A 1 414 ? 10.372 112.663 -6.831 1.00 72.57 414 LYS A O 1
ATOM 3009 N N . GLU B 1 35 ? 46.486 146.225 -4.010 1.00 97.51 35 GLU B N 1
ATOM 3010 C CA . GLU B 1 35 ? 46.357 146.710 -5.384 1.00 98.17 35 GLU B CA 1
ATOM 3011 C C . GLU B 1 35 ? 45.548 147.999 -5.425 1.00 96.45 35 GLU B C 1
ATOM 3012 O O . GLU B 1 35 ? 44.502 148.100 -4.765 1.00 91.85 35 GLU B O 1
ATOM 3018 N N . VAL B 1 36 ? 46.023 148.967 -6.232 1.00 92.98 36 VAL B N 1
ATOM 3019 C CA . VAL B 1 36 ? 45.406 150.283 -6.428 1.00 90.40 36 VAL B CA 1
ATOM 3020 C C . VAL B 1 36 ? 43.980 150.187 -7.027 1.00 91.56 36 VAL B C 1
ATOM 3021 O O . VAL B 1 36 ? 43.083 150.920 -6.597 1.00 88.30 36 VAL B O 1
ATOM 3025 N N . GLN B 1 37 ? 43.765 149.223 -7.951 1.00 88.54 37 GLN B N 1
ATOM 3026 C CA . GLN B 1 37 ? 42.480 148.950 -8.613 1.00 85.76 37 GLN B CA 1
ATOM 3027 C C . GLN B 1 37 ? 41.352 148.682 -7.619 1.00 81.31 37 GLN B C 1
ATOM 3028 O O . GLN B 1 37 ? 40.211 149.058 -7.887 1.00 79.44 37 GLN B O 1
ATOM 3034 N N . GLY B 1 38 ? 41.687 148.060 -6.487 1.00 72.98 38 GLY B N 1
ATOM 3035 C CA . GLY B 1 38 ? 40.731 147.723 -5.435 1.00 67.51 38 GLY B CA 1
ATOM 3036 C C . GLY B 1 38 ? 40.444 148.796 -4.397 1.00 65.50 38 GLY B C 1
ATOM 3037 O O . GLY B 1 38 ? 39.774 148.505 -3.398 1.00 61.83 38 GLY B O 1
ATOM 3038 N N . TRP B 1 39 ? 40.934 150.050 -4.618 1.00 61.52 39 TRP B N 1
ATOM 3039 C CA . TRP B 1 39 ? 40.731 151.186 -3.708 1.00 58.72 39 TRP B CA 1
ATOM 3040 C C . TRP B 1 39 ? 39.261 151.410 -3.348 1.00 58.37 39 TRP B C 1
ATOM 3041 O O . TRP B 1 39 ? 38.934 151.510 -2.163 1.00 55.44 39 TRP B O 1
ATOM 3052 N N . LYS B 1 40 ? 38.392 151.504 -4.371 1.00 55.13 40 LYS B N 1
ATOM 3053 C CA . LYS B 1 40 ? 36.965 151.770 -4.210 1.00 53.30 40 LYS B CA 1
ATOM 3054 C C . LYS B 1 40 ? 36.248 150.697 -3.431 1.00 56.33 40 LYS B C 1
ATOM 3055 O O . LYS B 1 40 ? 35.413 151.034 -2.589 1.00 53.09 40 LYS B O 1
ATOM 3061 N N . GLN B 1 41 ? 36.595 149.410 -3.687 1.00 56.77 41 GLN B N 1
ATOM 3062 C CA . GLN B 1 41 ? 36.035 148.228 -3.019 1.00 55.79 41 GLN B CA 1
ATOM 3063 C C . GLN B 1 41 ? 36.300 148.321 -1.517 1.00 59.67 41 GLN B C 1
ATOM 3064 O O . GLN B 1 41 ? 35.384 148.102 -0.720 1.00 57.32 41 GLN B O 1
ATOM 3070 N N . ARG B 1 42 ? 37.560 148.659 -1.145 1.00 58.57 42 ARG B N 1
ATOM 3071 C CA . ARG B 1 42 ? 38.024 148.810 0.239 1.00 58.29 42 ARG B CA 1
ATOM 3072 C C . ARG B 1 42 ? 37.352 149.979 0.936 1.00 60.31 42 ARG B C 1
ATOM 3073 O O . ARG B 1 42 ? 37.020 149.858 2.110 1.00 60.63 42 ARG B O 1
ATOM 3081 N N . MET B 1 43 ? 37.140 151.099 0.221 1.00 55.34 43 MET B N 1
ATOM 3082 C CA . MET B 1 43 ? 36.464 152.280 0.768 1.00 53.48 43 MET B CA 1
ATOM 3083 C C . MET B 1 43 ? 35.013 151.949 1.041 1.00 50.93 43 MET B C 1
ATOM 3084 O O . MET B 1 43 ? 34.497 152.315 2.090 1.00 48.34 43 MET B O 1
ATOM 3089 N N . ALA B 1 44 ? 34.361 151.260 0.089 1.00 47.07 44 ALA B N 1
ATOM 3090 C CA . ALA B 1 44 ? 32.972 150.830 0.228 1.00 45.70 44 ALA B CA 1
ATOM 3091 C C . ALA B 1 44 ? 32.824 149.925 1.454 1.00 48.56 44 ALA B C 1
ATOM 3092 O O . ALA B 1 44 ? 31.871 150.110 2.198 1.00 47.92 44 ALA B O 1
ATOM 3094 N N . ALA B 1 45 ? 33.801 149.011 1.705 1.00 46.00 45 ALA B N 1
ATOM 3095 C CA . ALA B 1 45 ? 33.790 148.087 2.855 1.00 45.38 45 ALA B CA 1
ATOM 3096 C C . ALA B 1 45 ? 33.944 148.808 4.191 1.00 50.11 45 ALA B C 1
ATOM 3097 O O . ALA B 1 45 ? 33.238 148.476 5.141 1.00 47.86 45 ALA B O 1
ATOM 3099 N N . LYS B 1 46 ? 34.841 149.813 4.259 1.00 50.00 46 LYS B N 1
ATOM 3100 C CA . LYS B 1 46 ? 35.061 150.621 5.461 1.00 51.38 46 LYS B CA 1
ATOM 3101 C C . LYS B 1 46 ? 33.779 151.391 5.838 1.00 55.30 46 LYS B C 1
ATOM 3102 O O . LYS B 1 46 ? 33.487 151.565 7.023 1.00 55.68 46 LYS B O 1
ATOM 3108 N N . GLU B 1 47 ? 33.043 151.869 4.823 1.00 50.63 47 GLU B N 1
ATOM 3109 C CA . GLU B 1 47 ? 31.783 152.592 4.998 1.00 50.10 47 GLU B CA 1
ATOM 3110 C C . GLU B 1 47 ? 30.666 151.632 5.436 1.00 50.81 47 GLU B C 1
ATOM 3111 O O . GLU B 1 47 ? 29.915 151.947 6.357 1.00 49.49 47 GLU B O 1
ATOM 3117 N N . LEU B 1 48 ? 30.586 150.448 4.807 1.00 47.38 48 LEU B N 1
ATOM 3118 C CA . LEU B 1 48 ? 29.592 149.426 5.148 1.00 45.71 48 LEU B CA 1
ATOM 3119 C C . LEU B 1 48 ? 29.812 148.886 6.560 1.00 51.05 48 LEU B C 1
ATOM 3120 O O . LEU B 1 48 ? 28.839 148.634 7.260 1.00 50.21 48 LEU B O 1
ATOM 3125 N N . ALA B 1 49 ? 31.084 148.762 6.996 1.00 49.97 49 ALA B N 1
ATOM 3126 C CA . ALA B 1 49 ? 31.459 148.312 8.343 1.00 51.23 49 ALA B CA 1
ATOM 3127 C C . ALA B 1 49 ? 30.950 149.291 9.401 1.00 56.14 49 ALA B C 1
ATOM 3128 O O . ALA B 1 49 ? 30.478 148.850 10.451 1.00 55.67 49 ALA B O 1
ATOM 3130 N N . ARG B 1 50 ? 31.067 150.615 9.132 1.00 53.50 50 ARG B N 1
ATOM 3131 C CA . ARG B 1 50 ? 30.575 151.674 10.013 1.00 55.94 50 ARG B CA 1
ATOM 3132 C C . ARG B 1 50 ? 29.054 151.584 10.080 1.00 60.52 50 ARG B C 1
ATOM 3133 O O . ARG B 1 50 ? 28.469 151.701 11.153 1.00 59.93 50 ARG B O 1
ATOM 3141 N N . GLN B 1 51 ? 28.431 151.316 8.929 1.00 59.37 51 GLN B N 1
ATOM 3142 C CA . GLN B 1 51 ? 26.993 151.151 8.779 1.00 59.38 51 GLN B CA 1
ATOM 3143 C C . GLN B 1 51 ? 26.433 149.918 9.480 1.00 61.73 51 GLN B C 1
ATOM 3144 O O . GLN B 1 51 ? 25.359 150.024 10.076 1.00 62.87 51 GLN B O 1
ATOM 3150 N N . ASN B 1 52 ? 27.158 148.773 9.481 1.00 55.43 52 ASN B N 1
ATOM 3151 C CA . ASN B 1 52 ? 26.658 147.623 10.228 1.00 53.92 52 ASN B CA 1
ATOM 3152 C C . ASN B 1 52 ? 26.901 147.730 11.741 1.00 57.31 52 ASN B C 1
ATOM 3153 O O . ASN B 1 52 ? 26.213 147.074 12.522 1.00 56.31 52 ASN B O 1
ATOM 3158 N N . MET B 1 53 ? 27.817 148.625 12.156 1.00 55.45 53 MET B N 1
ATOM 3159 C CA . MET B 1 53 ? 28.067 148.879 13.568 1.00 57.20 53 MET B CA 1
ATOM 3160 C C . MET B 1 53 ? 26.832 149.564 14.172 1.00 60.16 53 MET B C 1
ATOM 3161 O O . MET B 1 53 ? 26.351 149.129 15.218 1.00 60.00 53 MET B O 1
ATOM 3166 N N . ASP B 1 54 ? 26.297 150.593 13.476 1.00 55.94 54 ASP B N 1
ATOM 3167 C CA . ASP B 1 54 ? 25.114 151.344 13.908 1.00 56.41 54 ASP B CA 1
ATOM 3168 C C . ASP B 1 54 ? 23.886 150.459 13.881 1.00 55.63 54 ASP B C 1
ATOM 3169 O O . ASP B 1 54 ? 23.063 150.537 14.791 1.00 55.63 54 ASP B O 1
ATOM 3174 N N . LEU B 1 55 ? 23.779 149.595 12.855 1.00 49.60 55 LEU B N 1
ATOM 3175 C CA . LEU B 1 55 ? 22.664 148.669 12.725 1.00 47.56 55 LEU B CA 1
ATOM 3176 C C . LEU B 1 55 ? 22.674 147.665 13.883 1.00 49.70 55 LEU B C 1
ATOM 3177 O O . LEU B 1 55 ? 21.631 147.451 14.499 1.00 49.89 55 LEU B O 1
ATOM 3182 N N . GLY B 1 56 ? 23.848 147.092 14.172 1.00 44.77 56 GLY B N 1
ATOM 3183 C CA . GLY B 1 56 ? 24.041 146.143 15.262 1.00 44.75 56 GLY B CA 1
ATOM 3184 C C . GLY B 1 56 ? 23.572 146.712 16.582 1.00 51.43 56 GLY B C 1
ATOM 3185 O O . GLY B 1 56 ? 22.735 146.107 17.255 1.00 52.15 56 GLY B O 1
ATOM 3186 N N . PHE B 1 57 ? 24.077 147.903 16.932 1.00 49.58 57 PHE B N 1
ATOM 3187 C CA . PHE B 1 57 ? 23.680 148.614 18.146 1.00 53.31 57 PHE B CA 1
ATOM 3188 C C . PHE B 1 57 ? 22.179 148.939 18.172 1.00 57.88 57 PHE B C 1
ATOM 3189 O O . PHE B 1 57 ? 21.555 148.773 19.219 1.00 59.17 57 PHE B O 1
ATOM 3197 N N . LYS B 1 58 ? 21.594 149.339 17.019 1.00 53.63 58 LYS B N 1
ATOM 3198 C CA . LYS B 1 58 ? 20.156 149.630 16.891 1.00 54.37 58 LYS B CA 1
ATOM 3199 C C . LYS B 1 58 ? 19.334 148.381 17.227 1.00 56.13 58 LYS B C 1
ATOM 3200 O O . LYS B 1 58 ? 18.413 148.455 18.037 1.00 57.63 58 LYS B O 1
ATOM 3206 N N . LEU B 1 59 ? 19.699 147.234 16.621 1.00 49.32 59 LEU B N 1
ATOM 3207 C CA . LEU B 1 59 ? 19.030 145.953 16.815 1.00 47.56 59 LEU B CA 1
ATOM 3208 C C . LEU B 1 59 ? 19.192 145.456 18.243 1.00 52.29 59 LEU B C 1
ATOM 3209 O O . LEU B 1 59 ? 18.200 145.059 18.847 1.00 51.75 59 LEU B O 1
ATOM 3214 N N . LEU B 1 60 ? 20.424 145.506 18.791 1.00 50.78 60 LEU B N 1
ATOM 3215 C CA . LEU B 1 60 ? 20.707 145.076 20.162 1.00 53.40 60 LEU B CA 1
ATOM 3216 C C . LEU B 1 60 ? 19.842 145.820 21.191 1.00 62.17 60 LEU B C 1
ATOM 3217 O O . LEU B 1 60 ? 19.271 145.168 22.067 1.00 63.48 60 LEU B O 1
ATOM 3222 N N . LYS B 1 61 ? 19.726 147.164 21.063 1.00 60.35 61 LYS B N 1
ATOM 3223 C CA . LYS B 1 61 ? 18.925 148.003 21.962 1.00 64.16 61 LYS B CA 1
ATOM 3224 C C . LYS B 1 61 ? 17.461 147.585 21.941 1.00 67.62 61 LYS B C 1
ATOM 3225 O O . LYS B 1 61 ? 16.868 147.408 23.007 1.00 69.86 61 LYS B O 1
ATOM 3231 N N . LYS B 1 62 ? 16.882 147.424 20.729 1.00 61.06 62 LYS B N 1
ATOM 3232 C CA . LYS B 1 62 ? 15.477 147.047 20.551 1.00 60.80 62 LYS B CA 1
ATOM 3233 C C . LYS B 1 62 ? 15.197 145.636 21.058 1.00 62.81 62 LYS B C 1
ATOM 3234 O O . LYS B 1 62 ? 14.193 145.422 21.736 1.00 64.56 62 LYS B O 1
ATOM 3240 N N . LEU B 1 63 ? 16.104 144.693 20.776 1.00 55.91 63 LEU B N 1
ATOM 3241 C CA . LEU B 1 63 ? 15.972 143.307 21.210 1.00 54.75 63 LEU B CA 1
ATOM 3242 C C . LEU B 1 63 ? 16.084 143.147 22.715 1.00 63.37 63 LEU B C 1
ATOM 3243 O O . LEU B 1 63 ? 15.352 142.339 23.287 1.00 63.88 63 LEU B O 1
ATOM 3248 N N . ALA B 1 64 ? 16.974 143.933 23.361 1.00 62.79 64 ALA B N 1
ATOM 3249 C CA . ALA B 1 64 ? 17.172 143.910 24.813 1.00 66.33 64 ALA B CA 1
ATOM 3250 C C . ALA B 1 64 ? 15.931 144.424 25.552 1.00 75.39 64 ALA B C 1
ATOM 3251 O O . ALA B 1 64 ? 15.666 143.975 26.670 1.00 78.50 64 ALA B O 1
ATOM 3253 N N . PHE B 1 65 ? 15.174 145.357 24.922 1.00 72.08 65 PHE B N 1
ATOM 3254 C CA . PHE B 1 65 ? 13.936 145.924 25.460 1.00 75.04 65 PHE B CA 1
ATOM 3255 C C . PHE B 1 65 ? 12.762 144.946 25.299 1.00 78.37 65 PHE B C 1
ATOM 3256 O O . PHE B 1 65 ? 12.039 144.720 26.269 1.00 80.98 65 PHE B O 1
ATOM 3264 N N . TYR B 1 66 ? 12.555 144.400 24.077 1.00 71.71 66 TYR B N 1
ATOM 3265 C CA . TYR B 1 66 ? 11.459 143.464 23.794 1.00 70.79 66 TYR B CA 1
ATOM 3266 C C . TYR B 1 66 ? 11.671 142.070 24.391 1.00 75.33 66 TYR B C 1
ATOM 3267 O O . TYR B 1 66 ? 10.692 141.375 24.681 1.00 76.82 66 TYR B O 1
ATOM 3276 N N . ASN B 1 67 ? 12.939 141.667 24.592 1.00 70.37 67 ASN B N 1
ATOM 3277 C CA . ASN B 1 67 ? 13.290 140.363 25.162 1.00 68.95 67 ASN B CA 1
ATOM 3278 C C . ASN B 1 67 ? 14.292 140.538 26.329 1.00 73.26 67 ASN B C 1
ATOM 3279 O O . ASN B 1 67 ? 15.471 140.208 26.165 1.00 70.25 67 ASN B O 1
ATOM 3284 N N . PRO B 1 68 ? 13.867 141.070 27.506 1.00 74.11 68 PRO B N 1
ATOM 3285 C CA . PRO B 1 68 ? 14.824 141.238 28.618 1.00 76.36 68 PRO B CA 1
ATOM 3286 C C . PRO B 1 68 ? 15.158 139.924 29.322 1.00 80.06 68 PRO B C 1
ATOM 3287 O O . PRO B 1 68 ? 14.384 138.966 29.249 1.00 78.71 68 PRO B O 1
ATOM 3291 N N . GLY B 1 69 ? 16.326 139.889 29.966 1.00 77.61 69 GLY B N 1
ATOM 3292 C CA . GLY B 1 69 ? 16.822 138.727 30.698 1.00 77.65 69 GLY B CA 1
ATOM 3293 C C . GLY B 1 69 ? 17.131 137.506 29.850 1.00 77.12 69 GLY B C 1
ATOM 3294 O O . GLY B 1 69 ? 17.293 136.405 30.382 1.00 77.13 69 GLY B O 1
ATOM 3295 N N . ARG B 1 70 ? 17.216 137.686 28.530 1.00 69.89 70 ARG B N 1
ATOM 3296 C CA . ARG B 1 70 ? 17.516 136.608 27.585 1.00 65.99 70 ARG B CA 1
ATOM 3297 C C . ARG B 1 70 ? 18.769 136.924 26.780 1.00 66.04 70 ARG B C 1
ATOM 3298 O O . ARG B 1 70 ? 19.118 138.092 26.601 1.00 65.87 70 ARG B O 1
ATOM 3306 N N . ASN B 1 71 ? 19.459 135.879 26.313 1.00 62.50 71 ASN B N 1
ATOM 3307 C CA . ASN B 1 71 ? 20.637 136.039 25.471 1.00 60.55 71 ASN B CA 1
ATOM 3308 C C . ASN B 1 71 ? 20.189 136.559 24.110 1.00 60.84 71 ASN B C 1
ATOM 3309 O O . ASN B 1 71 ? 19.127 136.169 23.617 1.00 58.52 71 ASN B O 1
ATOM 3314 N N . ILE B 1 72 ? 20.974 137.470 23.531 1.00 57.19 72 ILE B N 1
ATOM 3315 C CA . ILE B 1 72 ? 20.732 138.037 22.202 1.00 54.58 72 ILE B CA 1
ATOM 3316 C C . ILE B 1 72 ? 22.068 137.931 21.489 1.00 55.85 72 ILE B C 1
ATOM 3317 O O . ILE B 1 72 ? 23.029 138.574 21.901 1.00 56.94 72 ILE B O 1
ATOM 3322 N N . PHE B 1 73 ? 22.141 137.096 20.461 1.00 49.41 73 PHE B N 1
ATOM 3323 C CA . PHE B 1 73 ? 23.370 136.872 19.709 1.00 48.04 73 PHE B CA 1
ATOM 3324 C C . PHE B 1 73 ? 23.100 136.813 18.206 1.00 46.01 73 PHE B C 1
ATOM 3325 O O . PHE B 1 73 ? 22.516 135.852 17.711 1.00 42.31 73 PHE B O 1
ATOM 3333 N N . LEU B 1 74 ? 23.537 137.848 17.486 1.00 41.62 74 LEU B N 1
ATOM 3334 C CA . LEU B 1 74 ? 23.326 137.932 16.043 1.00 39.51 74 LEU B CA 1
ATOM 3335 C C . LEU B 1 74 ? 24.531 138.470 15.306 1.00 41.16 74 LEU B C 1
ATOM 3336 O O . LEU B 1 74 ? 25.463 138.979 15.925 1.00 42.04 74 LEU B O 1
ATOM 3341 N N . SER B 1 75 ? 24.448 138.452 13.975 1.00 35.25 75 SER B N 1
ATOM 3342 C CA . SER B 1 75 ? 25.460 139.008 13.098 1.00 34.79 75 SER B CA 1
ATOM 3343 C C . SER B 1 75 ? 24.900 140.222 12.351 1.00 37.85 75 SER B C 1
ATOM 3344 O O . SER B 1 75 ? 24.107 140.037 11.417 1.00 34.27 75 SER B O 1
ATOM 3347 N N . PRO B 1 76 ? 25.349 141.453 12.680 1.00 37.34 76 PRO B N 1
ATOM 3348 C CA . PRO B 1 76 ? 24.898 142.625 11.912 1.00 37.32 76 PRO B CA 1
ATOM 3349 C C . PRO B 1 76 ? 25.348 142.555 10.451 1.00 39.59 76 PRO B C 1
ATOM 3350 O O . PRO B 1 76 ? 24.565 142.907 9.575 1.00 37.98 76 PRO B O 1
ATOM 3354 N N . LEU B 1 77 ? 26.586 142.079 10.182 1.00 37.81 77 LEU B N 1
ATOM 3355 C CA . LEU B 1 77 ? 27.069 141.931 8.808 1.00 37.78 77 LEU B CA 1
ATOM 3356 C C . LEU B 1 77 ? 26.206 140.927 8.033 1.00 36.32 77 LEU B C 1
ATOM 3357 O O . LEU B 1 77 ? 25.784 141.244 6.929 1.00 34.39 77 LEU B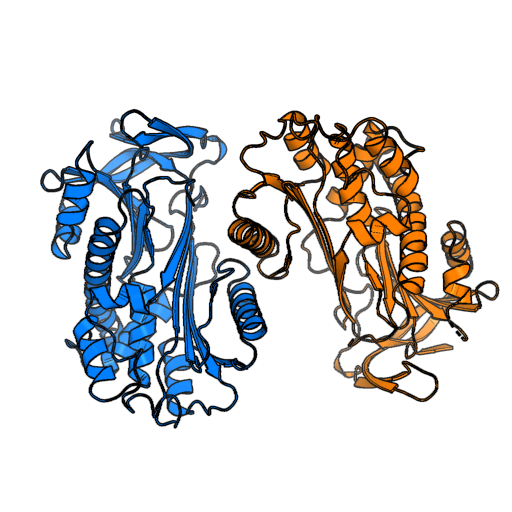 O 1
ATOM 3362 N N . SER B 1 78 ? 25.956 139.719 8.592 1.00 31.76 78 SER B N 1
ATOM 3363 C CA . SER B 1 78 ? 25.161 138.708 7.894 1.00 28.47 78 SER B CA 1
ATOM 3364 C C . SER B 1 78 ? 23.759 139.214 7.562 1.00 31.86 78 SER B C 1
ATOM 3365 O O . SER B 1 78 ? 23.325 139.075 6.414 1.00 31.32 78 SER B O 1
ATOM 3368 N N . ILE B 1 79 ? 23.081 139.855 8.532 1.00 28.79 79 ILE B N 1
ATOM 3369 C CA . ILE B 1 79 ? 21.731 140.408 8.319 1.00 29.26 79 ILE B CA 1
ATOM 3370 C C . ILE B 1 79 ? 21.778 141.454 7.193 1.00 33.36 79 ILE B C 1
ATOM 3371 O O . ILE B 1 79 ? 20.958 141.389 6.281 1.00 32.46 79 ILE B O 1
ATOM 3376 N N . SER B 1 80 ? 22.778 142.374 7.237 1.00 30.65 80 SER B N 1
ATOM 3377 C CA . SER B 1 80 ? 22.997 143.390 6.216 1.00 30.57 80 SER B CA 1
ATOM 3378 C C . SER B 1 80 ? 23.196 142.781 4.837 1.00 33.63 80 SER B C 1
ATOM 3379 O O . SER B 1 80 ? 22.601 143.289 3.891 1.00 33.99 80 SER B O 1
ATOM 3382 N N . THR B 1 81 ? 23.982 141.676 4.712 1.00 30.77 81 THR B N 1
ATOM 3383 C CA . THR B 1 81 ? 24.192 141.034 3.404 1.00 29.59 81 THR B CA 1
ATOM 3384 C C . THR B 1 81 ? 22.881 140.566 2.788 1.00 31.77 81 THR B C 1
ATOM 3385 O O . THR B 1 81 ? 22.706 140.710 1.589 1.00 31.04 81 THR B O 1
ATOM 3389 N N . ALA B 1 82 ? 21.958 140.039 3.613 1.00 28.04 82 ALA B N 1
ATOM 3390 C CA . ALA B 1 82 ? 20.667 139.506 3.171 1.00 27.61 82 ALA B CA 1
ATOM 3391 C C . ALA B 1 82 ? 19.802 140.606 2.581 1.00 33.22 82 ALA B C 1
ATOM 3392 O O . ALA B 1 82 ? 19.191 140.397 1.529 1.00 33.83 82 ALA B O 1
ATOM 3394 N N . PHE B 1 83 ? 19.726 141.765 3.272 1.00 29.98 83 PHE B N 1
ATOM 3395 C CA . PHE B 1 83 ? 18.879 142.873 2.852 1.00 31.12 83 PHE B CA 1
ATOM 3396 C C . PHE B 1 83 ? 19.481 143.738 1.762 1.00 35.37 83 PHE B C 1
ATOM 3397 O O . PHE B 1 83 ? 18.741 144.313 0.958 1.00 34.53 83 PHE B O 1
ATOM 3405 N N . SER B 1 84 ? 20.821 143.750 1.665 1.00 32.31 84 SER B N 1
ATOM 3406 C CA . SER B 1 84 ? 21.487 144.445 0.567 1.00 32.79 84 SER B CA 1
ATOM 3407 C C . SER B 1 84 ? 21.275 143.575 -0.687 1.00 35.63 84 SER B C 1
ATOM 3408 O O . SER B 1 84 ? 20.993 144.103 -1.765 1.00 36.34 84 SER B O 1
ATOM 3411 N N . MET B 1 85 ? 21.353 142.240 -0.530 1.00 30.27 85 MET B N 1
ATOM 3412 C CA . MET B 1 85 ? 21.088 141.335 -1.650 1.00 30.39 85 MET B CA 1
ATOM 3413 C C . MET B 1 85 ? 19.653 141.578 -2.175 1.00 35.42 85 MET B C 1
ATOM 3414 O O . MET B 1 85 ? 19.461 141.654 -3.382 1.00 35.53 85 MET B O 1
ATOM 3419 N N . LEU B 1 86 ? 18.666 141.733 -1.268 1.00 31.88 86 LEU B N 1
ATOM 3420 C CA . LEU B 1 86 ? 17.272 141.993 -1.648 1.00 31.75 86 LEU B CA 1
ATOM 3421 C C . LEU B 1 86 ? 17.102 143.318 -2.400 1.00 37.33 86 LEU B C 1
ATOM 3422 O O . LEU B 1 86 ? 16.232 143.406 -3.274 1.00 36.60 86 LEU B O 1
ATOM 3427 N N . CYS B 1 87 ? 17.987 144.316 -2.122 1.00 34.79 87 CYS B N 1
ATOM 3428 C CA . CYS B 1 87 ? 17.992 145.603 -2.839 1.00 37.01 87 CYS B CA 1
ATOM 3429 C C . CYS B 1 87 ? 18.207 145.419 -4.350 1.00 39.68 87 CYS B C 1
ATOM 3430 O O . CYS B 1 87 ? 17.728 146.239 -5.116 1.00 40.28 87 CYS B O 1
ATOM 3433 N N . LEU B 1 88 ? 18.819 144.293 -4.781 1.00 36.23 88 LEU B N 1
ATOM 3434 C CA . LEU B 1 88 ? 18.982 143.967 -6.208 1.00 37.29 88 LEU B CA 1
ATOM 3435 C C . LEU B 1 88 ? 17.619 143.796 -6.915 1.00 42.97 88 LEU B C 1
ATOM 3436 O O . LEU B 1 88 ? 17.524 144.031 -8.120 1.00 44.89 88 LEU B O 1
ATOM 3441 N N . GLY B 1 89 ? 16.609 143.332 -6.177 1.00 38.89 89 GLY B N 1
ATOM 3442 C CA . GLY B 1 89 ? 15.280 143.111 -6.732 1.00 39.37 89 GLY B CA 1
ATOM 3443 C C . GLY B 1 89 ? 14.188 144.018 -6.203 1.00 43.07 89 GLY B C 1
ATOM 3444 O O . GLY B 1 89 ? 13.009 143.752 -6.434 1.00 43.94 89 GLY B O 1
ATOM 3445 N N . ALA B 1 90 ? 14.555 145.071 -5.460 1.00 37.94 90 ALA B N 1
ATOM 3446 C CA . ALA B 1 90 ? 13.562 145.957 -4.878 1.00 38.58 90 ALA B CA 1
ATOM 3447 C C . ALA B 1 90 ? 13.601 147.330 -5.518 1.00 44.87 90 ALA B C 1
ATOM 3448 O O . ALA B 1 90 ? 14.660 147.773 -5.983 1.00 44.17 90 ALA B O 1
ATOM 3450 N N . GLN B 1 91 ? 12.426 147.991 -5.553 1.00 42.68 91 GLN B N 1
ATOM 3451 C CA . GLN B 1 91 ? 12.247 149.342 -6.091 1.00 45.14 91 GLN B CA 1
ATOM 3452 C C . GLN B 1 91 ? 11.387 150.170 -5.141 1.00 49.23 91 GLN B C 1
ATOM 3453 O O . GLN B 1 91 ? 10.785 149.641 -4.209 1.00 45.64 91 GLN B O 1
ATOM 3459 N N . ASP B 1 92 ? 11.333 151.482 -5.409 1.00 50.24 92 ASP B N 1
ATOM 3460 C CA . ASP B 1 92 ? 10.499 152.484 -4.758 1.00 51.84 92 ASP B CA 1
ATOM 3461 C C . ASP B 1 92 ? 10.487 152.490 -3.218 1.00 54.83 92 ASP B C 1
ATOM 3462 O O . ASP B 1 92 ? 11.563 152.475 -2.626 1.00 54.27 92 ASP B O 1
ATOM 3467 N N . SER B 1 93 ? 9.297 152.542 -2.576 1.00 51.59 93 SER B N 1
ATOM 3468 C CA . SER B 1 93 ? 9.140 152.606 -1.118 1.00 50.49 93 SER B CA 1
ATOM 3469 C C . SER B 1 93 ? 9.857 151.456 -0.365 1.00 48.60 93 SER B C 1
ATOM 3470 O O . SER B 1 93 ? 10.515 151.705 0.646 1.00 47.37 93 SER B O 1
ATOM 3473 N N . THR B 1 94 ? 9.778 150.223 -0.884 1.00 42.31 94 THR B N 1
ATOM 3474 C CA . THR B 1 94 ? 10.436 149.058 -0.271 1.00 38.74 94 THR B CA 1
ATOM 3475 C C . THR B 1 94 ? 11.953 149.240 -0.250 1.00 40.82 94 THR B C 1
ATOM 3476 O O . THR B 1 94 ? 12.572 149.089 0.811 1.00 38.96 94 THR B O 1
ATOM 3480 N N . LEU B 1 95 ? 12.547 149.552 -1.426 1.00 37.70 95 LEU B N 1
ATOM 3481 C CA . LEU B 1 95 ? 13.983 149.787 -1.568 1.00 38.32 95 LEU B CA 1
ATOM 3482 C C . LEU B 1 95 ? 14.440 150.947 -0.653 1.00 42.62 95 LEU B C 1
ATOM 3483 O O . LEU B 1 95 ? 15.438 150.806 0.066 1.00 41.12 95 LEU B O 1
ATOM 3488 N N . ASP B 1 96 ? 13.709 152.079 -0.694 1.00 42.07 96 ASP B N 1
ATOM 3489 C CA . ASP B 1 96 ? 14.025 153.279 0.086 1.00 44.52 96 ASP B CA 1
ATOM 3490 C C . ASP B 1 96 ? 14.052 152.996 1.585 1.00 48.04 96 ASP B C 1
ATOM 3491 O O . ASP B 1 96 ? 14.998 153.396 2.275 1.00 49.02 96 ASP B O 1
ATOM 3496 N N . GLU B 1 97 ? 13.060 152.244 2.065 1.00 42.11 97 GLU B N 1
ATOM 3497 C CA . GLU B 1 97 ? 12.954 151.869 3.467 1.00 41.94 97 GLU B CA 1
ATOM 3498 C C . GLU B 1 97 ? 14.097 150.940 3.924 1.00 44.71 97 GLU B C 1
ATOM 3499 O O . GLU B 1 97 ? 14.628 151.159 5.012 1.00 44.68 97 GLU B O 1
ATOM 3505 N N . ILE B 1 98 ? 14.484 149.919 3.115 1.00 40.21 98 ILE B N 1
ATOM 3506 C CA . ILE B 1 98 ? 15.614 149.030 3.480 1.00 37.98 98 ILE B CA 1
ATOM 3507 C C . ILE B 1 98 ? 16.869 149.913 3.642 1.00 43.55 98 ILE B C 1
ATOM 3508 O O . ILE B 1 98 ? 17.558 149.832 4.667 1.00 44.02 98 ILE B O 1
ATOM 3513 N N . LYS B 1 99 ? 17.134 150.767 2.638 1.00 40.73 99 LYS B N 1
ATOM 3514 C CA . LYS B 1 99 ? 18.280 151.681 2.640 1.00 42.66 99 LYS B CA 1
ATOM 3515 C C . LYS B 1 99 ? 18.317 152.584 3.876 1.00 49.45 99 LYS B C 1
ATOM 3516 O O . LYS B 1 99 ? 19.394 152.763 4.452 1.00 51.46 99 LYS B O 1
ATOM 3522 N N . GLN B 1 100 ? 17.156 153.140 4.290 1.00 46.11 100 GLN B N 1
ATOM 3523 C CA . GLN B 1 100 ? 17.064 154.012 5.474 1.00 47.94 100 GLN B CA 1
ATOM 3524 C C . GLN B 1 100 ? 17.377 153.216 6.745 1.00 51.57 100 GLN B C 1
ATOM 3525 O O . GLN B 1 100 ? 18.276 153.589 7.498 1.00 51.73 100 GLN B O 1
ATOM 3531 N N . GLY B 1 101 ? 16.670 152.102 6.924 1.00 47.13 101 GLY B N 1
ATOM 3532 C CA . GLY B 1 101 ? 16.822 151.205 8.064 1.00 46.24 101 GLY B CA 1
ATOM 3533 C C . GLY B 1 101 ? 18.206 150.618 8.251 1.00 48.37 101 GLY B C 1
ATOM 3534 O O . GLY B 1 101 ? 18.701 150.552 9.380 1.00 48.88 101 GLY B O 1
ATOM 3535 N N . PHE B 1 102 ? 18.839 150.189 7.151 1.00 42.97 102 PHE B N 1
ATOM 3536 C CA . PHE B 1 102 ? 20.166 149.561 7.189 1.00 41.82 102 PHE B CA 1
ATOM 3537 C C . PHE B 1 102 ? 21.329 150.525 7.061 1.00 48.74 102 PHE B C 1
ATOM 3538 O O . PHE B 1 102 ? 22.487 150.092 7.145 1.00 48.91 102 PHE B O 1
ATOM 3546 N N . ASN B 1 103 ? 21.026 151.825 6.859 1.00 47.89 103 ASN B N 1
ATOM 3547 C CA . ASN B 1 103 ? 22.005 152.910 6.679 1.00 49.96 103 ASN B CA 1
ATOM 3548 C C . ASN B 1 103 ? 22.761 152.775 5.339 1.00 54.53 103 ASN B C 1
ATOM 3549 O O . ASN B 1 103 ? 23.911 153.192 5.231 1.00 56.77 103 ASN B O 1
ATOM 3554 N N . PHE B 1 104 ? 22.091 152.231 4.308 1.00 49.33 104 PHE B N 1
ATOM 3555 C CA . PHE B 1 104 ? 22.666 152.048 2.968 1.00 48.40 104 PHE B CA 1
ATOM 3556 C C . PHE B 1 104 ? 22.543 153.305 2.089 1.00 55.45 104 PHE B C 1
ATOM 3557 O O . PHE B 1 104 ? 23.145 153.362 1.010 1.00 56.52 104 PHE B O 1
ATOM 3565 N N . ARG B 1 105 ? 21.757 154.287 2.555 1.00 53.10 105 ARG B N 1
ATOM 3566 C CA . ARG B 1 105 ? 21.408 155.542 1.885 1.00 55.63 105 ARG B CA 1
ATOM 3567 C C . ARG B 1 105 ? 22.574 156.396 1.336 1.00 62.04 105 ARG B C 1
ATOM 3568 O O . ARG B 1 105 ? 22.443 156.932 0.233 1.00 63.39 105 ARG B O 1
ATOM 3576 N N . LYS B 1 106 ? 23.683 156.541 2.084 1.00 59.35 106 LYS B N 1
ATOM 3577 C CA . LYS B 1 106 ? 24.796 157.416 1.640 1.00 62.20 106 LYS B CA 1
ATOM 3578 C C . LYS B 1 106 ? 25.551 156.934 0.395 1.00 65.77 106 LYS B C 1
ATOM 3579 O O . LYS B 1 106 ? 26.158 157.756 -0.275 1.00 66.21 106 LYS B O 1
ATOM 3585 N N . MET B 1 107 ? 25.523 155.622 0.076 1.00 61.09 107 MET B N 1
ATOM 3586 C CA . MET B 1 107 ? 26.254 155.184 -1.111 1.00 61.55 107 MET B CA 1
ATOM 3587 C C . MET B 1 107 ? 25.402 154.658 -2.281 1.00 59.87 107 MET B C 1
ATOM 3588 O O . MET B 1 107 ? 24.351 154.076 -2.030 1.00 55.87 107 MET B O 1
ATOM 3593 N N . PRO B 1 108 ? 25.811 154.876 -3.564 1.00 56.33 108 PRO B N 1
ATOM 3594 C CA . PRO B 1 108 ? 25.022 154.328 -4.683 1.00 54.38 108 PRO B CA 1
ATOM 3595 C C . PRO B 1 108 ? 24.921 152.804 -4.615 1.00 54.40 108 PRO B C 1
ATOM 3596 O O . PRO B 1 108 ? 25.797 152.148 -4.042 1.00 51.32 108 PRO B O 1
ATOM 3600 N N . GLU B 1 109 ? 23.846 152.245 -5.194 1.00 51.00 109 GLU B N 1
ATOM 3601 C CA . GLU B 1 109 ? 23.575 150.801 -5.220 1.00 48.92 109 GLU B CA 1
ATOM 3602 C C . GLU B 1 109 ? 24.751 149.991 -5.794 1.00 51.48 109 GLU B C 1
ATOM 3603 O O . GLU B 1 109 ? 25.134 148.991 -5.203 1.00 47.41 109 GLU B O 1
ATOM 3609 N N . LYS B 1 110 ? 25.377 150.486 -6.881 1.00 52.05 110 LYS B N 1
ATOM 3610 C CA . LYS B 1 110 ? 26.546 149.870 -7.530 1.00 53.23 110 LYS B CA 1
ATOM 3611 C C . LYS B 1 110 ? 27.680 149.618 -6.498 1.00 56.66 110 LYS B C 1
ATOM 3612 O O . LYS B 1 110 ? 28.226 148.513 -6.425 1.00 55.38 110 LYS B O 1
ATOM 3618 N N . ASP B 1 111 ? 27.985 150.641 -5.686 1.00 52.64 111 ASP B N 1
ATOM 3619 C CA . ASP B 1 111 ? 29.031 150.604 -4.669 1.00 51.63 111 ASP B CA 1
ATOM 3620 C C . ASP B 1 111 ? 28.680 149.685 -3.529 1.00 52.31 111 ASP B C 1
ATOM 3621 O O . ASP B 1 111 ? 29.543 148.970 -3.020 1.00 51.21 111 ASP B O 1
ATOM 3626 N N . LEU B 1 112 ? 27.413 149.716 -3.127 1.00 47.67 112 LEU B N 1
ATOM 3627 C CA . LEU B 1 112 ? 26.855 148.860 -2.092 1.00 46.09 112 LEU B CA 1
ATOM 3628 C C . LEU B 1 112 ? 27.073 147.378 -2.470 1.00 46.11 112 LEU B C 1
ATOM 3629 O O . LEU B 1 112 ? 27.643 146.615 -1.675 1.00 43.47 112 LEU B O 1
ATOM 3634 N N . HIS B 1 113 ? 26.674 146.987 -3.700 1.00 40.88 113 HIS B N 1
ATOM 3635 C CA . HIS B 1 113 ? 26.819 145.588 -4.133 1.00 39.10 113 HIS B CA 1
ATOM 3636 C C . HIS B 1 113 ? 28.285 145.178 -4.288 1.00 43.83 113 HIS B C 1
ATOM 3637 O O . HIS B 1 113 ? 28.655 144.086 -3.859 1.00 42.50 113 HIS B O 1
ATOM 3644 N N . GLU B 1 114 ? 29.124 146.067 -4.838 1.00 43.03 114 GLU B N 1
ATOM 3645 C CA . GLU B 1 114 ? 30.560 145.804 -4.964 1.00 44.57 114 GLU B CA 1
ATOM 3646 C C . GLU B 1 114 ? 31.231 145.678 -3.586 1.00 48.42 114 GLU B C 1
ATOM 3647 O O . GLU B 1 114 ? 32.026 144.769 -3.389 1.00 48.77 114 GLU B O 1
ATOM 3653 N N . GLY B 1 115 ? 30.862 146.547 -2.645 1.00 44.77 115 GLY B N 1
ATOM 3654 C CA . GLY B 1 115 ? 31.393 146.520 -1.283 1.00 44.51 115 GLY B CA 1
ATOM 3655 C C . GLY B 1 115 ? 31.072 145.229 -0.547 1.00 45.59 115 GLY B C 1
ATOM 3656 O O . GLY B 1 115 ? 31.971 144.601 0.020 1.00 45.37 115 GLY B O 1
ATOM 3657 N N . PHE B 1 116 ? 29.792 144.805 -0.576 1.00 40.53 116 PHE B N 1
ATOM 3658 C CA . PHE B 1 116 ? 29.374 143.548 0.058 1.00 38.66 116 PHE B CA 1
ATOM 3659 C C . PHE B 1 116 ? 30.004 142.349 -0.605 1.00 42.60 116 PHE B C 1
ATOM 3660 O O . PHE B 1 116 ? 30.421 141.428 0.097 1.00 42.50 116 PHE B O 1
ATOM 3668 N N . HIS B 1 117 ? 30.132 142.371 -1.944 1.00 39.79 117 HIS B N 1
ATOM 3669 C CA . HIS B 1 117 ? 30.784 141.277 -2.661 1.00 40.41 117 HIS B CA 1
ATOM 3670 C C . HIS B 1 117 ? 32.228 141.107 -2.173 1.00 44.31 117 HIS B C 1
ATOM 3671 O O . HIS B 1 117 ? 32.655 139.986 -1.919 1.00 44.37 117 HIS B O 1
ATOM 3678 N N . TYR B 1 118 ? 32.948 142.223 -1.992 1.00 40.30 118 TYR B N 1
ATOM 3679 C CA . TYR B 1 118 ? 34.336 142.232 -1.516 1.00 40.49 118 TYR B CA 1
ATOM 3680 C C . TYR B 1 118 ? 34.415 141.664 -0.094 1.00 42.95 118 TYR B C 1
ATOM 3681 O O . TYR B 1 118 ? 35.244 140.795 0.149 1.00 42.05 118 TYR B O 1
ATOM 3690 N N . ILE B 1 119 ? 33.547 142.138 0.826 1.00 39.47 119 ILE B N 1
ATOM 3691 C CA . ILE B 1 119 ? 33.515 141.674 2.221 1.00 40.67 119 ILE B CA 1
ATOM 3692 C C . ILE B 1 119 ? 33.293 140.150 2.283 1.00 44.72 119 ILE B C 1
ATOM 3693 O O . ILE B 1 119 ? 34.103 139.451 2.887 1.00 45.29 119 ILE B O 1
ATOM 3698 N N . ILE B 1 120 ? 32.222 139.656 1.633 1.00 40.94 120 ILE B N 1
ATOM 3699 C CA . ILE B 1 120 ? 31.859 138.230 1.597 1.00 39.75 120 ILE B CA 1
ATOM 3700 C C . ILE B 1 120 ? 33.011 137.399 1.013 1.00 47.41 120 ILE B C 1
ATOM 3701 O O . ILE B 1 120 ? 33.469 136.476 1.678 1.00 45.77 120 ILE B O 1
ATOM 3706 N N . HIS B 1 121 ? 33.522 137.772 -0.186 1.00 47.49 121 HIS B N 1
ATOM 3707 C CA . HIS B 1 121 ? 34.604 137.045 -0.852 1.00 50.05 121 HIS B CA 1
ATOM 3708 C C . HIS B 1 121 ? 35.881 136.961 -0.019 1.00 55.38 121 HIS B C 1
ATOM 3709 O O . HIS B 1 121 ? 36.509 135.903 0.014 1.00 56.30 121 HIS B O 1
ATOM 3716 N N . GLU B 1 122 ? 36.256 138.054 0.663 1.00 51.83 122 GLU B N 1
ATOM 3717 C CA . GLU B 1 122 ? 37.475 138.080 1.471 1.00 52.92 122 GLU B CA 1
ATOM 3718 C C . GLU B 1 122 ? 37.368 137.324 2.795 1.00 56.01 122 GLU B C 1
ATOM 3719 O O . GLU B 1 122 ? 38.317 136.652 3.186 1.00 57.07 122 GLU B O 1
ATOM 3725 N N . LEU B 1 123 ? 36.228 137.445 3.481 1.00 50.89 123 LEU B N 1
ATOM 3726 C CA . LEU B 1 123 ? 35.984 136.807 4.770 1.00 50.92 123 LEU B CA 1
ATOM 3727 C C . LEU B 1 123 ? 35.668 135.318 4.696 1.00 51.90 123 LEU B C 1
ATOM 3728 O O . LEU B 1 123 ? 35.995 134.598 5.630 1.00 50.67 123 LEU B O 1
ATOM 3733 N N . THR B 1 124 ? 34.987 134.869 3.638 1.00 48.42 124 THR B N 1
ATOM 3734 C CA . THR B 1 124 ? 34.559 133.473 3.532 1.00 48.58 124 THR B CA 1
ATOM 3735 C C . THR B 1 124 ? 35.680 132.507 3.207 1.00 58.96 124 THR B C 1
ATOM 3736 O O . THR B 1 124 ? 36.345 132.659 2.178 1.00 61.42 124 THR B O 1
ATOM 3740 N N . GLN B 1 125 ? 35.940 131.563 4.145 1.00 57.15 125 GLN B N 1
ATOM 3741 C CA . GLN B 1 125 ? 37.016 130.560 4.061 1.00 59.61 125 GLN B CA 1
ATOM 3742 C C . GLN B 1 125 ? 36.832 129.365 5.008 1.00 63.73 125 GLN B C 1
ATOM 3743 O O . GLN B 1 125 ? 36.067 129.450 5.970 1.00 61.10 125 GLN B O 1
ATOM 3749 N N . LYS B 1 126 ? 37.563 128.265 4.736 1.00 62.87 126 LYS B N 1
ATOM 3750 C CA . LYS B 1 126 ? 37.531 127.031 5.516 1.00 63.53 126 LYS B CA 1
ATOM 3751 C C . LYS B 1 126 ? 38.971 126.611 5.811 1.00 72.87 126 LYS B C 1
ATOM 3752 O O . LYS B 1 126 ? 39.510 125.696 5.177 1.00 74.56 126 LYS B O 1
ATOM 3758 N N . THR B 1 127 ? 39.611 127.334 6.747 1.00 71.38 127 THR B N 1
ATOM 3759 C CA . THR B 1 127 ? 40.994 127.087 7.169 1.00 74.04 127 THR B CA 1
ATOM 3760 C C . THR B 1 127 ? 41.033 126.655 8.647 1.00 78.44 127 THR B C 1
ATOM 3761 O O . THR B 1 127 ? 40.004 126.696 9.327 1.00 75.92 127 THR B O 1
ATOM 3765 N N . GLN B 1 128 ? 42.207 126.214 9.135 1.00 77.89 128 GLN B N 1
ATOM 3766 C CA . GLN B 1 128 ? 42.370 125.800 10.534 1.00 78.27 128 GLN B CA 1
ATOM 3767 C C . GLN B 1 128 ? 42.249 127.009 11.478 1.00 80.18 128 GLN B C 1
ATOM 3768 O O . GLN B 1 128 ? 41.677 126.882 12.561 1.00 79.64 128 GLN B O 1
ATOM 3774 N N . ASP B 1 129 ? 42.749 128.180 11.036 1.00 75.40 129 ASP B N 1
ATOM 3775 C CA . ASP B 1 129 ? 42.721 129.438 11.783 1.00 74.60 129 ASP B CA 1
ATOM 3776 C C . ASP B 1 129 ? 41.369 130.160 11.705 1.00 73.99 129 ASP B C 1
ATOM 3777 O O . ASP B 1 129 ? 41.056 130.950 12.602 1.00 73.32 129 ASP B O 1
ATOM 3782 N N . LEU B 1 130 ? 40.598 129.929 10.616 1.00 66.80 130 LEU B N 1
ATOM 3783 C CA . LEU B 1 130 ? 39.307 130.576 10.392 1.00 62.94 130 LEU B CA 1
ATOM 3784 C C . LEU B 1 130 ? 38.363 129.802 9.480 1.00 62.57 130 LEU B C 1
ATOM 3785 O O . LEU B 1 130 ? 38.660 129.567 8.305 1.00 61.74 130 LEU B O 1
ATOM 3790 N N . LYS B 1 131 ? 37.210 129.439 10.038 1.00 56.36 131 LYS B N 1
ATOM 3791 C CA . LYS B 1 131 ? 36.104 128.791 9.354 1.00 53.93 131 LYS B CA 1
ATOM 3792 C C . LYS B 1 131 ? 34.973 129.831 9.430 1.00 53.50 131 LYS B C 1
ATOM 3793 O O . LYS B 1 131 ? 34.490 130.132 10.526 1.00 51.83 131 LYS B O 1
ATOM 3799 N N . LEU B 1 132 ? 34.648 130.462 8.289 1.00 47.67 132 LEU B N 1
ATOM 3800 C CA . LEU B 1 132 ? 33.629 131.508 8.213 1.00 45.39 132 LEU B CA 1
ATOM 3801 C C . LEU B 1 132 ? 32.805 131.353 6.943 1.00 45.51 132 LEU B C 1
ATOM 3802 O O . LEU B 1 132 ? 33.351 131.415 5.842 1.00 45.15 132 LEU B O 1
ATOM 3807 N N . SER B 1 133 ? 31.486 131.170 7.105 1.00 39.79 133 SER B N 1
ATOM 3808 C CA . SER B 1 133 ? 30.508 131.009 6.023 1.00 38.11 133 SER B CA 1
ATOM 3809 C C . SER B 1 133 ? 29.347 131.951 6.218 1.00 40.48 133 SER B C 1
ATOM 3810 O O . SER B 1 133 ? 28.869 132.124 7.335 1.00 39.77 133 SER B O 1
ATOM 3813 N N . ILE B 1 134 ? 28.844 132.501 5.119 1.00 37.36 134 ILE B N 1
ATOM 3814 C CA . ILE B 1 134 ? 27.653 133.347 5.104 1.00 35.60 134 ILE B CA 1
ATOM 3815 C C . ILE B 1 134 ? 26.737 132.760 4.051 1.00 39.25 134 ILE B C 1
ATOM 3816 O O . ILE B 1 134 ? 27.077 132.738 2.870 1.00 39.65 134 ILE B O 1
ATOM 3821 N N . GLY B 1 135 ? 25.598 132.267 4.491 1.00 34.56 135 GLY B N 1
ATOM 3822 C CA . GLY B 1 135 ? 24.621 131.697 3.577 1.00 32.78 135 GLY B CA 1
ATOM 3823 C C . GLY B 1 135 ? 23.443 132.625 3.410 1.00 32.14 135 GLY B C 1
ATOM 3824 O O . GLY B 1 135 ? 22.947 133.170 4.389 1.00 30.64 135 GLY B O 1
ATOM 3825 N N . ASN B 1 136 ? 23.007 132.814 2.168 1.00 29.22 136 ASN B N 1
ATOM 3826 C CA . ASN B 1 136 ? 21.849 133.624 1.800 1.00 29.02 136 ASN B CA 1
ATOM 3827 C C . ASN B 1 136 ? 21.090 132.821 0.766 1.00 33.98 136 ASN B C 1
ATOM 3828 O O . ASN B 1 136 ? 21.635 132.530 -0.299 1.00 35.81 136 ASN B O 1
ATOM 3833 N N . THR B 1 137 ? 19.899 132.331 1.132 1.00 28.33 137 THR B N 1
ATOM 3834 C CA . THR B 1 137 ? 19.099 131.508 0.220 1.00 27.06 137 THR B CA 1
ATOM 3835 C C . THR B 1 137 ? 17.710 132.083 0.157 1.00 30.28 137 THR B C 1
ATOM 3836 O O . THR B 1 137 ? 17.047 132.257 1.182 1.00 28.42 137 THR B O 1
ATOM 3840 N N . LEU B 1 138 ? 17.283 132.387 -1.048 1.00 28.02 138 LEU B N 1
ATOM 3841 C CA . LEU B 1 138 ? 15.957 132.909 -1.275 1.00 27.78 138 LEU B CA 1
ATOM 3842 C C . LEU B 1 138 ? 15.155 131.799 -1.886 1.00 29.86 138 LEU B C 1
ATOM 3843 O O . LEU B 1 138 ? 15.460 131.359 -2.988 1.00 31.21 138 LEU B O 1
ATOM 3848 N N . PHE B 1 139 ? 14.155 131.319 -1.159 1.00 25.02 139 PHE B N 1
ATOM 3849 C CA . PHE B 1 139 ? 13.278 130.245 -1.645 1.00 24.22 139 PHE B CA 1
ATOM 3850 C C . PHE B 1 139 ? 12.057 130.913 -2.260 1.00 27.37 139 PHE B C 1
ATOM 3851 O O . PHE B 1 139 ? 11.437 131.747 -1.620 1.00 26.96 139 PHE B O 1
ATOM 3859 N N . ILE B 1 140 ? 11.730 130.588 -3.506 1.00 25.39 140 ILE B N 1
ATOM 3860 C CA . ILE B 1 140 ? 10.597 131.243 -4.188 1.00 26.10 140 ILE B CA 1
ATOM 3861 C C . ILE B 1 140 ? 9.691 130.198 -4.813 1.00 28.95 140 ILE B C 1
ATOM 3862 O O . ILE B 1 140 ? 10.188 129.192 -5.313 1.00 28.74 140 ILE B O 1
ATOM 3867 N N . ASP B 1 141 ? 8.371 130.451 -4.812 1.00 27.20 141 ASP B N 1
ATOM 3868 C CA . ASP B 1 141 ? 7.400 129.534 -5.408 1.00 27.89 141 ASP B CA 1
ATOM 3869 C C . ASP B 1 141 ? 7.781 129.230 -6.858 1.00 32.61 141 ASP B C 1
ATOM 3870 O O . ASP B 1 141 ? 7.967 130.150 -7.663 1.00 31.20 141 ASP B O 1
ATOM 3875 N N . GLN B 1 142 ? 7.901 127.928 -7.165 1.00 30.28 142 GLN B N 1
ATOM 3876 C CA . GLN B 1 142 ? 8.305 127.399 -8.472 1.00 32.11 142 GLN B CA 1
ATOM 3877 C C . GLN B 1 142 ? 7.484 127.879 -9.672 1.00 36.98 142 GLN B C 1
ATOM 3878 O O . GLN B 1 142 ? 7.939 127.725 -10.797 1.00 37.19 142 GLN B O 1
ATOM 3884 N N . ARG B 1 143 ? 6.274 128.409 -9.446 1.00 35.98 143 ARG B N 1
ATOM 3885 C CA . ARG B 1 143 ? 5.412 128.908 -10.525 1.00 38.24 143 ARG B CA 1
ATOM 3886 C C . ARG B 1 143 ? 5.587 130.397 -10.769 1.00 43.26 143 ARG B C 1
ATOM 3887 O O . ARG B 1 143 ? 4.951 130.930 -11.671 1.00 46.28 143 ARG B O 1
ATOM 3895 N N . LEU B 1 144 ? 6.413 131.080 -9.956 1.00 38.47 144 LEU B N 1
ATOM 3896 C CA . LEU B 1 144 ? 6.581 132.532 -10.037 1.00 38.94 144 LEU B CA 1
ATOM 3897 C C . LEU B 1 144 ? 7.535 133.098 -11.063 1.00 44.21 144 LEU B C 1
ATOM 3898 O O . LEU B 1 144 ? 7.477 134.304 -11.331 1.00 45.64 144 LEU B O 1
ATOM 3903 N N . GLN B 1 145 ? 8.381 132.245 -11.661 1.00 41.13 145 GLN B N 1
ATOM 3904 C CA . GLN B 1 145 ? 9.353 132.618 -12.708 1.00 42.61 145 GLN B CA 1
ATOM 3905 C C . GLN B 1 145 ? 10.323 133.747 -12.303 1.00 46.55 145 GLN B C 1
ATOM 3906 O O . GLN B 1 145 ? 10.210 134.867 -12.825 1.00 47.52 145 GLN B O 1
ATOM 3912 N N . PRO B 1 146 ? 11.289 133.493 -11.382 1.00 41.71 146 PRO B N 1
ATOM 3913 C CA . PRO B 1 146 ? 12.244 134.554 -11.021 1.00 41.23 146 PRO B CA 1
ATOM 3914 C C . PRO B 1 146 ? 12.994 135.102 -12.235 1.00 46.81 146 PRO B C 1
ATOM 3915 O O . PRO B 1 146 ? 13.214 134.361 -13.196 1.00 48.01 146 PRO B O 1
ATOM 3919 N N . GLN B 1 147 ? 13.349 136.401 -12.211 1.00 43.68 147 GLN B N 1
ATOM 3920 C CA . GLN B 1 147 ? 14.050 137.059 -13.316 1.00 45.45 147 GLN B CA 1
ATOM 3921 C C . GLN B 1 147 ? 15.520 136.684 -13.343 1.00 48.39 147 GLN B C 1
ATOM 3922 O O . GLN B 1 147 ? 16.172 136.677 -12.300 1.00 45.78 147 GLN B O 1
ATOM 3928 N N . ARG B 1 148 ? 16.039 136.408 -14.553 1.00 47.08 148 ARG B N 1
ATOM 3929 C CA . ARG B 1 148 ? 17.420 136.019 -14.840 1.00 47.54 148 ARG B CA 1
ATOM 3930 C C . ARG B 1 148 ? 18.448 137.007 -14.274 1.00 49.66 148 ARG B C 1
ATOM 3931 O O . ARG B 1 148 ? 19.378 136.585 -13.591 1.00 49.02 148 ARG B O 1
ATOM 3939 N N . LYS B 1 149 ? 18.265 138.310 -14.538 1.00 46.49 149 LYS B N 1
ATOM 3940 C CA . LYS B 1 149 ? 19.153 139.385 -14.081 1.00 45.76 149 LYS B CA 1
ATOM 3941 C C . LYS B 1 149 ? 19.314 139.351 -12.551 1.00 45.17 149 LYS B C 1
ATOM 3942 O O . LYS B 1 149 ? 20.448 139.300 -12.065 1.00 43.49 149 LYS B O 1
ATOM 3948 N N . PHE B 1 150 ? 18.188 139.301 -11.807 1.00 39.69 150 PHE B N 1
ATOM 3949 C CA . PHE B 1 150 ? 18.214 139.207 -10.340 1.00 37.97 150 PHE B CA 1
ATOM 3950 C C . PHE B 1 150 ? 18.925 137.923 -9.865 1.00 42.25 150 PHE B C 1
ATOM 3951 O O . PHE B 1 150 ? 19.721 137.985 -8.923 1.00 39.81 150 PHE B O 1
ATOM 3959 N N . LEU B 1 151 ? 18.583 136.768 -10.469 1.00 41.27 151 LEU B N 1
ATOM 3960 C CA . LEU B 1 151 ? 19.159 135.464 -10.123 1.00 41.54 151 LEU B CA 1
ATOM 3961 C C . LEU B 1 151 ? 20.674 135.514 -10.219 1.00 42.41 151 LEU B C 1
ATOM 3962 O O . LEU B 1 151 ? 21.357 135.201 -9.250 1.00 39.66 151 LEU B O 1
ATOM 3967 N N . GLU B 1 152 ? 21.182 135.939 -11.383 1.00 41.05 152 GLU B N 1
ATOM 3968 C CA . GLU B 1 152 ? 22.609 136.056 -11.684 1.00 42.03 152 GLU B CA 1
ATOM 3969 C C . GLU B 1 152 ? 23.331 137.039 -10.776 1.00 45.59 152 GLU B C 1
ATOM 3970 O O . GLU B 1 152 ? 24.391 136.698 -10.263 1.00 46.29 152 GLU B O 1
ATOM 3976 N N . ASP B 1 153 ? 22.758 138.239 -10.564 1.00 41.02 153 ASP B N 1
ATOM 3977 C CA . ASP B 1 153 ? 23.337 139.279 -9.700 1.00 39.63 153 ASP B CA 1
ATOM 3978 C C . ASP B 1 153 ? 23.408 138.833 -8.233 1.00 39.01 153 ASP B C 1
ATOM 3979 O O . ASP B 1 153 ? 24.405 139.100 -7.566 1.00 38.87 153 ASP B O 1
ATOM 3984 N N . ALA B 1 154 ? 22.353 138.178 -7.735 1.00 32.63 154 ALA B N 1
ATOM 3985 C CA . ALA B 1 154 ? 22.308 137.686 -6.346 1.00 30.46 154 ALA B CA 1
ATOM 3986 C C . ALA B 1 154 ? 23.369 136.600 -6.148 1.00 35.09 154 ALA B C 1
ATOM 3987 O O . ALA B 1 154 ? 24.064 136.601 -5.144 1.00 34.57 154 ALA B O 1
ATOM 3989 N N . LYS B 1 155 ? 23.539 135.728 -7.139 1.00 34.19 155 LYS B N 1
ATOM 3990 C CA . LYS B 1 155 ? 24.557 134.675 -7.121 1.00 35.12 155 LYS B CA 1
ATOM 3991 C C . LYS B 1 155 ? 25.979 135.281 -7.256 1.00 40.73 155 LYS B C 1
ATOM 3992 O O . LYS B 1 155 ? 26.846 134.960 -6.449 1.00 39.92 155 LYS B O 1
ATOM 3998 N N . ASN B 1 156 ? 26.207 136.163 -8.244 1.00 38.91 156 ASN B N 1
ATOM 3999 C CA . ASN B 1 156 ? 27.533 136.749 -8.492 1.00 41.07 156 ASN B CA 1
ATOM 4000 C C . ASN B 1 156 ? 28.032 137.700 -7.405 1.00 45.73 156 ASN B C 1
ATOM 4001 O O . ASN B 1 156 ? 29.213 137.665 -7.068 1.00 46.53 156 ASN B O 1
ATOM 4006 N N . PHE B 1 157 ? 27.152 138.549 -6.859 1.00 40.89 157 PHE B N 1
ATOM 4007 C CA . PHE B 1 157 ? 27.570 139.493 -5.827 1.00 39.62 157 PHE B CA 1
ATOM 4008 C C . PHE B 1 157 ? 27.510 138.920 -4.433 1.00 40.10 157 PHE B C 1
ATOM 4009 O O . PHE B 1 157 ? 28.349 139.265 -3.617 1.00 40.01 157 PHE B O 1
ATOM 4017 N N . TYR B 1 158 ? 26.509 138.084 -4.126 1.00 35.98 158 TYR B N 1
ATOM 4018 C CA . TYR B 1 158 ? 26.350 137.596 -2.757 1.00 33.96 158 TYR B CA 1
ATOM 4019 C C . TYR B 1 158 ? 26.538 136.132 -2.598 1.00 38.85 158 TYR B C 1
ATOM 4020 O O . TYR B 1 158 ? 26.504 135.658 -1.467 1.00 37.73 158 TYR B O 1
ATOM 4029 N N . SER B 1 159 ? 26.722 135.400 -3.714 1.00 37.59 159 SER B N 1
ATOM 4030 C CA . SER B 1 159 ? 26.810 133.938 -3.714 1.00 37.76 159 SER B CA 1
ATOM 4031 C C . SER B 1 159 ? 25.491 133.381 -3.104 1.00 36.89 159 SER B C 1
ATOM 4032 O O . SER B 1 159 ? 25.478 132.365 -2.417 1.00 35.31 159 SER B O 1
ATOM 4035 N N . ALA B 1 160 ? 24.373 134.107 -3.354 1.00 32.00 160 ALA B N 1
ATOM 4036 C CA . ALA B 1 160 ? 23.031 133.749 -2.877 1.00 29.26 160 ALA B CA 1
ATOM 4037 C C . ALA B 1 160 ? 22.299 132.890 -3.901 1.00 33.37 160 ALA B C 1
ATOM 4038 O O . ALA B 1 160 ? 22.281 133.224 -5.084 1.00 33.27 160 ALA B O 1
ATOM 4040 N N . GLU B 1 161 ? 21.687 131.783 -3.450 1.00 30.84 161 GLU B N 1
ATOM 4041 C CA . GLU B 1 161 ? 20.946 130.914 -4.362 1.00 30.87 161 GLU B CA 1
ATOM 4042 C C . GLU B 1 161 ? 19.472 131.312 -4.340 1.00 30.97 161 GLU B C 1
ATOM 4043 O O . GLU B 1 161 ? 18.959 131.701 -3.301 1.00 28.82 161 GLU B O 1
ATOM 4049 N N . THR B 1 162 ? 18.801 131.211 -5.485 1.00 29.09 162 THR B N 1
ATOM 4050 C CA . THR B 1 162 ? 17.355 131.409 -5.601 1.00 29.25 162 THR B CA 1
ATOM 4051 C C . THR B 1 162 ? 16.829 129.992 -5.932 1.00 31.13 162 THR B C 1
ATOM 4052 O O . THR B 1 162 ? 17.189 129.431 -6.961 1.00 31.30 162 THR B O 1
ATOM 4056 N N . ILE B 1 163 ? 16.087 129.387 -5.003 1.00 26.11 163 ILE B N 1
ATOM 4057 C CA . ILE B 1 163 ? 15.625 127.992 -5.093 1.00 24.50 163 ILE B CA 1
ATOM 4058 C C . ILE B 1 163 ? 14.126 127.896 -5.345 1.00 28.94 163 ILE B C 1
ATOM 4059 O O . ILE B 1 163 ? 13.351 128.450 -4.571 1.00 28.00 163 ILE B O 1
ATOM 4064 N N . LEU B 1 164 ? 13.728 127.204 -6.443 1.00 27.20 164 LEU B N 1
ATOM 4065 C CA . LEU B 1 164 ? 12.325 126.986 -6.797 1.00 28.13 164 LEU B CA 1
ATOM 4066 C C . LEU B 1 164 ? 11.759 125.998 -5.778 1.00 30.62 164 LEU B C 1
ATOM 4067 O O . LEU B 1 164 ? 12.326 124.923 -5.565 1.00 28.40 164 LEU B O 1
ATOM 4072 N N . THR B 1 165 ? 10.712 126.437 -5.065 1.00 27.21 165 THR B N 1
ATOM 4073 C CA . THR B 1 165 ? 10.116 125.709 -3.942 1.00 26.36 165 THR B CA 1
ATOM 4074 C C . THR B 1 165 ? 8.631 125.476 -4.164 1.00 30.06 165 THR B C 1
ATOM 4075 O O . THR B 1 165 ? 7.943 126.324 -4.730 1.00 28.44 165 THR B O 1
ATOM 4079 N N . ASN B 1 166 ? 8.133 124.350 -3.681 1.00 28.15 166 ASN B N 1
ATOM 4080 C CA . ASN B 1 166 ? 6.718 124.042 -3.803 1.00 27.90 166 ASN B CA 1
ATOM 4081 C C . ASN B 1 166 ? 5.926 124.679 -2.662 1.00 28.59 166 ASN B C 1
ATOM 4082 O O . ASN B 1 166 ? 5.467 123.978 -1.747 1.00 27.32 166 ASN B O 1
ATOM 4087 N N . PHE B 1 167 ? 5.734 126.005 -2.732 1.00 24.84 167 PHE B N 1
ATOM 4088 C CA . PHE B 1 167 ? 4.909 126.706 -1.740 1.00 24.04 167 PHE B CA 1
ATOM 4089 C C . PHE B 1 167 ? 3.395 126.426 -1.875 1.00 31.13 167 PHE B C 1
ATOM 4090 O O . PHE B 1 167 ? 2.626 126.942 -1.058 1.00 33.76 167 PHE B O 1
ATOM 4098 N N . GLN B 1 168 ? 2.959 125.604 -2.866 1.00 27.40 168 GLN B N 1
ATOM 4099 C CA . GLN B 1 168 ? 1.543 125.214 -3.016 1.00 28.11 168 GLN B CA 1
ATOM 4100 C C . GLN B 1 168 ? 1.228 124.134 -1.984 1.00 31.13 168 GLN B C 1
ATOM 4101 O O . GLN B 1 168 ? 0.074 123.801 -1.782 1.00 30.52 168 GLN B O 1
ATOM 4107 N N . ASN B 1 169 ? 2.265 123.577 -1.342 1.00 27.23 169 ASN B N 1
ATOM 4108 C CA . ASN B 1 169 ? 2.114 122.555 -0.305 1.00 25.39 169 ASN B CA 1
ATOM 4109 C C . ASN B 1 169 ? 3.153 122.925 0.760 1.00 28.14 169 ASN B C 1
ATOM 4110 O O . ASN B 1 169 ? 4.341 122.642 0.590 1.00 26.81 169 ASN B O 1
ATOM 4115 N N . LEU B 1 170 ? 2.712 123.589 1.832 1.00 24.45 170 LEU B N 1
ATOM 4116 C CA . LEU B 1 170 ? 3.618 124.112 2.864 1.00 24.58 170 LEU B CA 1
ATOM 4117 C C . LEU B 1 170 ? 4.411 123.086 3.626 1.00 26.49 170 LEU B C 1
ATOM 4118 O O . LEU B 1 170 ? 5.578 123.335 3.925 1.00 25.49 170 LEU B O 1
ATOM 4123 N N . GLU B 1 171 ? 3.818 121.923 3.885 1.00 24.24 171 GLU B N 1
ATOM 4124 C CA . GLU B 1 171 ? 4.494 120.816 4.558 1.00 25.43 171 GLU B CA 1
ATOM 4125 C C . GLU B 1 171 ? 5.683 120.397 3.705 1.00 28.75 171 GLU B C 1
ATOM 4126 O O . GLU B 1 171 ? 6.765 120.232 4.237 1.00 29.62 171 GLU B O 1
ATOM 4132 N N . MET B 1 172 ? 5.480 120.263 2.387 1.00 25.68 172 MET B N 1
ATOM 4133 C CA . MET B 1 172 ? 6.520 119.922 1.427 1.00 26.20 172 MET B CA 1
ATOM 4134 C C . MET B 1 172 ? 7.530 121.066 1.294 1.00 26.60 172 MET B C 1
ATOM 4135 O O . MET B 1 172 ? 8.713 120.789 1.166 1.00 27.79 172 MET B O 1
ATOM 4140 N N . ALA B 1 173 ? 7.081 122.344 1.302 1.00 22.26 173 ALA B N 1
ATOM 4141 C CA . ALA B 1 173 ? 8.000 123.487 1.182 1.00 21.03 173 ALA B CA 1
ATOM 4142 C C . ALA B 1 173 ? 8.951 123.522 2.393 1.00 25.14 173 ALA B C 1
ATOM 4143 O O . ALA B 1 173 ? 10.150 123.766 2.229 1.00 23.28 173 ALA B O 1
ATOM 4145 N N . GLN B 1 174 ? 8.415 123.294 3.606 1.00 23.29 174 GLN B N 1
ATOM 4146 C CA . GLN B 1 174 ? 9.233 123.303 4.833 1.00 23.99 174 GLN B CA 1
ATOM 4147 C C . GLN B 1 174 ? 10.337 122.215 4.782 1.00 24.74 174 GLN B C 1
ATOM 4148 O O . GLN B 1 174 ? 11.481 122.500 5.094 1.00 24.34 174 GLN B O 1
ATOM 4154 N N . LYS B 1 175 ? 9.974 121.007 4.379 1.00 21.98 175 LYS B N 1
ATOM 4155 C CA . LYS B 1 175 ? 10.911 119.906 4.230 1.00 22.30 175 LYS B CA 1
ATOM 4156 C C . LYS B 1 175 ? 11.969 120.268 3.183 1.00 26.05 175 LYS B C 1
ATOM 4157 O O . LYS B 1 175 ? 13.156 120.079 3.458 1.00 24.26 175 LYS B O 1
ATOM 4163 N N . GLN B 1 176 ? 11.549 120.798 2.002 1.00 24.54 176 GLN B N 1
ATOM 4164 C CA . GLN B 1 176 ? 12.503 121.196 0.925 1.00 25.09 176 GLN B CA 1
ATOM 4165 C C . GLN B 1 176 ? 13.473 122.251 1.434 1.00 27.06 176 GLN B C 1
ATOM 4166 O O . GLN B 1 176 ? 14.676 122.150 1.207 1.00 26.85 176 GLN B O 1
ATOM 4172 N N . ILE B 1 177 ? 12.950 123.248 2.144 1.00 24.11 177 ILE B N 1
ATOM 4173 C CA . ILE B 1 177 ? 13.776 124.317 2.717 1.00 23.56 177 ILE B CA 1
ATOM 4174 C C . ILE B 1 177 ? 14.752 123.735 3.725 1.00 28.47 177 ILE B C 1
ATOM 4175 O O . ILE B 1 177 ? 15.936 124.028 3.657 1.00 24.30 177 ILE B O 1
ATOM 4180 N N . ASN B 1 178 ? 14.248 122.925 4.676 1.00 19.88 178 ASN B N 1
ATOM 4181 C CA . ASN B 1 178 ? 15.106 122.371 5.733 1.00 21.99 178 ASN B CA 1
ATOM 4182 C C . ASN B 1 178 ? 16.161 121.419 5.182 1.00 26.04 178 ASN B C 1
ATOM 4183 O O . ASN B 1 178 ? 17.299 121.426 5.650 1.00 23.64 178 ASN B O 1
ATOM 4188 N N . ASP B 1 179 ? 15.778 120.652 4.151 1.00 23.89 179 ASP B N 1
ATOM 4189 C CA . ASP B 1 179 ? 16.681 119.726 3.473 1.00 23.78 179 ASP B CA 1
ATOM 4190 C C . ASP B 1 179 ? 17.796 120.525 2.752 1.00 25.11 179 ASP B C 1
ATOM 4191 O O . ASP B 1 179 ? 18.965 120.174 2.878 1.00 24.21 179 ASP B O 1
ATOM 4196 N N . PHE B 1 180 ? 17.428 121.578 1.997 1.00 21.31 180 PHE B N 1
ATOM 4197 C CA . PHE B 1 180 ? 18.419 122.378 1.292 1.00 21.91 180 PHE B CA 1
ATOM 4198 C C . PHE B 1 180 ? 19.470 122.956 2.258 1.00 26.42 180 PHE B C 1
ATOM 4199 O O . PHE B 1 180 ? 20.662 122.913 1.966 1.00 25.70 180 PHE B O 1
ATOM 4207 N N . ILE B 1 181 ? 19.019 123.522 3.382 1.00 24.04 181 ILE B N 1
ATOM 4208 C CA . ILE B 1 181 ? 19.926 124.141 4.346 1.00 23.24 181 ILE B CA 1
ATOM 4209 C C . ILE B 1 181 ? 20.795 123.086 5.035 1.00 24.76 181 ILE B C 1
ATOM 4210 O O . ILE B 1 181 ? 21.973 123.336 5.274 1.00 25.66 181 ILE B O 1
ATOM 4215 N N . SER B 1 182 ? 20.217 121.920 5.348 1.00 21.18 182 SER B N 1
ATOM 4216 C CA . SER B 1 182 ? 20.958 120.819 5.967 1.00 21.19 182 SER B CA 1
ATOM 4217 C C . SER B 1 182 ? 22.076 120.361 5.032 1.00 25.38 182 SER B C 1
ATOM 4218 O O . SER B 1 182 ? 23.186 120.124 5.496 1.00 24.91 182 SER B O 1
ATOM 4221 N N . GLN B 1 183 ? 21.778 120.226 3.710 1.00 22.69 183 GLN B N 1
ATOM 4222 C CA . GLN B 1 183 ? 22.778 119.810 2.727 1.00 22.93 183 GLN B CA 1
ATOM 4223 C C . GLN B 1 183 ? 23.857 120.873 2.649 1.00 25.38 183 GLN B C 1
ATOM 4224 O O . GLN B 1 183 ? 25.044 120.570 2.738 1.00 25.06 183 GLN B O 1
ATOM 4230 N N . LYS B 1 184 ? 23.431 122.127 2.548 1.00 22.94 184 LYS B N 1
ATOM 4231 C CA . LYS B 1 184 ? 24.346 123.249 2.396 1.00 23.86 184 LYS B CA 1
ATOM 4232 C C . LYS B 1 184 ? 25.313 123.393 3.589 1.00 29.97 184 LYS B C 1
ATOM 4233 O O . LYS B 1 184 ? 26.484 123.694 3.381 1.00 30.24 184 LYS B O 1
ATOM 4239 N N . THR B 1 185 ? 24.815 123.188 4.830 1.00 25.97 185 THR B N 1
ATOM 4240 C CA . THR B 1 185 ? 25.635 123.348 6.039 1.00 25.36 185 THR B CA 1
ATOM 4241 C C . THR B 1 185 ? 26.235 122.036 6.497 1.00 29.17 185 THR B C 1
ATOM 4242 O O . THR B 1 185 ? 26.743 121.959 7.619 1.00 28.66 185 THR B O 1
ATOM 4246 N N . HIS B 1 186 ? 26.119 120.982 5.672 1.00 27.80 186 HIS B N 1
ATOM 4247 C CA . HIS B 1 186 ? 26.608 119.647 6.008 1.00 30.11 186 HIS B CA 1
ATOM 4248 C C . HIS B 1 186 ? 26.034 119.123 7.347 1.00 31.57 186 HIS B C 1
ATOM 4249 O O . HIS B 1 186 ? 26.747 118.527 8.160 1.00 29.84 186 HIS B O 1
ATOM 4256 N N . GLY B 1 187 ? 24.729 119.346 7.542 1.00 28.34 187 GLY B N 1
ATOM 4257 C CA . GLY B 1 187 ? 24.014 118.887 8.729 1.00 28.39 187 GLY B CA 1
ATOM 4258 C C . GLY B 1 187 ? 24.302 119.664 10.000 1.00 31.43 187 GLY B C 1
ATOM 4259 O O . GLY B 1 187 ? 24.051 119.166 11.091 1.00 30.86 187 GLY B O 1
ATOM 4260 N N . LYS B 1 188 ? 24.819 120.883 9.877 1.00 29.93 188 LYS B N 1
ATOM 4261 C CA . LYS B 1 188 ? 25.069 121.737 11.039 1.00 30.51 188 LYS B CA 1
ATOM 4262 C C . LYS B 1 188 ? 23.818 122.535 11.347 1.00 30.83 188 LYS B C 1
ATOM 4263 O O . LYS B 1 188 ? 23.549 122.789 12.509 1.00 29.74 188 LYS B O 1
ATOM 4269 N N . ILE B 1 189 ? 23.030 122.898 10.321 1.00 25.09 189 ILE B N 1
ATOM 4270 C CA . ILE B 1 189 ? 21.777 123.634 10.545 1.00 24.34 189 ILE B CA 1
ATOM 4271 C C . ILE B 1 189 ? 20.661 122.779 10.019 1.00 28.94 189 ILE B C 1
ATOM 4272 O O . ILE B 1 189 ? 20.473 122.680 8.807 1.00 28.72 189 ILE B O 1
ATOM 4277 N N . ASN B 1 190 ? 19.946 122.131 10.929 1.00 27.33 190 ASN B N 1
ATOM 4278 C CA . ASN B 1 190 ? 18.837 121.226 10.607 1.00 27.73 190 ASN B CA 1
ATOM 4279 C C . ASN B 1 190 ? 17.557 121.822 11.141 1.00 33.50 190 ASN B C 1
ATOM 4280 O O . ASN B 1 190 ? 17.616 122.687 12.013 1.00 33.76 190 ASN B O 1
ATOM 4285 N N . ASN B 1 191 ? 16.402 121.384 10.622 1.00 30.72 191 ASN B N 1
ATOM 4286 C CA . ASN B 1 191 ? 15.094 121.863 11.101 1.00 31.21 191 ASN B CA 1
ATOM 4287 C C . ASN B 1 191 ? 15.032 123.395 11.276 1.00 36.11 191 ASN B C 1
ATOM 4288 O O . ASN B 1 191 ? 14.446 123.884 12.249 1.00 37.25 191 ASN B O 1
ATOM 4293 N N . LEU B 1 192 ? 15.677 124.150 10.344 1.00 31.23 192 LEU B N 1
ATOM 4294 C CA . LEU B 1 192 ? 15.748 125.615 10.414 1.00 30.85 192 LEU B CA 1
ATOM 4295 C C . LEU B 1 192 ? 14.370 126.277 10.523 1.00 35.68 192 LEU B C 1
ATOM 4296 O O . LEU B 1 192 ? 14.167 127.146 11.374 1.00 36.12 192 LEU B O 1
ATOM 4301 N N . ILE B 1 193 ? 13.459 125.899 9.618 1.00 33.20 193 ILE B N 1
ATOM 4302 C CA . ILE B 1 193 ? 12.093 126.413 9.536 1.00 33.61 193 ILE B CA 1
ATOM 4303 C C . ILE B 1 193 ? 11.159 125.450 10.240 1.00 36.11 193 ILE B C 1
ATOM 4304 O O . ILE B 1 193 ? 11.113 124.261 9.904 1.00 35.31 193 ILE B O 1
ATOM 4309 N N . GLU B 1 194 ? 10.426 125.955 11.235 1.00 32.56 194 GLU B N 1
ATOM 4310 C CA . GLU B 1 194 ? 9.482 125.128 11.967 1.00 33.44 194 GLU B CA 1
ATOM 4311 C C . GLU B 1 194 ? 8.045 125.531 11.709 1.00 37.31 194 GLU B C 1
ATOM 4312 O O . GLU B 1 194 ? 7.129 124.766 12.009 1.00 35.90 194 GLU B O 1
ATOM 4318 N N . ASN B 1 195 ? 7.851 126.707 11.100 1.00 33.64 195 ASN B N 1
ATOM 4319 C CA . ASN B 1 195 ? 6.528 127.191 10.744 1.00 34.72 195 ASN B CA 1
ATOM 4320 C C . ASN B 1 195 ? 6.606 128.113 9.545 1.00 37.48 195 ASN B C 1
ATOM 4321 O O . ASN B 1 195 ? 7.524 128.924 9.461 1.00 37.27 195 ASN B O 1
ATOM 4326 N N . ILE B 1 196 ? 5.654 127.986 8.616 1.00 32.42 196 ILE B N 1
ATOM 4327 C CA . ILE B 1 196 ? 5.554 128.877 7.461 1.00 30.86 196 ILE B CA 1
ATOM 4328 C C . ILE B 1 196 ? 4.147 129.475 7.504 1.00 34.19 196 ILE B C 1
ATOM 4329 O O . ILE B 1 196 ? 3.175 128.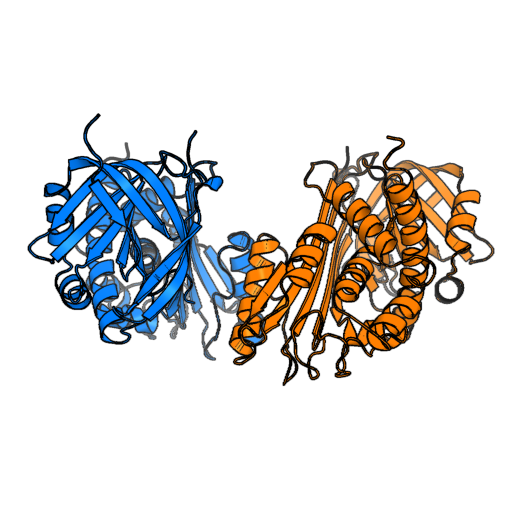722 7.458 1.00 30.56 196 ILE B O 1
ATOM 4334 N N . ASP B 1 197 ? 4.040 130.818 7.527 1.00 30.84 197 ASP B N 1
ATOM 4335 C CA . ASP B 1 197 ? 2.748 131.501 7.559 1.00 31.77 197 ASP B CA 1
ATOM 4336 C C . ASP B 1 197 ? 1.903 131.163 6.343 1.00 33.19 197 ASP B C 1
ATOM 4337 O O . ASP B 1 197 ? 2.436 131.072 5.241 1.00 31.04 197 ASP B O 1
ATOM 4342 N N . PRO B 1 198 ? 0.574 131.064 6.488 1.00 32.44 198 PRO B N 1
ATOM 4343 C CA . PRO B 1 198 ? -0.266 130.851 5.299 1.00 33.58 198 PRO B CA 1
ATOM 4344 C C . PRO B 1 198 ? -0.013 131.920 4.224 1.00 37.77 198 PRO B C 1
ATOM 4345 O O . PRO B 1 198 ? 0.148 133.095 4.551 1.00 37.68 198 PRO B O 1
ATOM 4349 N N . GLY B 1 199 ? 0.078 131.501 2.965 1.00 34.56 199 GLY B N 1
ATOM 4350 C CA . GLY B 1 199 ? 0.249 132.438 1.851 1.00 35.08 199 GLY B CA 1
ATOM 4351 C C . GLY B 1 199 ? 1.666 132.834 1.487 1.00 36.80 199 GLY B C 1
ATOM 4352 O O . GLY B 1 199 ? 1.865 133.610 0.548 1.00 35.68 199 GLY B O 1
ATOM 4353 N N . THR B 1 200 ? 2.663 132.305 2.210 1.00 30.98 200 THR B N 1
ATOM 4354 C CA . THR B 1 200 ? 4.066 132.601 1.917 1.00 27.75 200 THR B CA 1
ATOM 4355 C C . THR B 1 200 ? 4.422 131.968 0.572 1.00 29.41 200 THR B C 1
ATOM 4356 O O . THR B 1 200 ? 4.094 130.800 0.340 1.00 25.96 200 THR B O 1
ATOM 4360 N N . VAL B 1 201 ? 5.062 132.756 -0.314 1.00 24.77 201 VAL B N 1
ATOM 4361 C CA . VAL B 1 201 ? 5.512 132.290 -1.633 1.00 24.40 201 VAL B CA 1
ATOM 4362 C C . VAL B 1 201 ? 6.996 132.593 -1.799 1.00 27.37 201 VAL B C 1
ATOM 4363 O O . VAL B 1 201 ? 7.576 132.256 -2.820 1.00 26.31 201 VAL B O 1
ATOM 4367 N N . MET B 1 202 ? 7.603 133.205 -0.776 1.00 24.53 202 MET B N 1
ATOM 4368 C CA . MET B 1 202 ? 9.010 133.574 -0.785 1.00 24.41 202 MET B CA 1
ATOM 4369 C C . MET B 1 202 ? 9.514 133.653 0.640 1.00 29.00 202 MET B C 1
ATOM 4370 O O . MET B 1 202 ? 8.902 134.300 1.496 1.00 28.83 202 MET B O 1
ATOM 4375 N N . LEU B 1 203 ? 10.639 132.995 0.891 1.00 25.24 203 LEU B N 1
ATOM 4376 C CA . LEU B 1 203 ? 11.206 132.921 2.223 1.00 24.36 203 LEU B CA 1
ATOM 4377 C C . LEU B 1 203 ? 12.693 133.156 2.132 1.00 27.85 203 LEU B C 1
ATOM 4378 O O . LEU B 1 203 ? 13.345 132.540 1.298 1.00 26.31 203 LEU B O 1
ATOM 4383 N N . LEU B 1 204 ? 13.248 133.937 3.072 1.00 25.73 204 LEU B N 1
ATOM 4384 C CA . LEU B 1 204 ? 14.680 134.197 3.105 1.00 24.52 204 LEU B CA 1
ATOM 4385 C C . LEU B 1 204 ? 15.384 133.499 4.246 1.00 27.18 204 LEU B C 1
ATOM 4386 O O . LEU B 1 204 ? 15.009 133.650 5.404 1.00 27.91 204 LEU B O 1
ATOM 4391 N N . ALA B 1 205 ? 16.445 132.762 3.931 1.00 22.97 205 ALA B N 1
ATOM 4392 C CA . ALA B 1 205 ? 17.204 132.114 4.993 1.00 23.45 205 ALA B CA 1
ATOM 4393 C C . ALA B 1 205 ? 18.607 132.693 4.980 1.00 27.17 205 ALA B C 1
ATOM 4394 O O . ALA B 1 205 ? 19.271 132.659 3.950 1.00 26.05 205 ALA B O 1
ATOM 4396 N N . ASN B 1 206 ? 19.017 133.291 6.104 1.00 25.67 206 ASN B N 1
ATOM 4397 C CA . ASN B 1 206 ? 20.338 133.890 6.264 1.00 26.93 206 ASN B CA 1
ATOM 4398 C C . ASN B 1 206 ? 21.013 133.267 7.473 1.00 31.50 206 ASN B C 1
ATOM 4399 O O . ASN B 1 206 ? 20.408 133.143 8.536 1.00 30.11 206 ASN B O 1
ATOM 4404 N N . TYR B 1 207 ? 22.264 132.838 7.298 1.00 27.81 207 TYR B N 1
ATOM 4405 C CA . TYR B 1 207 ? 22.999 132.172 8.360 1.00 28.23 207 TYR B CA 1
ATOM 4406 C C . TYR B 1 207 ? 24.474 132.539 8.271 1.00 35.16 207 TYR B C 1
ATOM 4407 O O . TYR B 1 207 ? 25.008 132.758 7.185 1.00 36.32 207 TYR B O 1
ATOM 4423 N N . ILE B 1 208 ? 25.129 132.566 9.418 1.00 31.53 208 ILE B N 1
ATOM 4424 C CA . ILE B 1 208 ? 26.558 132.775 9.507 1.00 31.80 208 ILE B CA 1
ATOM 4425 C C . ILE B 1 208 ? 27.114 131.715 10.448 1.00 37.71 208 ILE B C 1
ATOM 4426 O O . ILE B 1 208 ? 26.554 131.486 11.518 1.00 36.90 208 ILE B O 1
ATOM 4431 N N . PHE B 1 209 ? 28.203 131.072 10.038 1.00 36.68 209 PHE B N 1
ATOM 4432 C CA . PHE B 1 209 ? 28.892 130.065 10.827 1.00 39.74 209 PHE B CA 1
ATOM 4433 C C . PHE B 1 209 ? 30.300 130.558 11.057 1.00 44.18 209 PHE B C 1
ATOM 4434 O O . PHE B 1 209 ? 30.973 130.964 10.106 1.00 42.61 209 PHE B O 1
ATOM 4442 N N . PHE B 1 210 ? 30.749 130.529 12.320 1.00 43.03 210 PHE B N 1
ATOM 4443 C CA . PHE B 1 210 ? 32.071 131.013 12.691 1.00 45.58 210 PHE B CA 1
ATOM 4444 C C . PHE B 1 210 ? 32.773 130.145 13.733 1.00 54.48 210 PHE B C 1
ATOM 4445 O O . PHE B 1 210 ? 32.215 129.841 14.792 1.00 53.61 210 PHE B O 1
ATOM 4453 N N . ARG B 1 211 ? 34.019 129.783 13.420 1.00 55.37 211 ARG B N 1
ATOM 4454 C CA . ARG B 1 211 ? 34.947 129.037 14.270 1.00 58.45 211 ARG B CA 1
ATOM 4455 C C . ARG B 1 211 ? 36.339 129.519 13.930 1.00 65.27 211 ARG B C 1
ATOM 4456 O O . ARG B 1 211 ? 36.770 129.404 12.778 1.00 64.69 211 ARG B O 1
ATOM 4464 N N . ALA B 1 212 ? 37.007 130.146 14.910 1.00 64.44 212 ALA B N 1
ATOM 4465 C CA . ALA B 1 212 ? 38.345 130.694 14.724 1.00 66.65 212 ALA B CA 1
ATOM 4466 C C . ALA B 1 212 ? 39.258 130.443 15.915 1.00 74.85 212 ALA B C 1
ATOM 4467 O O . ALA B 1 212 ? 38.805 130.413 17.062 1.00 74.41 212 ALA B O 1
ATOM 4469 N N . ARG B 1 213 ? 40.553 130.258 15.629 1.00 74.98 213 ARG B N 1
ATOM 4470 C CA . ARG B 1 213 ? 41.586 130.025 16.630 1.00 77.83 213 ARG B CA 1
ATOM 4471 C C . ARG B 1 213 ? 42.182 131.350 17.085 1.00 84.86 213 ARG B C 1
ATOM 4472 O O . ARG B 1 213 ? 42.391 132.249 16.268 1.00 84.18 213 ARG B O 1
ATOM 4480 N N . TRP B 1 214 ? 42.446 131.470 18.396 1.00 84.26 214 TRP B N 1
ATOM 4481 C CA . TRP B 1 214 ? 43.018 132.669 19.010 1.00 86.22 214 TRP B CA 1
ATOM 4482 C C . TRP B 1 214 ? 44.459 132.919 18.553 1.00 96.58 214 TRP B C 1
ATOM 4483 O O . TRP B 1 214 ? 45.143 131.981 18.128 1.00 97.40 214 TRP B O 1
ATOM 4494 N N . LYS B 1 215 ? 44.929 134.184 18.676 1.00 96.85 215 LYS B N 1
ATOM 4495 C CA . LYS B 1 215 ? 46.303 134.583 18.352 1.00 100.77 215 LYS B CA 1
ATOM 4496 C C . LYS B 1 215 ? 47.243 133.877 19.335 1.00 109.84 215 LYS B C 1
ATOM 4497 O O . LYS B 1 215 ? 48.360 133.513 18.968 1.00 112.13 215 LYS B O 1
ATOM 4503 N N . HIS B 1 216 ? 46.751 133.657 20.573 1.00 107.83 216 HIS B N 1
ATOM 4504 C CA . HIS B 1 216 ? 47.431 132.953 21.654 1.00 111.05 216 HIS B CA 1
ATOM 4505 C C . HIS B 1 216 ? 46.472 131.938 22.297 1.00 114.79 216 HIS B C 1
ATOM 4506 O O . HIS B 1 216 ? 45.454 132.318 22.882 1.00 112.35 216 HIS B O 1
ATOM 4513 N N . GLU B 1 217 ? 46.799 130.645 22.138 1.00 113.69 217 GLU B N 1
ATOM 4514 C CA . GLU B 1 217 ? 46.063 129.467 22.609 1.00 113.30 217 GLU B CA 1
ATOM 4515 C C . GLU B 1 217 ? 45.759 129.463 24.121 1.00 120.35 217 GLU B C 1
ATOM 4516 O O . GLU B 1 217 ? 46.566 129.946 24.919 1.00 123.32 217 GLU B O 1
ATOM 4522 N N . PHE B 1 218 ? 44.596 128.889 24.495 1.00 115.76 218 PHE B N 1
ATOM 4523 C CA . PHE B 1 218 ? 44.132 128.700 25.874 1.00 117.04 218 PHE B CA 1
ATOM 4524 C C . PHE B 1 218 ? 44.328 127.221 26.239 1.00 122.29 218 PHE B C 1
ATOM 4525 O O . PHE B 1 218 ? 43.943 126.348 25.453 1.00 119.99 218 PHE B O 1
ATOM 4533 N N . ASP B 1 219 ? 44.917 126.937 27.422 1.00 122.20 219 ASP B N 1
ATOM 4534 C CA . ASP B 1 219 ? 45.147 125.564 27.888 1.00 123.45 219 ASP B CA 1
ATOM 4535 C C . ASP B 1 219 ? 43.864 124.941 28.462 1.00 124.93 219 ASP B C 1
ATOM 4536 O O . ASP B 1 219 ? 43.277 125.517 29.382 1.00 124.10 219 ASP B O 1
ATOM 4541 N N . PRO B 1 220 ? 43.400 123.782 27.927 1.00 120.28 220 PRO B N 1
ATOM 4542 C CA . PRO B 1 220 ? 42.150 123.183 28.436 1.00 118.63 220 PRO B CA 1
ATOM 4543 C C . PRO B 1 220 ? 42.239 122.600 29.847 1.00 125.84 220 PRO B C 1
ATOM 4544 O O . PRO B 1 220 ? 41.221 122.536 30.540 1.00 124.24 220 PRO B O 1
ATOM 4548 N N . ASN B 1 221 ? 43.447 122.172 30.265 1.00 126.70 221 ASN B N 1
ATOM 4549 C CA . ASN B 1 221 ? 43.711 121.577 31.581 1.00 130.16 221 ASN B CA 1
ATOM 4550 C C . ASN B 1 221 ? 43.488 122.567 32.733 1.00 135.16 221 ASN B C 1
ATOM 4551 O O . ASN B 1 221 ? 43.024 122.164 33.801 1.00 136.12 221 ASN B O 1
ATOM 4556 N N . VAL B 1 222 ? 43.804 123.856 32.505 1.00 131.09 222 VAL B N 1
ATOM 4557 C CA . VAL B 1 222 ? 43.640 124.950 33.473 1.00 131.77 222 VAL B CA 1
ATOM 4558 C C . VAL B 1 222 ? 42.139 125.333 33.604 1.00 131.55 222 VAL B C 1
ATOM 4559 O O . VAL B 1 222 ? 41.708 125.769 34.674 1.00 132.50 222 VAL B O 1
ATOM 4563 N N . THR B 1 223 ? 41.353 125.141 32.523 1.00 123.30 223 THR B N 1
ATOM 4564 C CA . THR B 1 223 ? 39.917 125.440 32.461 1.00 119.53 223 THR B CA 1
ATOM 4565 C C . THR B 1 223 ? 39.089 124.522 33.378 1.00 123.13 223 THR B C 1
ATOM 4566 O O . THR B 1 223 ? 39.145 123.296 33.243 1.00 123.00 223 THR B O 1
ATOM 4570 N N . LYS B 1 224 ? 38.308 125.133 34.291 1.00 119.05 224 LYS B N 1
ATOM 4571 C CA . LYS B 1 224 ? 37.426 124.431 35.229 1.00 118.99 224 LYS B CA 1
ATOM 4572 C C . LYS B 1 224 ? 36.056 125.117 35.359 1.00 118.67 224 LYS B C 1
ATOM 4573 O O . LYS B 1 224 ? 35.915 126.285 34.995 1.00 116.56 224 LYS B O 1
ATOM 4579 N N . GLU B 1 225 ? 35.056 124.384 35.880 1.00 114.18 225 GLU B N 1
ATOM 4580 C CA . GLU B 1 225 ? 33.692 124.876 36.081 1.00 112.01 225 GLU B CA 1
ATOM 4581 C C . GLU B 1 225 ? 33.646 125.913 37.208 1.00 117.42 225 GLU B C 1
ATOM 4582 O O . GLU B 1 225 ? 33.994 125.600 38.349 1.00 120.46 225 GLU B O 1
ATOM 4588 N N . GLU B 1 226 ? 33.237 127.149 36.878 1.00 111.79 226 GLU B N 1
ATOM 4589 C CA . GLU B 1 226 ? 33.124 128.252 37.838 1.00 113.33 226 GLU B CA 1
ATOM 4590 C C . GLU B 1 226 ? 31.742 128.909 37.798 1.00 115.02 226 GLU B C 1
ATOM 4591 O O . GLU B 1 226 ? 31.010 128.731 36.825 1.00 111.74 226 GLU B O 1
ATOM 4597 N N . ASP B 1 227 ? 31.379 129.647 38.862 1.00 113.44 227 ASP B N 1
ATOM 4598 C CA . ASP B 1 227 ? 30.075 130.305 39.000 1.00 112.14 227 ASP B CA 1
ATOM 4599 C C . ASP B 1 227 ? 29.875 131.579 38.168 1.00 112.80 227 ASP B C 1
ATOM 4600 O O . ASP B 1 227 ? 30.718 132.480 38.189 1.00 113.27 227 ASP B O 1
ATOM 4605 N N . PHE B 1 228 ? 28.737 131.645 37.445 1.00 105.99 228 PHE B N 1
ATOM 4606 C CA . PHE B 1 228 ? 28.332 132.783 36.612 1.00 103.47 228 PHE B CA 1
ATOM 4607 C C . PHE B 1 228 ? 27.073 133.407 37.212 1.00 109.05 228 PHE B C 1
ATOM 4608 O O . PHE B 1 228 ? 25.996 132.808 37.153 1.00 107.71 228 PHE B O 1
ATOM 4616 N N . PHE B 1 229 ? 27.212 134.609 37.783 1.00 108.28 229 PHE B N 1
ATOM 4617 C CA . PHE B 1 229 ? 26.119 135.331 38.431 1.00 109.54 229 PHE B CA 1
ATOM 4618 C C . PHE B 1 229 ? 25.135 135.935 37.426 1.00 112.04 229 PHE B C 1
ATOM 4619 O O . PHE B 1 229 ? 25.419 136.977 36.833 1.00 110.98 229 PHE B O 1
ATOM 4627 N N . LEU B 1 230 ? 23.980 135.261 37.229 1.00 108.02 230 LEU B N 1
ATOM 4628 C CA . LEU B 1 230 ? 22.904 135.707 36.331 1.00 105.99 230 LEU B CA 1
ATOM 4629 C C . LEU B 1 230 ? 22.204 136.922 36.944 1.00 112.34 230 LEU B C 1
ATOM 4630 O O . LEU B 1 230 ? 21.747 137.808 36.217 1.00 110.99 230 LEU B O 1
ATOM 4635 N N . GLU B 1 231 ? 22.116 136.938 38.290 1.00 111.90 231 GLU B N 1
ATOM 4636 C CA . GLU B 1 231 ? 21.526 137.993 39.113 1.00 114.12 231 GLU B CA 1
ATOM 4637 C C . GLU B 1 231 ? 22.429 138.255 40.327 1.00 120.65 231 GLU B C 1
ATOM 4638 O O . GLU B 1 231 ? 23.491 137.638 40.443 1.00 120.27 231 GLU B O 1
ATOM 4644 N N . LYS B 1 232 ? 22.013 139.173 41.221 1.00 119.85 232 LYS B N 1
ATOM 4645 C CA . LYS B 1 232 ? 22.761 139.560 42.422 1.00 122.97 232 LYS B CA 1
ATOM 4646 C C . LYS B 1 232 ? 22.931 138.454 43.478 1.00 128.06 232 LYS B C 1
ATOM 4647 O O . LYS B 1 232 ? 23.875 138.525 44.269 1.00 130.34 232 LYS B O 1
ATOM 4653 N N . ASN B 1 233 ? 22.037 137.442 43.492 1.00 122.85 233 ASN B N 1
ATOM 4654 C CA . ASN B 1 233 ? 22.096 136.334 44.453 1.00 124.23 233 ASN B CA 1
ATOM 4655 C C . ASN B 1 233 ? 22.025 134.930 43.833 1.00 124.96 233 ASN B C 1
ATOM 4656 O O . ASN B 1 233 ? 22.232 133.945 44.546 1.00 126.15 233 ASN B O 1
ATOM 4661 N N . SER B 1 234 ? 21.757 134.838 42.515 1.00 117.39 234 SER B N 1
ATOM 4662 C CA . SER B 1 234 ? 21.692 133.562 41.795 1.00 114.65 234 SER B CA 1
ATOM 4663 C C . SER B 1 234 ? 22.905 133.370 40.883 1.00 115.70 234 SER B C 1
ATOM 4664 O O . SER B 1 234 ? 23.384 134.335 40.284 1.00 114.65 234 SER B O 1
ATOM 4667 N N . SER B 1 235 ? 23.395 132.122 40.783 1.00 110.74 235 SER B N 1
ATOM 4668 C CA . SER B 1 235 ? 24.545 131.758 39.952 1.00 108.35 235 SER B CA 1
ATOM 4669 C C . SER B 1 235 ? 24.458 130.317 39.429 1.00 109.21 235 SER B C 1
ATOM 4670 O O . SER B 1 235 ? 23.777 129.482 40.027 1.00 110.27 235 SER B O 1
ATOM 4673 N N . VAL B 1 236 ? 25.136 130.037 38.302 1.00 101.82 236 VAL B N 1
ATOM 4674 C CA . VAL B 1 236 ? 25.177 128.716 37.666 1.00 99.55 236 VAL B CA 1
ATOM 4675 C C . VAL B 1 236 ? 26.641 128.363 37.346 1.00 102.63 236 VAL B C 1
ATOM 4676 O O . VAL B 1 236 ? 27.375 129.210 36.833 1.00 101.53 236 VAL B O 1
ATOM 4680 N N . LYS B 1 237 ? 27.058 127.118 37.653 1.00 99.75 237 LYS B N 1
ATOM 4681 C CA . LYS B 1 237 ? 28.414 126.630 37.384 1.00 99.81 237 LYS B CA 1
ATOM 4682 C C . LYS B 1 237 ? 28.591 126.382 35.881 1.00 99.90 237 LYS B C 1
ATOM 4683 O O . LYS B 1 237 ? 27.964 125.479 35.319 1.00 98.60 237 LYS B O 1
ATOM 4689 N N . VAL B 1 238 ? 29.403 127.236 35.229 1.00 93.93 238 VAL B N 1
ATOM 4690 C CA . VAL B 1 238 ? 29.672 127.206 33.785 1.00 90.00 238 VAL B CA 1
ATOM 4691 C C . VAL B 1 238 ? 31.162 126.920 33.486 1.00 92.70 238 VAL B C 1
ATOM 4692 O O . VAL B 1 238 ? 32.001 127.275 34.319 1.00 94.98 238 VAL B O 1
ATOM 4696 N N . PRO B 1 239 ? 31.534 126.344 32.307 1.00 85.90 239 PRO B N 1
ATOM 4697 C CA . PRO B 1 239 ? 32.965 126.138 32.015 1.00 86.67 239 PRO B CA 1
ATOM 4698 C C . PRO B 1 239 ? 33.681 127.471 31.780 1.00 90.00 239 PRO B C 1
ATOM 4699 O O . PRO B 1 239 ? 33.408 128.157 30.793 1.00 87.16 239 PRO B O 1
ATOM 4703 N N . MET B 1 240 ? 34.564 127.854 32.720 1.00 89.34 240 MET B N 1
ATOM 4704 C CA . MET B 1 240 ? 35.312 129.112 32.669 1.00 90.16 240 MET B CA 1
ATOM 4705 C C . MET B 1 240 ? 36.774 128.902 32.290 1.00 96.32 240 MET B C 1
ATOM 4706 O O . MET B 1 240 ? 37.498 128.190 32.990 1.00 99.06 240 MET B O 1
ATOM 4711 N N . MET B 1 241 ? 37.202 129.525 31.181 1.00 91.19 241 MET B N 1
ATOM 4712 C CA . MET B 1 241 ? 38.572 129.438 30.667 1.00 92.10 241 MET B CA 1
ATOM 4713 C C . MET B 1 241 ? 39.479 130.425 31.383 1.00 98.89 241 MET B C 1
ATOM 4714 O O . MET B 1 241 ? 39.039 131.523 31.727 1.00 98.17 241 MET B O 1
ATOM 4719 N N . PHE B 1 242 ? 40.752 130.042 31.585 1.00 98.33 242 PHE B N 1
ATOM 4720 C CA . PHE B 1 242 ? 41.743 130.894 32.242 1.00 101.16 242 PHE B CA 1
ATOM 4721 C C . PHE B 1 242 ? 43.093 130.870 31.535 1.00 105.98 242 PHE B C 1
ATOM 4722 O O . PHE B 1 242 ? 43.595 129.802 31.170 1.00 105.96 242 PHE B O 1
ATOM 4730 N N . ARG B 1 243 ? 43.678 132.068 31.369 1.00 103.10 243 ARG B N 1
ATOM 4731 C CA . ARG B 1 243 ? 44.988 132.318 30.766 1.00 104.44 243 ARG B CA 1
ATOM 4732 C C . ARG B 1 243 ? 45.500 133.694 31.205 1.00 109.95 243 ARG B C 1
ATOM 4733 O O . ARG B 1 243 ? 44.724 134.651 31.274 1.00 107.79 243 ARG B O 1
ATOM 4741 N N . SER B 1 244 ? 46.798 133.774 31.533 1.00 110.27 244 SER B N 1
ATOM 4742 C CA . SER B 1 244 ? 47.460 135.015 31.920 1.00 112.60 244 SER B CA 1
ATOM 4743 C C . SER B 1 244 ? 48.457 135.383 30.823 1.00 117.20 244 SER B C 1
ATOM 4744 O O . SER B 1 244 ? 49.267 134.543 30.420 1.00 118.20 244 SER B O 1
ATOM 4747 N N . GLY B 1 245 ? 48.363 136.615 30.332 1.00 112.91 245 GLY B N 1
ATOM 4748 C CA . GLY B 1 245 ? 49.243 137.119 29.284 1.00 113.39 245 GLY B CA 1
ATOM 4749 C C . GLY B 1 245 ? 48.973 138.547 28.859 1.00 116.26 245 GLY B C 1
ATOM 4750 O O . GLY B 1 245 ? 48.209 139.266 29.511 1.00 114.63 245 GLY B O 1
ATOM 4751 N N . ILE B 1 246 ? 49.623 138.964 27.758 1.00 113.82 246 ILE B N 1
ATOM 4752 C CA . ILE B 1 246 ? 49.494 140.303 27.176 1.00 113.68 246 ILE B CA 1
ATOM 4753 C C . ILE B 1 246 ? 48.135 140.470 26.479 1.00 114.00 246 ILE B C 1
ATOM 4754 O O . ILE B 1 246 ? 47.831 139.757 25.521 1.00 110.33 246 ILE B O 1
ATOM 4759 N N . TYR B 1 247 ? 47.306 141.382 27.014 1.00 111.38 247 TYR B N 1
ATOM 4760 C CA . TYR B 1 247 ? 45.963 141.687 26.527 1.00 108.35 247 TYR B CA 1
ATOM 4761 C C . TYR B 1 247 ? 45.676 143.188 26.579 1.00 112.92 247 TYR B C 1
ATOM 4762 O O . TYR B 1 247 ? 46.062 143.856 27.544 1.00 115.29 247 TYR B O 1
ATOM 4771 N N . GLN B 1 248 ? 44.994 143.715 25.541 1.00 106.66 248 GLN B N 1
ATOM 4772 C CA . GLN B 1 248 ? 44.632 145.132 25.460 1.00 106.78 248 GLN B CA 1
ATOM 4773 C C . GLN B 1 248 ? 43.349 145.389 26.250 1.00 108.76 248 GLN B C 1
ATOM 4774 O O . GLN B 1 248 ? 42.271 144.933 25.857 1.00 105.28 248 GLN B O 1
ATOM 4780 N N . VAL B 1 249 ? 43.486 146.064 27.405 1.00 107.48 249 VAL B N 1
ATOM 4781 C CA . VAL B 1 249 ? 42.383 146.376 28.325 1.00 106.51 249 VAL B CA 1
ATOM 4782 C C . VAL B 1 249 ? 42.281 147.886 28.525 1.00 111.15 249 VAL B C 1
ATOM 4783 O O . VAL B 1 249 ? 43.294 148.587 28.517 1.00 113.71 249 VAL B O 1
ATOM 4787 N N . GLY B 1 250 ? 41.052 148.354 28.702 1.00 105.36 250 GLY B N 1
ATOM 4788 C CA . GLY B 1 250 ? 40.732 149.749 28.955 1.00 106.71 250 GLY B CA 1
ATOM 4789 C C . GLY B 1 250 ? 39.519 149.891 29.849 1.00 110.13 250 GLY B C 1
ATOM 4790 O O . GLY B 1 250 ? 38.832 148.904 30.131 1.00 107.64 250 GLY B O 1
ATOM 4791 N N . TYR B 1 251 ? 39.253 151.122 30.304 1.00 108.93 251 TYR B N 1
ATOM 4792 C CA . TYR B 1 251 ? 38.093 151.434 31.132 1.00 108.68 251 TYR B CA 1
ATOM 4793 C C . TYR B 1 251 ? 37.376 152.683 30.616 1.00 112.88 251 TYR B C 1
ATOM 4794 O O . TYR B 1 251 ? 38.023 153.695 30.331 1.00 114.50 251 TYR B O 1
ATOM 4803 N N . ASP B 1 252 ? 36.034 152.608 30.529 1.00 107.31 252 ASP B N 1
ATOM 4804 C CA . ASP B 1 252 ? 35.179 153.701 30.066 1.00 107.09 252 ASP B CA 1
ATOM 4805 C C . ASP B 1 252 ? 34.307 154.233 31.213 1.00 112.76 252 ASP B C 1
ATOM 4806 O O . ASP B 1 252 ? 33.350 153.569 31.617 1.00 110.08 252 ASP B O 1
ATOM 4811 N N . ASP B 1 253 ? 34.655 155.425 31.744 1.00 113.86 253 ASP B N 1
ATOM 4812 C CA . ASP B 1 253 ? 33.914 156.074 32.834 1.00 116.38 253 ASP B CA 1
ATOM 4813 C C . ASP B 1 253 ? 32.598 156.702 32.350 1.00 119.65 253 ASP B C 1
ATOM 4814 O O . ASP B 1 253 ? 31.696 156.931 33.160 1.00 120.65 253 ASP B O 1
ATOM 4819 N N . LYS B 1 254 ? 32.494 156.967 31.028 1.00 113.98 254 LYS B N 1
ATOM 4820 C CA . LYS B 1 254 ? 31.318 157.543 30.374 1.00 112.55 254 LYS B CA 1
ATOM 4821 C C . LYS B 1 254 ? 30.173 156.524 30.319 1.00 112.92 254 LYS B C 1
ATOM 4822 O O . LYS B 1 254 ? 29.038 156.871 30.651 1.00 113.24 254 LYS B O 1
ATOM 4828 N N . LEU B 1 255 ? 30.471 155.277 29.908 1.00 105.86 255 LEU B N 1
ATOM 4829 C CA . LEU B 1 255 ? 29.481 154.202 29.801 1.00 102.38 255 LEU B CA 1
ATOM 4830 C C . LEU B 1 255 ? 29.427 153.284 31.027 1.00 105.20 255 LEU B C 1
ATOM 4831 O O . LEU B 1 255 ? 28.487 152.491 31.142 1.00 102.46 255 LEU B O 1
ATOM 4836 N N . SER B 1 256 ? 30.419 153.407 31.945 1.00 103.75 256 SER B N 1
ATOM 4837 C CA . SER B 1 256 ? 30.578 152.608 33.170 1.00 104.28 256 SER B CA 1
ATOM 4838 C C . SER B 1 256 ? 30.674 151.103 32.851 1.00 104.00 256 SER B C 1
ATOM 4839 O O . SER B 1 256 ? 29.759 150.319 33.140 1.00 102.35 256 SER B O 1
ATOM 4842 N N . CYS B 1 257 ? 31.792 150.727 32.197 1.00 98.02 257 CYS B N 1
ATOM 4843 C CA . CYS B 1 257 ? 32.092 149.365 31.755 1.00 94.22 257 CYS B CA 1
ATOM 4844 C C . CYS B 1 257 ? 33.601 149.142 31.602 1.00 98.56 257 CYS B C 1
ATOM 4845 O O . CYS B 1 257 ? 34.365 150.103 31.484 1.00 100.07 257 CYS B O 1
ATOM 4848 N N . THR B 1 258 ? 34.012 147.863 31.555 1.00 93.47 258 THR B N 1
ATOM 4849 C CA . THR B 1 258 ? 35.394 147.423 31.378 1.00 93.79 258 THR B CA 1
ATOM 4850 C C . THR B 1 258 ? 35.516 146.778 29.988 1.00 94.99 258 THR B C 1
ATOM 4851 O O . THR B 1 258 ? 34.840 145.781 29.710 1.00 92.48 258 THR B O 1
ATOM 4855 N N . ILE B 1 259 ? 36.356 147.362 29.113 1.00 91.63 259 ILE B N 1
ATOM 4856 C CA . ILE B 1 259 ? 36.593 146.852 27.757 1.00 88.85 259 ILE B CA 1
ATOM 4857 C C . ILE B 1 259 ? 37.833 145.946 27.718 1.00 93.01 259 ILE B C 1
ATOM 4858 O O . ILE B 1 259 ? 38.910 146.365 28.140 1.00 95.70 259 ILE B O 1
ATOM 4863 N N . LEU B 1 260 ? 37.665 144.702 27.234 1.00 86.57 260 LEU B N 1
ATOM 4864 C CA . LEU B 1 260 ? 38.734 143.706 2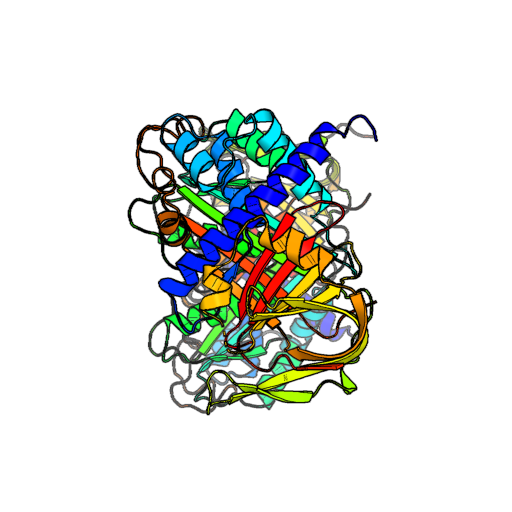7.139 1.00 87.08 260 LEU B CA 1
ATOM 4865 C C . LEU B 1 260 ? 38.793 143.101 25.738 1.00 88.41 260 LEU B C 1
ATOM 4866 O O . LEU B 1 260 ? 37.770 142.652 25.214 1.00 85.33 260 LEU B O 1
ATOM 4871 N N . GLU B 1 261 ? 39.998 143.083 25.139 1.00 86.10 261 GLU B N 1
ATOM 4872 C CA . GLU B 1 261 ? 40.219 142.548 23.795 1.00 83.72 261 GLU B CA 1
ATOM 4873 C C . GLU B 1 261 ? 41.086 141.292 23.770 1.00 88.59 261 GLU B C 1
ATOM 4874 O O . GLU B 1 261 ? 42.232 141.307 24.221 1.00 91.32 261 GLU B O 1
ATOM 4880 N N . ILE B 1 262 ? 40.526 140.211 23.221 1.00 83.31 262 ILE B N 1
ATOM 4881 C CA . ILE B 1 262 ? 41.203 138.933 23.022 1.00 83.35 262 ILE B CA 1
ATOM 4882 C C . ILE B 1 262 ? 41.218 138.717 21.497 1.00 84.67 262 ILE B C 1
ATOM 4883 O O . ILE B 1 262 ? 40.161 138.479 20.910 1.00 81.51 262 ILE B O 1
ATOM 4888 N N . PRO B 1 263 ? 42.380 138.884 20.825 1.00 82.88 263 PRO B N 1
ATOM 4889 C CA . PRO B 1 263 ? 42.395 138.745 19.362 1.00 81.33 263 PRO B CA 1
ATOM 4890 C C . PRO B 1 263 ? 42.515 137.314 18.848 1.00 84.83 263 PRO B C 1
ATOM 4891 O O . PRO B 1 263 ? 43.190 136.486 19.462 1.00 86.06 263 PRO B O 1
ATOM 4895 N N . TYR B 1 264 ? 41.875 137.038 17.696 1.00 79.13 264 TYR B N 1
ATOM 4896 C CA . TYR B 1 264 ? 41.950 135.741 17.019 1.00 77.73 264 TYR B CA 1
ATOM 4897 C C . TYR B 1 264 ? 43.245 135.697 16.185 1.00 84.76 264 TYR B C 1
ATOM 4898 O O . TYR B 1 264 ? 43.933 136.720 16.093 1.00 85.63 264 TYR B O 1
ATOM 4907 N N . GLN B 1 265 ? 43.589 134.522 15.592 1.00 82.67 265 GLN B N 1
ATOM 4908 C CA . GLN B 1 265 ? 44.804 134.390 14.772 1.00 85.15 265 GLN B CA 1
ATOM 4909 C C . GLN B 1 265 ? 44.720 135.257 13.522 1.00 87.66 265 GLN B C 1
ATOM 4910 O O . GLN B 1 265 ? 45.669 135.985 13.223 1.00 89.74 265 GLN B O 1
ATOM 4916 N N . LYS B 1 266 ? 43.562 135.231 12.837 1.00 80.39 266 LYS B N 1
ATOM 4917 C CA . LYS B 1 266 ? 43.295 136.089 11.682 1.00 79.15 266 LYS B CA 1
ATOM 4918 C C . LYS B 1 266 ? 42.987 137.496 12.218 1.00 82.43 266 LYS B C 1
ATOM 4919 O O . LYS B 1 266 ? 42.718 137.633 13.416 1.00 82.15 266 LYS B O 1
ATOM 4925 N N . ASN B 1 267 ? 43.053 138.539 11.360 1.00 78.63 267 ASN B N 1
ATOM 4926 C CA . ASN B 1 267 ? 42.815 139.938 11.761 1.00 78.31 267 ASN B CA 1
ATOM 4927 C C . ASN B 1 267 ? 41.364 140.206 12.232 1.00 77.43 267 ASN B C 1
ATOM 4928 O O . ASN B 1 267 ? 40.622 140.957 11.599 1.00 76.04 267 ASN B O 1
ATOM 4933 N N . ILE B 1 268 ? 40.972 139.551 13.342 1.00 71.41 268 ILE B N 1
ATOM 4934 C CA . ILE B 1 268 ? 39.647 139.591 13.975 1.00 68.30 268 ILE B CA 1
ATOM 4935 C C . ILE B 1 268 ? 39.854 139.655 15.504 1.00 71.91 268 ILE B C 1
ATOM 4936 O O . ILE B 1 268 ? 40.797 139.051 16.023 1.00 72.75 268 ILE B O 1
ATOM 4941 N N . THR B 1 269 ? 38.975 140.385 16.215 1.00 66.97 269 THR B N 1
ATOM 4942 C CA . THR B 1 269 ? 39.059 140.540 17.666 1.00 67.52 269 THR B CA 1
ATOM 4943 C C . THR B 1 269 ? 37.727 140.260 18.372 1.00 67.53 269 THR B C 1
ATOM 4944 O O . THR B 1 269 ? 36.660 140.582 17.842 1.00 64.68 269 THR B O 1
ATOM 4948 N N . ALA B 1 270 ? 37.806 139.673 19.578 1.00 64.33 270 ALA B N 1
ATOM 4949 C CA . ALA B 1 270 ? 36.671 139.432 20.463 1.00 62.94 270 ALA B CA 1
ATOM 4950 C C . ALA B 1 270 ? 36.744 140.530 21.536 1.00 68.73 270 ALA B C 1
ATOM 4951 O O . ALA B 1 270 ? 37.702 140.604 22.324 1.00 69.94 270 ALA B O 1
ATOM 4953 N N . ILE B 1 271 ? 35.765 141.436 21.491 1.00 64.51 271 ILE B N 1
ATOM 4954 C CA . ILE B 1 271 ? 35.678 142.588 22.381 1.00 66.08 271 ILE B CA 1
ATOM 4955 C C . ILE B 1 271 ? 34.648 142.313 23.481 1.00 69.65 271 ILE B C 1
ATOM 4956 O O . ILE B 1 271 ? 33.447 142.230 23.212 1.00 67.41 271 ILE B O 1
ATOM 4961 N N . PHE B 1 272 ? 35.143 142.127 24.712 1.00 68.30 272 PHE B N 1
ATOM 4962 C CA . PHE B 1 272 ? 34.326 141.860 25.891 1.00 68.23 272 PHE B CA 1
ATOM 4963 C C . PHE B 1 272 ? 34.050 143.164 26.626 1.00 75.68 272 PHE B C 1
ATOM 4964 O O . PHE B 1 272 ? 34.987 143.854 27.044 1.00 78.15 272 PHE B O 1
ATOM 4972 N N . ILE B 1 273 ? 32.762 143.521 26.745 1.00 71.32 273 ILE B N 1
ATOM 4973 C CA . ILE B 1 273 ? 32.343 144.745 27.432 1.00 72.80 273 ILE B CA 1
ATOM 4974 C C . ILE B 1 273 ? 31.572 144.318 28.689 1.00 78.60 273 ILE B C 1
ATOM 4975 O O . ILE B 1 273 ? 30.400 143.929 28.610 1.00 75.72 273 ILE B O 1
ATOM 4980 N N . LEU B 1 274 ? 32.277 144.320 29.835 1.00 79.40 274 LEU B N 1
ATOM 4981 C CA . LEU B 1 274 ? 31.745 143.924 31.134 1.00 81.33 274 LEU B CA 1
ATOM 4982 C C . LEU B 1 274 ? 31.286 145.180 31.884 1.00 89.85 274 LEU B C 1
ATOM 4983 O O . LEU B 1 274 ? 32.119 146.036 32.165 1.00 91.61 274 LEU B O 1
ATOM 4988 N N . PRO B 1 275 ? 29.973 145.347 32.172 1.00 88.18 275 PRO B N 1
ATOM 4989 C CA . PRO B 1 275 ? 29.529 146.569 32.868 1.00 91.16 275 PRO B CA 1
ATOM 4990 C C . PRO B 1 275 ? 29.861 146.566 34.352 1.00 101.71 275 PRO B C 1
ATOM 4991 O O . PRO B 1 275 ? 30.019 145.492 34.933 1.00 101.74 275 PRO B O 1
ATOM 4995 N N . ASP B 1 276 ? 29.957 147.770 34.962 1.00 103.11 276 ASP B N 1
ATOM 4996 C CA . ASP B 1 276 ? 30.242 147.951 36.387 1.00 107.47 276 ASP B CA 1
ATOM 4997 C C . ASP B 1 276 ? 29.072 147.463 37.252 1.00 113.30 276 ASP B C 1
ATOM 4998 O O . ASP B 1 276 ? 29.293 146.660 38.162 1.00 114.55 276 ASP B O 1
ATOM 5003 N N . GLU B 1 277 ? 27.834 147.945 36.951 1.00 109.32 277 GLU B N 1
ATOM 5004 C CA . GLU B 1 277 ? 26.547 147.607 37.587 1.00 135.31 277 GLU B CA 1
ATOM 5005 C C . GLU B 1 277 ? 25.396 148.438 37.008 1.00 138.94 277 GLU B C 1
ATOM 5006 O O . GLU B 1 277 ? 25.320 148.652 35.798 1.00 86.16 277 GLU B O 1
ATOM 5012 N N . LEU B 1 280 ? 24.433 147.766 33.308 1.00 97.98 280 LEU B N 1
ATOM 5013 C CA . LEU B 1 280 ? 24.237 147.151 31.997 1.00 94.33 280 LEU B CA 1
ATOM 5014 C C . LEU B 1 280 ? 23.266 147.959 31.132 1.00 98.31 280 LEU B C 1
ATOM 5015 O O . LEU B 1 280 ? 23.573 148.212 29.965 1.00 96.08 280 LEU B O 1
ATOM 5020 N N . LYS B 1 281 ? 22.102 148.359 31.702 1.00 97.03 281 LYS B N 1
ATOM 5021 C CA . LYS B 1 281 ? 21.064 149.130 31.007 1.00 96.75 281 LYS B CA 1
ATOM 5022 C C . LYS B 1 281 ? 21.562 150.481 30.501 1.00 102.28 281 LYS B C 1
ATOM 5023 O O . LYS B 1 281 ? 21.217 150.869 29.386 1.00 100.99 281 LYS B O 1
ATOM 5029 N N . HIS B 1 282 ? 22.405 151.168 31.295 1.00 101.44 282 HIS B N 1
ATOM 5030 C CA . HIS B 1 282 ? 23.010 152.456 30.942 1.00 102.75 282 HIS B CA 1
ATOM 5031 C C . HIS B 1 282 ? 23.986 152.282 29.772 1.00 102.80 282 HIS B C 1
ATOM 5032 O O . HIS B 1 282 ? 24.054 153.145 28.896 1.00 102.35 282 HIS B O 1
ATOM 5039 N N . LEU B 1 283 ? 24.735 151.162 29.771 1.00 96.76 283 LEU B N 1
ATOM 5040 C CA . LEU B 1 283 ? 25.688 150.791 28.728 1.00 94.12 283 LEU B CA 1
ATOM 5041 C C . LEU B 1 283 ? 24.943 150.531 27.409 1.00 93.98 283 LEU B C 1
ATOM 5042 O O . LEU B 1 283 ? 25.380 151.024 26.370 1.00 92.64 283 LEU B O 1
ATOM 5047 N N . GLU B 1 284 ? 23.800 149.810 27.470 1.00 88.78 284 GLU B N 1
ATOM 5048 C CA . GLU B 1 284 ? 22.951 149.484 26.313 1.00 86.11 284 GLU B CA 1
ATOM 5049 C C . GLU B 1 284 ? 22.312 150.726 25.692 1.00 92.74 284 GLU B C 1
ATOM 5050 O O . GLU B 1 284 ? 22.171 150.779 24.473 1.00 90.98 284 GLU B O 1
ATOM 5056 N N . LYS B 1 285 ? 21.915 151.712 26.527 1.00 92.78 285 LYS B N 1
ATOM 5057 C CA . LYS B 1 285 ? 21.283 152.960 26.085 1.00 94.27 285 LYS B CA 1
ATOM 5058 C C . LYS B 1 285 ? 22.253 153.864 25.314 1.00 99.32 285 LYS B C 1
ATOM 5059 O O . LYS B 1 285 ? 21.867 154.435 24.292 1.00 98.78 285 LYS B O 1
ATOM 5065 N N . GLY B 1 286 ? 23.488 153.979 25.808 1.00 97.00 286 GLY B N 1
ATOM 5066 C CA . GLY B 1 286 ? 24.519 154.830 25.222 1.00 98.06 286 GLY B CA 1
ATOM 5067 C C . GLY B 1 286 ? 25.390 154.223 24.139 1.00 100.35 286 GLY B C 1
ATOM 5068 O O . GLY B 1 286 ? 26.554 154.612 24.009 1.00 100.80 286 GLY B O 1
ATOM 5069 N N . LEU B 1 287 ? 24.843 153.290 23.335 1.00 94.82 287 LEU B N 1
ATOM 5070 C CA . LEU B 1 287 ? 25.592 152.670 22.236 1.00 93.20 287 LEU B CA 1
ATOM 5071 C C . LEU B 1 287 ? 25.419 153.508 20.968 1.00 99.25 287 LEU B C 1
ATOM 5072 O O . LEU B 1 287 ? 24.319 153.575 20.417 1.00 98.20 287 LEU B O 1
ATOM 5077 N N . GLN B 1 288 ? 26.497 154.181 20.532 1.00 98.77 288 GLN B N 1
ATOM 5078 C CA . GLN B 1 288 ? 26.501 155.052 19.347 1.00 99.74 288 GLN B CA 1
ATOM 5079 C C . GLN B 1 288 ? 27.599 154.624 18.356 1.00 104.37 288 GLN B C 1
ATOM 5080 O O . GLN B 1 288 ? 28.248 153.597 18.569 1.00 102.63 288 GLN B O 1
ATOM 5086 N N . VAL B 1 289 ? 27.790 155.391 17.262 1.00 103.01 289 VAL B N 1
ATOM 5087 C CA . VAL B 1 289 ? 28.832 155.090 16.270 1.00 102.75 289 VAL B CA 1
ATOM 5088 C C . VAL B 1 289 ? 30.197 155.618 16.685 1.00 108.86 289 VAL B C 1
ATOM 5089 O O . VAL B 1 289 ? 31.219 155.019 16.340 1.00 108.76 289 VAL B O 1
ATOM 5093 N N . ASP B 1 290 ? 30.212 156.708 17.469 1.00 106.91 290 ASP B N 1
ATOM 5094 C CA . ASP B 1 290 ? 31.438 157.281 18.011 1.00 109.05 290 ASP B CA 1
ATOM 5095 C C . ASP B 1 290 ? 31.943 156.428 19.189 1.00 110.73 290 ASP B C 1
ATOM 5096 O O . ASP B 1 290 ? 33.113 156.536 19.552 1.00 112.52 290 ASP B O 1
ATOM 5101 N N . THR B 1 291 ? 31.059 155.563 19.755 1.00 103.01 291 THR B N 1
ATOM 5102 C CA . THR B 1 291 ? 31.304 154.651 20.885 1.00 101.33 291 THR B CA 1
ATOM 5103 C C . THR B 1 291 ? 32.483 153.693 20.655 1.00 101.81 291 THR B C 1
ATOM 5104 O O . THR B 1 291 ? 33.322 153.541 21.546 1.00 102.99 291 THR B O 1
ATOM 5108 N N . PHE B 1 292 ? 32.538 153.050 19.475 1.00 94.12 292 PHE B N 1
ATOM 5109 C CA . PHE B 1 292 ? 33.602 152.106 19.131 1.00 92.18 292 PHE B CA 1
ATOM 5110 C C . PHE B 1 292 ? 34.958 152.787 18.939 1.00 97.93 292 PHE B C 1
ATOM 5111 O O . PHE B 1 292 ? 35.956 152.304 19.479 1.00 98.45 292 PHE B O 1
ATOM 5119 N N . SER B 1 293 ? 34.989 153.904 18.177 1.00 95.39 293 SER B N 1
ATOM 5120 C CA . SER B 1 293 ? 36.197 154.700 17.915 1.00 97.60 293 SER B CA 1
ATOM 5121 C C . SER B 1 293 ? 36.772 155.284 19.208 1.00 103.47 293 SER B C 1
ATOM 5122 O O . SER B 1 293 ? 37.993 155.359 19.351 1.00 104.77 293 SER B O 1
ATOM 5125 N N . ARG B 1 294 ? 35.885 155.650 20.159 1.00 100.42 294 ARG B N 1
ATOM 5126 C CA . ARG B 1 294 ? 36.231 156.171 21.484 1.00 103.41 294 ARG B CA 1
ATOM 5127 C C . ARG B 1 294 ? 36.846 155.060 22.340 1.00 107.77 294 ARG B C 1
ATOM 5128 O O . ARG B 1 294 ? 37.824 155.302 23.044 1.00 109.72 294 ARG B O 1
ATOM 5136 N N . TRP B 1 295 ? 36.258 153.845 22.280 1.00 102.35 295 TRP B N 1
ATOM 5137 C CA . TRP B 1 295 ? 36.716 152.660 23.010 1.00 101.93 295 TRP B CA 1
ATOM 5138 C C . TRP B 1 295 ? 38.145 152.273 22.623 1.00 107.39 295 TRP B C 1
ATOM 5139 O O . TRP B 1 295 ? 38.915 151.873 23.495 1.00 108.78 295 TRP B O 1
ATOM 5150 N N . LYS B 1 296 ? 38.495 152.413 21.323 1.00 103.34 296 LYS B N 1
ATOM 5151 C CA . LYS B 1 296 ? 39.817 152.106 20.772 1.00 104.09 296 LYS B CA 1
ATOM 5152 C C . LYS B 1 296 ? 40.937 152.980 21.349 1.00 111.05 296 LYS B C 1
ATOM 5153 O O . LYS B 1 296 ? 42.045 152.483 21.557 1.00 111.59 296 LYS B O 1
ATOM 5159 N N . THR B 1 297 ? 40.639 154.265 21.624 1.00 109.83 297 THR B N 1
ATOM 5160 C CA . THR B 1 297 ? 41.593 155.239 22.187 1.00 113.73 297 THR B CA 1
ATOM 5161 C C . THR B 1 297 ? 41.858 155.026 23.690 1.00 118.91 297 THR B C 1
ATOM 5162 O O . THR B 1 297 ? 42.864 155.518 24.206 1.00 121.63 297 THR B O 1
ATOM 5166 N N . LEU B 1 298 ? 40.960 154.291 24.380 1.00 113.59 298 LEU B N 1
ATOM 5167 C CA . LEU B 1 298 ? 41.039 153.988 25.814 1.00 114.81 298 LEU B CA 1
ATOM 5168 C C . LEU B 1 298 ? 41.811 152.696 26.148 1.00 117.01 298 LEU B C 1
ATOM 5169 O O . LEU B 1 298 ? 42.083 152.435 27.324 1.00 117.41 298 LEU B O 1
ATOM 5174 N N . LEU B 1 299 ? 42.163 151.898 25.122 1.00 111.73 299 LEU B N 1
ATOM 5175 C CA . LEU B 1 299 ? 42.881 150.628 25.287 1.00 111.05 299 LEU B CA 1
ATOM 5176 C C . LEU B 1 299 ? 44.382 150.818 25.393 1.00 117.75 299 LEU B C 1
ATOM 5177 O O . LEU B 1 299 ? 44.940 151.709 24.750 1.00 119.37 299 LEU B O 1
ATOM 5182 N N . SER B 1 300 ? 45.037 149.948 26.184 1.00 114.80 300 SER B N 1
ATOM 5183 C CA . SER B 1 300 ? 46.485 149.919 26.402 1.00 117.88 300 SER B CA 1
ATOM 5184 C C . SER B 1 300 ? 46.923 148.506 26.793 1.00 121.68 300 SER B C 1
ATOM 5185 O O . SER B 1 300 ? 46.247 147.860 27.598 1.00 119.83 300 SER B O 1
ATOM 5188 N N . ARG B 1 301 ? 48.043 148.026 26.206 1.00 119.97 301 ARG B N 1
ATOM 5189 C CA . ARG B 1 301 ? 48.626 146.698 26.457 1.00 120.14 301 ARG B CA 1
ATOM 5190 C C . ARG B 1 301 ? 48.990 146.536 27.937 1.00 126.17 301 ARG B C 1
ATOM 5191 O O . ARG B 1 301 ? 49.643 147.414 28.507 1.00 129.43 301 ARG B O 1
ATOM 5199 N N . ARG B 1 302 ? 48.524 145.438 28.564 1.00 120.71 302 ARG B N 1
ATOM 5200 C CA . ARG B 1 302 ? 48.739 145.163 29.989 1.00 122.66 302 ARG B CA 1
ATOM 5201 C C . ARG B 1 302 ? 48.735 143.657 30.301 1.00 125.48 302 ARG B C 1
ATOM 5202 O O . ARG B 1 302 ? 48.213 142.865 29.511 1.00 121.42 302 ARG B O 1
ATOM 5210 N N . VAL B 1 303 ? 49.329 143.268 31.451 1.00 125.40 303 VAL B N 1
ATOM 5211 C CA . VAL B 1 303 ? 49.361 141.880 31.926 1.00 125.11 303 VAL B CA 1
ATOM 5212 C C . VAL B 1 303 ? 48.045 141.611 32.677 1.00 126.86 303 VAL B C 1
ATOM 5213 O O . VAL B 1 303 ? 47.731 142.309 33.645 1.00 127.95 303 VAL B O 1
ATOM 5217 N N . VAL B 1 304 ? 47.229 140.673 32.156 1.00 119.93 304 VAL B N 1
ATOM 5218 C CA . VAL B 1 304 ? 45.898 140.386 32.706 1.00 117.35 304 VAL B CA 1
ATOM 5219 C C . VAL B 1 304 ? 45.660 138.904 32.971 1.00 120.15 304 VAL B C 1
ATOM 5220 O O . VAL B 1 304 ? 46.024 138.060 32.150 1.00 118.52 304 VAL B O 1
ATOM 5224 N N . ASP B 1 305 ? 44.995 138.606 34.104 1.00 117.00 305 ASP B N 1
ATOM 5225 C CA . ASP B 1 305 ? 44.556 137.266 34.487 1.00 115.61 305 ASP B CA 1
ATOM 5226 C C . ASP B 1 305 ? 43.092 137.201 34.022 1.00 114.30 305 ASP B C 1
ATOM 5227 O O . ASP B 1 305 ? 42.186 137.690 34.703 1.00 113.35 305 ASP B O 1
ATOM 5232 N N . VAL B 1 306 ? 42.889 136.679 32.803 1.00 107.41 306 VAL B N 1
ATOM 5233 C CA . VAL B 1 306 ? 41.583 136.640 32.138 1.00 102.98 306 VAL B CA 1
ATOM 5234 C C . VAL B 1 306 ? 40.757 135.378 32.398 1.00 104.28 306 VAL B C 1
ATOM 5235 O O . VAL B 1 306 ? 41.232 134.268 32.159 1.00 103.96 306 VAL B O 1
ATOM 5239 N N . SER B 1 307 ? 39.504 135.568 32.865 1.00 99.01 307 SER B N 1
ATOM 5240 C CA . SER B 1 307 ? 38.517 134.512 33.114 1.00 96.94 307 SER B CA 1
ATOM 5241 C C . SER B 1 307 ? 37.356 134.711 32.126 1.00 96.49 307 SER B C 1
ATOM 5242 O O . SER B 1 307 ? 36.593 135.673 32.252 1.00 95.04 307 SER B O 1
ATOM 5245 N N . VAL B 1 308 ? 37.278 133.837 31.100 1.00 90.70 308 VAL B N 1
ATOM 5246 C CA . VAL B 1 308 ? 36.301 133.916 30.004 1.00 87.20 308 VAL B CA 1
ATOM 5247 C C . VAL B 1 308 ? 35.403 132.665 29.938 1.00 88.95 308 VAL B C 1
ATOM 5248 O O . VAL B 1 308 ? 35.931 131.553 29.876 1.00 89.24 308 VAL B O 1
ATOM 5252 N N . PRO B 1 309 ? 34.055 132.810 29.894 1.00 82.57 309 PRO B N 1
ATOM 5253 C CA . PRO B 1 309 ? 33.202 131.612 29.805 1.00 80.33 309 PRO B CA 1
ATOM 5254 C C . PRO B 1 309 ? 33.177 130.995 28.414 1.00 81.00 309 PRO B C 1
ATOM 5255 O O . PRO B 1 309 ? 33.356 131.706 27.424 1.00 79.70 309 PRO B O 1
ATOM 5259 N N . ARG B 1 310 ? 32.954 129.668 28.343 1.00 100.09 310 ARG B N 1
ATOM 5260 C CA . ARG B 1 310 ? 32.855 128.930 27.083 1.00 96.67 310 ARG B CA 1
ATOM 5261 C C . ARG B 1 310 ? 31.525 129.266 26.401 1.00 94.97 310 ARG B C 1
ATOM 5262 O O . AR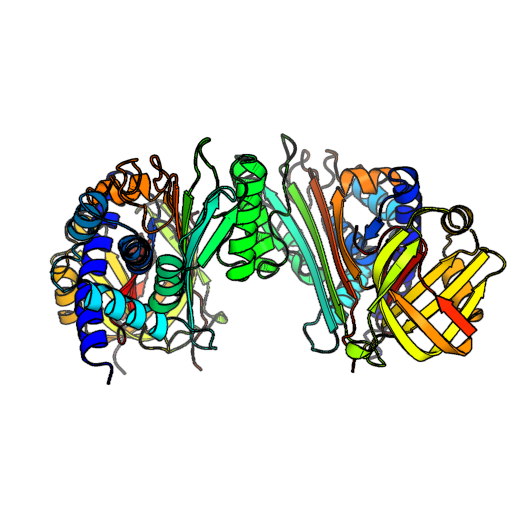G B 1 310 ? 30.490 129.345 27.073 1.00 94.52 310 ARG B O 1
ATOM 5270 N N . LEU B 1 311 ? 31.559 129.497 25.077 1.00 87.12 311 LEU B N 1
ATOM 5271 C CA . LEU B 1 311 ? 30.359 129.855 24.328 1.00 83.18 311 LEU B CA 1
ATOM 5272 C C . LEU B 1 311 ? 30.088 129.010 23.103 1.00 84.57 311 LEU B C 1
ATOM 5273 O O . LEU B 1 311 ? 30.983 128.751 22.300 1.00 83.53 311 LEU B O 1
ATOM 5278 N N . HIS B 1 312 ? 28.827 128.618 22.953 1.00 80.28 312 HIS B N 1
ATOM 5279 C CA . HIS B 1 312 ? 28.287 127.944 21.784 1.00 78.13 312 HIS B CA 1
ATOM 5280 C C . HIS B 1 312 ? 26.912 128.550 21.564 1.00 78.53 312 HIS B C 1
ATOM 5281 O O . HIS B 1 312 ? 25.886 128.002 21.988 1.00 79.29 312 HIS B O 1
ATOM 5288 N N . MET B 1 313 ? 26.921 129.745 20.962 1.00 71.36 313 MET B N 1
ATOM 5289 C CA . MET B 1 313 ? 25.721 130.527 20.687 1.00 68.32 313 MET B CA 1
ATOM 5290 C C . MET B 1 313 ? 25.075 130.132 19.381 1.00 67.43 313 MET B C 1
ATOM 5291 O O . MET B 1 313 ? 25.756 130.002 18.365 1.00 65.14 313 MET B O 1
ATOM 5296 N N . THR B 1 314 ? 23.754 129.922 19.426 1.00 63.54 314 THR B N 1
ATOM 5297 C CA . THR B 1 314 ? 22.930 129.472 18.305 1.00 61.96 314 THR B CA 1
ATOM 5298 C C . THR B 1 314 ? 21.652 130.324 18.134 1.00 63.46 314 THR B C 1
ATOM 5299 O O . THR B 1 314 ? 20.535 129.789 18.002 1.00 63.53 314 THR B O 1
ATOM 5303 N N . GLY B 1 315 ? 21.851 131.641 18.096 1.00 56.74 315 GLY B N 1
ATOM 5304 C CA . GLY B 1 315 ? 20.784 132.622 17.929 1.00 54.43 315 GLY B CA 1
ATOM 5305 C C . GLY B 1 315 ? 19.992 132.482 16.641 1.00 52.21 315 GLY B C 1
ATOM 5306 O O . GLY B 1 315 ? 20.567 132.536 15.556 1.00 48.68 315 GLY B O 1
ATOM 5307 N N . THR B 1 316 ? 18.666 132.263 16.762 1.00 47.51 316 THR B N 1
ATOM 5308 C CA . THR B 1 316 ? 17.722 132.174 15.643 1.00 44.33 316 THR B CA 1
ATOM 5309 C C . THR B 1 316 ? 16.746 133.349 15.748 1.00 45.76 316 THR B C 1
ATOM 5310 O O . THR B 1 316 ? 16.170 133.581 16.816 1.00 47.25 316 THR B O 1
ATOM 5314 N N . PHE B 1 317 ? 16.588 134.105 14.656 1.00 37.30 317 PHE B N 1
ATOM 5315 C CA . PHE B 1 317 ? 15.723 135.275 14.676 1.00 36.58 317 PHE B CA 1
ATOM 5316 C C . PHE B 1 317 ? 14.723 135.288 13.566 1.00 39.74 317 PHE B C 1
ATOM 5317 O O . PHE B 1 317 ? 15.068 135.023 12.407 1.00 37.67 317 PHE B O 1
ATOM 5325 N N . ASP B 1 318 ? 13.484 135.660 13.916 1.00 36.04 318 ASP B N 1
ATOM 5326 C CA . ASP B 1 318 ? 12.430 135.931 12.957 1.00 34.22 318 ASP B CA 1
ATOM 5327 C C . ASP B 1 318 ? 12.788 137.358 12.504 1.00 36.78 318 ASP B C 1
ATOM 5328 O O . ASP B 1 318 ? 12.635 138.315 13.282 1.00 37.98 318 ASP B O 1
ATOM 5333 N N . LEU B 1 319 ? 13.279 137.496 11.266 1.00 31.89 319 LEU B N 1
ATOM 5334 C CA . LEU B 1 319 ? 13.703 138.797 10.729 1.00 31.86 319 LEU B CA 1
ATOM 5335 C C . LEU B 1 319 ? 12.588 139.802 10.499 1.00 35.85 319 LEU B C 1
ATOM 5336 O O . LEU B 1 319 ? 12.838 141.010 10.556 1.00 34.77 319 LEU B O 1
ATOM 5341 N N . LYS B 1 320 ? 11.368 139.322 10.242 1.00 33.88 320 LYS B N 1
ATOM 5342 C CA . LYS B 1 320 ? 10.201 140.198 10.046 1.00 35.47 320 LYS B CA 1
ATOM 5343 C C . LYS B 1 320 ? 9.902 140.953 11.349 1.00 42.49 320 LYS B C 1
ATOM 5344 O O . LYS B 1 320 ? 9.771 142.188 11.342 1.00 43.86 320 LYS B O 1
ATOM 5350 N N . LYS B 1 321 ? 9.862 140.205 12.470 1.00 40.37 321 LYS B N 1
ATOM 5351 C CA . LYS B 1 321 ? 9.633 140.745 13.808 1.00 42.06 321 LYS B CA 1
ATOM 5352 C C . LYS B 1 321 ? 10.802 141.647 14.223 1.00 45.83 321 LYS B C 1
ATOM 5353 O O . LYS B 1 321 ? 10.571 142.768 14.658 1.00 48.56 321 LYS B O 1
ATOM 5359 N N . THR B 1 322 ? 12.046 141.172 14.057 1.00 40.65 322 THR B N 1
ATOM 5360 C CA . THR B 1 322 ? 13.276 141.897 14.399 1.00 40.83 322 THR B CA 1
ATOM 5361 C C . THR B 1 322 ? 13.389 143.231 13.641 1.00 45.78 322 THR B C 1
ATOM 5362 O O . THR B 1 322 ? 13.642 144.260 14.267 1.00 47.98 322 THR B O 1
ATOM 5366 N N . LEU B 1 323 ? 13.212 143.202 12.303 1.00 40.68 323 LEU B N 1
ATOM 5367 C CA . LEU B 1 323 ? 13.332 144.392 11.457 1.00 41.86 323 LEU B CA 1
ATOM 5368 C C . LEU B 1 323 ? 12.251 145.435 11.660 1.00 47.58 323 LEU B C 1
ATOM 5369 O O . LEU B 1 323 ? 12.519 146.617 11.441 1.00 47.80 323 LEU B O 1
ATOM 5374 N N . SER B 1 324 ? 11.042 145.011 12.100 1.00 46.16 324 SER B N 1
ATOM 5375 C CA . SER B 1 324 ? 9.918 145.907 12.393 1.00 48.54 324 SER B CA 1
ATOM 5376 C C . SER B 1 324 ? 10.301 146.909 13.483 1.00 56.34 324 SER B C 1
ATOM 5377 O O . SER B 1 324 ? 9.798 148.035 13.480 1.00 59.25 324 SER B O 1
ATOM 5380 N N . TYR B 1 325 ? 11.252 146.522 14.362 1.00 53.01 325 TYR B N 1
ATOM 5381 C CA . TYR B 1 325 ? 11.782 147.357 15.452 1.00 55.00 325 TYR B CA 1
ATOM 5382 C C . TYR B 1 325 ? 12.642 148.519 14.936 1.00 60.19 325 TYR B C 1
ATOM 5383 O O . TYR B 1 325 ? 12.744 149.538 15.615 1.00 63.60 325 TYR B O 1
ATOM 5392 N N . ILE B 1 326 ? 13.275 148.365 13.760 1.00 53.83 326 ILE B N 1
ATOM 5393 C CA . ILE B 1 326 ? 14.110 149.413 13.158 1.00 53.69 326 ILE B CA 1
ATOM 5394 C C . ILE B 1 326 ? 13.396 150.073 11.970 1.00 55.88 326 ILE B C 1
ATOM 5395 O O . ILE B 1 326 ? 14.044 150.662 11.104 1.00 56.37 326 ILE B O 1
ATOM 5400 N N . GLY B 1 327 ? 12.069 149.962 11.951 1.00 51.31 327 GLY B N 1
ATOM 5401 C CA . GLY B 1 327 ? 11.203 150.526 10.921 1.00 51.18 327 GLY B CA 1
ATOM 5402 C C . GLY B 1 327 ? 11.311 149.920 9.533 1.00 51.36 327 GLY B C 1
ATOM 5403 O O . GLY B 1 327 ? 10.982 150.594 8.557 1.00 52.18 327 GLY B O 1
ATOM 5404 N N . VAL B 1 328 ? 11.767 148.657 9.414 1.00 43.24 328 VAL B N 1
ATOM 5405 C CA . VAL B 1 328 ? 11.874 147.980 8.115 1.00 40.85 328 VAL B CA 1
ATOM 5406 C C . VAL B 1 328 ? 10.754 146.919 8.059 1.00 43.83 328 VAL B C 1
ATOM 5407 O O . VAL B 1 328 ? 10.791 145.940 8.802 1.00 41.81 328 VAL B O 1
ATOM 5411 N N . SER B 1 329 ? 9.735 147.154 7.218 1.00 40.88 329 SER B N 1
ATOM 5412 C CA . SER B 1 329 ? 8.598 146.253 7.115 1.00 40.50 329 SER B CA 1
ATOM 5413 C C . SER B 1 329 ? 8.034 146.090 5.700 1.00 41.53 329 SER B C 1
ATOM 5414 O O . SER B 1 329 ? 7.392 145.089 5.442 1.00 37.51 329 SER B O 1
ATOM 5417 N N . LYS B 1 330 ? 8.214 147.095 4.813 1.00 39.97 330 LYS B N 1
ATOM 5418 C CA . LYS B 1 330 ? 7.653 147.075 3.449 1.00 38.93 330 LYS B CA 1
ATOM 5419 C C . LYS B 1 330 ? 8.109 145.861 2.634 1.00 40.21 330 LYS B C 1
ATOM 5420 O O . LYS B 1 330 ? 7.323 145.316 1.868 1.00 38.75 330 LYS B O 1
ATOM 5426 N N . ILE B 1 331 ? 9.360 145.412 2.837 1.00 36.22 331 ILE B N 1
ATOM 5427 C CA . ILE B 1 331 ? 9.911 144.228 2.168 1.00 34.24 331 ILE B CA 1
ATOM 5428 C C . ILE B 1 331 ? 9.065 142.943 2.475 1.00 36.39 331 ILE B C 1
ATOM 5429 O O . ILE B 1 331 ? 9.005 142.029 1.652 1.00 33.49 331 ILE B O 1
ATOM 5434 N N . PHE B 1 332 ? 8.386 142.924 3.642 1.00 33.66 332 PHE B N 1
ATOM 5435 C CA . PHE B 1 332 ? 7.557 141.807 4.101 1.00 32.09 332 PHE B CA 1
ATOM 5436 C C . PHE B 1 332 ? 6.091 142.028 3.812 1.00 36.03 332 PHE B C 1
ATOM 5437 O O . PHE B 1 332 ? 5.242 141.373 4.420 1.00 34.74 332 PHE B O 1
ATOM 5445 N N . GLU B 1 333 ? 5.789 142.964 2.890 1.00 33.11 333 GLU B N 1
ATOM 5446 C CA . GLU B 1 333 ? 4.436 143.356 2.518 1.00 35.10 333 GLU B CA 1
ATOM 5447 C C . GLU B 1 333 ? 4.315 143.478 1.000 1.00 39.70 333 GLU B C 1
ATOM 5448 O O . GLU B 1 333 ? 5.311 143.728 0.317 1.00 37.51 333 GLU B O 1
ATOM 5454 N N . GLU B 1 334 ? 3.085 143.342 0.486 1.00 37.52 334 GLU B N 1
ATOM 5455 C CA . GLU B 1 334 ? 2.795 143.472 -0.935 1.00 39.23 334 GLU B CA 1
ATOM 5456 C C . GLU B 1 334 ? 2.741 144.951 -1.307 1.00 44.52 334 GLU B C 1
ATOM 5457 O O . GLU B 1 334 ? 1.903 145.698 -0.779 1.00 46.70 334 GLU B O 1
ATOM 5463 N N . HIS B 1 335 ? 3.634 145.376 -2.214 1.00 39.91 335 HIS B N 1
ATOM 5464 C CA . HIS B 1 335 ? 3.646 146.774 -2.679 1.00 42.35 335 HIS B CA 1
ATOM 5465 C C . HIS B 1 335 ? 3.923 146.869 -4.182 1.00 47.29 335 HIS B C 1
ATOM 5466 O O . HIS B 1 335 ? 4.035 147.973 -4.690 1.00 48.48 335 HIS B O 1
ATOM 5473 N N . GLY B 1 336 ? 4.065 145.722 -4.861 1.00 42.19 336 GLY B N 1
ATOM 5474 C CA . GLY B 1 336 ? 4.434 145.670 -6.274 1.00 42.89 336 GLY B CA 1
ATOM 5475 C C . GLY B 1 336 ? 5.829 146.227 -6.489 1.00 45.88 336 GLY B C 1
ATOM 5476 O O . GLY B 1 336 ? 6.118 146.818 -7.537 1.00 46.32 336 GLY B O 1
ATOM 5477 N N . ASP B 1 337 ? 6.690 146.082 -5.459 1.00 41.44 337 ASP B N 1
ATOM 5478 C CA . ASP B 1 337 ? 8.055 146.627 -5.416 1.00 40.94 337 ASP B CA 1
ATOM 5479 C C . ASP B 1 337 ? 9.142 145.596 -5.668 1.00 42.42 337 ASP B C 1
ATOM 5480 O O . ASP B 1 337 ? 10.325 145.944 -5.682 1.00 42.92 337 ASP B O 1
ATOM 5485 N N . LEU B 1 338 ? 8.750 144.349 -5.900 1.00 35.82 338 LEU B N 1
ATOM 5486 C CA . LEU B 1 338 ? 9.683 143.238 -6.095 1.00 34.00 338 LEU B CA 1
ATOM 5487 C C . LEU B 1 338 ? 9.537 142.562 -7.460 1.00 38.94 338 LEU B C 1
ATOM 5488 O O . LEU B 1 338 ? 9.874 141.389 -7.591 1.00 37.37 338 LEU B O 1
ATOM 5493 N N . THR B 1 339 ? 9.049 143.301 -8.478 1.00 38.24 339 THR B N 1
ATOM 5494 C CA . THR B 1 339 ? 8.870 142.772 -9.835 1.00 39.67 339 THR B CA 1
ATOM 5495 C C . THR B 1 339 ? 10.204 142.394 -10.505 1.00 44.96 339 THR B C 1
ATOM 5496 O O . THR B 1 339 ? 10.212 141.568 -11.422 1.00 45.42 339 THR B O 1
ATOM 5500 N N . LYS B 1 340 ? 11.334 142.988 -10.039 1.00 41.11 340 LYS B N 1
ATOM 5501 C CA . LYS B 1 340 ? 12.662 142.643 -10.565 1.00 40.83 340 LYS B CA 1
ATOM 5502 C C . LYS B 1 340 ? 13.017 141.211 -10.108 1.00 41.35 340 LYS B C 1
ATOM 5503 O O . LYS B 1 340 ? 13.843 140.559 -10.729 1.00 43.23 340 LYS B O 1
ATOM 5509 N N . ILE B 1 341 ? 12.393 140.727 -9.038 1.00 34.61 341 ILE B N 1
ATOM 5510 C CA . ILE B 1 341 ? 12.643 139.350 -8.558 1.00 31.70 341 ILE B CA 1
ATOM 5511 C C . ILE B 1 341 ? 11.846 138.375 -9.418 1.00 37.25 341 ILE B C 1
ATOM 5512 O O . ILE B 1 341 ? 12.422 137.458 -9.993 1.00 38.42 341 ILE B O 1
ATOM 5517 N N . ALA B 1 342 ? 10.527 138.571 -9.492 1.00 33.47 342 ALA B N 1
ATOM 5518 C CA . ALA B 1 342 ? 9.595 137.752 -10.263 1.00 34.08 342 ALA B CA 1
ATOM 5519 C C . ALA B 1 342 ? 8.467 138.686 -10.654 1.00 39.36 342 ALA B C 1
ATOM 5520 O O . ALA B 1 342 ? 8.097 139.527 -9.833 1.00 36.57 342 ALA B O 1
ATOM 5522 N N . PRO B 1 343 ? 7.940 138.599 -11.902 1.00 40.85 343 PRO B N 1
ATOM 5523 C CA . PRO B 1 343 ? 6.969 139.611 -12.363 1.00 43.03 343 PRO B CA 1
ATOM 5524 C C . PRO B 1 343 ? 5.564 139.492 -11.793 1.00 48.04 343 PRO B C 1
ATOM 5525 O O . PRO B 1 343 ? 4.617 139.092 -12.482 1.00 50.96 343 PRO B O 1
ATOM 5529 N N . HIS B 1 344 ? 5.440 139.839 -10.509 1.00 42.95 344 HIS B N 1
ATOM 5530 C CA . HIS B 1 344 ? 4.188 139.757 -9.764 1.00 43.03 344 HIS B CA 1
ATOM 5531 C C . HIS B 1 344 ? 4.129 140.898 -8.779 1.00 48.61 344 HIS B C 1
ATOM 5532 O O . HIS B 1 344 ? 5.059 141.078 -7.974 1.00 46.83 344 HIS B O 1
ATOM 5539 N N . ARG B 1 345 ? 3.050 141.699 -8.872 1.00 47.13 345 ARG B N 1
ATOM 5540 C CA . ARG B 1 345 ? 2.830 142.850 -8.005 1.00 47.68 345 ARG B CA 1
ATOM 5541 C C . ARG B 1 345 ? 2.502 142.401 -6.575 1.00 49.36 345 ARG B C 1
ATOM 5542 O O . ARG B 1 345 ? 2.769 143.127 -5.615 1.00 49.06 345 ARG B O 1
ATOM 5550 N N . SER B 1 346 ? 1.966 141.185 -6.438 1.00 43.61 346 SER B N 1
ATOM 5551 C CA . SER B 1 346 ? 1.620 140.588 -5.155 1.00 42.06 346 SER B CA 1
ATOM 5552 C C . SER B 1 346 ? 2.865 140.095 -4.364 1.00 43.42 346 SER B C 1
ATOM 5553 O O . SER B 1 346 ? 2.769 139.908 -3.147 1.00 41.60 346 SER B O 1
ATOM 5556 N N . LEU B 1 347 ? 4.019 139.901 -5.047 1.00 38.72 347 LEU B N 1
ATOM 5557 C CA . LEU B 1 347 ? 5.249 139.388 -4.435 1.00 35.48 347 LEU B CA 1
ATOM 5558 C C . LEU B 1 347 ? 5.819 140.201 -3.270 1.00 37.56 347 LEU B C 1
ATOM 5559 O O . LEU B 1 347 ? 6.015 141.417 -3.363 1.00 35.41 347 LEU B O 1
ATOM 5564 N N . LYS B 1 348 ? 6.091 139.492 -2.171 1.00 33.11 348 LYS B N 1
ATOM 5565 C CA . LYS B 1 348 ? 6.678 140.033 -0.944 1.00 32.68 348 LYS B CA 1
ATOM 5566 C C . LYS B 1 348 ? 7.536 138.936 -0.328 1.00 35.47 348 LYS B C 1
ATOM 5567 O O . LYS B 1 348 ? 7.323 137.759 -0.621 1.00 33.63 348 LYS B O 1
ATOM 5573 N N . VAL B 1 349 ? 8.445 139.306 0.576 1.00 32.33 349 VAL B N 1
ATOM 5574 C CA . VAL B 1 349 ? 9.186 138.300 1.340 1.00 30.23 349 VAL B CA 1
ATOM 5575 C C . VAL B 1 349 ? 8.196 137.906 2.445 1.00 33.37 349 VAL B C 1
ATOM 5576 O O . VAL B 1 349 ? 7.851 138.732 3.278 1.00 32.53 349 VAL B O 1
ATOM 5580 N N . GLY B 1 350 ? 7.662 136.692 2.394 1.00 30.87 350 GLY B N 1
ATOM 5581 C CA . GLY B 1 350 ? 6.669 136.291 3.391 1.00 30.53 350 GLY B CA 1
ATOM 5582 C C . GLY B 1 350 ? 7.283 135.963 4.735 1.00 34.65 350 GLY B C 1
ATOM 5583 O O . GLY B 1 350 ? 6.670 136.181 5.785 1.00 35.78 350 GLY B O 1
ATOM 5584 N N . GLU B 1 351 ? 8.504 135.429 4.704 1.00 29.46 351 GLU B N 1
ATOM 5585 C CA . GLU B 1 351 ? 9.214 134.987 5.885 1.00 29.74 351 GLU B CA 1
ATOM 5586 C C . GLU B 1 351 ? 10.708 135.124 5.699 1.00 32.80 351 GLU B C 1
ATOM 5587 O O . GLU B 1 351 ? 11.210 134.940 4.590 1.00 30.81 351 GLU B O 1
ATOM 5593 N N . ALA B 1 352 ? 11.423 135.430 6.798 1.00 29.42 352 ALA B N 1
ATOM 5594 C CA . ALA B 1 352 ? 12.872 135.605 6.789 1.00 27.77 352 ALA B CA 1
ATOM 5595 C C . ALA B 1 352 ? 13.447 135.229 8.137 1.00 31.94 352 ALA B C 1
ATOM 5596 O O . ALA B 1 352 ? 12.915 135.608 9.187 1.00 30.93 352 ALA B O 1
ATOM 5598 N N . VAL B 1 353 ? 14.508 134.417 8.108 1.00 29.53 353 VAL B N 1
ATOM 5599 C CA . VAL B 1 353 ? 15.142 133.912 9.316 1.00 29.36 353 VAL B CA 1
ATOM 5600 C C . VAL B 1 353 ? 16.630 134.183 9.281 1.00 31.17 353 VAL B C 1
ATOM 5601 O O . VAL B 1 353 ? 17.249 134.126 8.221 1.00 29.50 353 VAL B O 1
ATOM 5605 N N . HIS B 1 354 ? 17.204 134.383 10.463 1.00 27.93 354 HIS B N 1
ATOM 5606 C CA . HIS B 1 354 ? 18.625 134.591 10.665 1.00 27.50 354 HIS B CA 1
ATOM 5607 C C . HIS B 1 354 ? 19.141 133.606 11.709 1.00 32.21 354 HIS B C 1
ATOM 5608 O O . HIS B 1 354 ? 18.583 133.506 12.802 1.00 32.39 354 HIS B O 1
ATOM 5615 N N . LYS B 1 355 ? 20.207 132.887 11.381 1.00 28.70 355 LYS B N 1
ATOM 5616 C CA . LYS B 1 355 ? 20.836 132.020 12.356 1.00 29.99 355 LYS B CA 1
ATOM 5617 C C . LYS B 1 355 ? 22.294 132.467 12.486 1.00 37.22 355 LYS B C 1
ATOM 5618 O O . LYS B 1 355 ? 22.974 132.649 11.483 1.00 35.80 355 LYS B O 1
ATOM 5624 N N . ALA B 1 356 ? 22.734 132.755 13.710 1.00 37.29 356 ALA B N 1
ATOM 5625 C CA . ALA B 1 356 ? 24.099 133.185 13.958 1.00 38.40 356 ALA B CA 1
ATOM 5626 C C . ALA B 1 356 ? 24.744 132.151 14.868 1.00 45.08 356 ALA B C 1
ATOM 5627 O O . ALA B 1 356 ? 24.318 131.966 16.011 1.00 45.59 356 ALA B O 1
ATOM 5629 N N . GLU B 1 357 ? 25.759 131.458 14.343 1.00 42.94 357 GLU B N 1
ATOM 5630 C CA . GLU B 1 357 ? 26.443 130.413 15.073 1.00 45.79 357 GLU B CA 1
ATOM 5631 C C . GLU B 1 357 ? 27.910 130.721 15.289 1.00 53.36 357 GLU B C 1
ATOM 5632 O O . GLU B 1 357 ? 28.667 130.905 14.331 1.00 53.68 357 GLU B O 1
ATOM 5638 N N . LEU B 1 358 ? 28.308 130.745 16.564 1.00 51.41 358 LEU B N 1
ATOM 5639 C CA . LEU B 1 358 ? 29.684 130.968 16.975 1.00 53.10 358 LEU B CA 1
ATOM 5640 C C . LEU B 1 358 ? 30.068 129.949 18.034 1.00 59.99 358 LEU B C 1
ATOM 5641 O O . LEU B 1 358 ? 29.259 129.610 18.904 1.00 59.95 358 LEU B O 1
ATOM 5646 N N . LYS B 1 359 ? 31.323 129.502 17.980 1.00 59.81 359 LYS B N 1
ATOM 5647 C CA . LYS B 1 359 ? 31.896 128.629 18.992 1.00 63.37 359 LYS B CA 1
ATOM 5648 C C . LYS B 1 359 ? 33.134 129.306 19.557 1.00 68.83 359 LYS B C 1
ATOM 5649 O O . LYS B 1 359 ? 34.014 129.734 18.800 1.00 67.68 359 LYS B O 1
ATOM 5655 N N . MET B 1 360 ? 33.165 129.446 20.887 1.00 67.74 360 MET B N 1
ATOM 5656 C CA . MET B 1 360 ? 34.266 130.044 21.633 1.00 70.32 360 MET B CA 1
ATOM 5657 C C . MET B 1 360 ? 34.729 129.033 22.667 1.00 79.88 360 MET B C 1
ATOM 5658 O O . MET B 1 360 ? 33.974 128.694 23.585 1.00 80.32 360 MET B O 1
ATOM 5663 N N . ASP B 1 361 ? 35.951 128.511 22.479 1.00 80.61 361 ASP B N 1
ATOM 5664 C CA . ASP B 1 361 ? 36.574 127.540 23.378 1.00 85.18 361 ASP B CA 1
ATOM 5665 C C . ASP B 1 361 ? 38.094 127.750 23.517 1.00 94.10 361 ASP B C 1
ATOM 5666 O O . ASP B 1 361 ? 38.586 128.860 23.281 1.00 92.97 361 ASP B O 1
ATOM 5671 N N . GLU B 1 362 ? 38.818 126.699 23.949 1.00 95.73 362 GLU B N 1
ATOM 5672 C CA . GLU B 1 362 ? 40.263 126.704 24.194 1.00 99.72 362 GLU B CA 1
ATOM 5673 C C . GLU B 1 362 ? 41.099 126.896 22.926 1.00 103.75 362 GLU B C 1
ATOM 5674 O O . GLU B 1 362 ? 42.157 127.527 22.999 1.00 104.80 362 GLU B O 1
ATOM 5680 N N . ARG B 1 363 ? 40.635 126.324 21.782 1.00 98.90 363 ARG B N 1
ATOM 5681 C CA . ARG B 1 363 ? 41.277 126.325 20.457 1.00 98.44 363 ARG B CA 1
ATOM 5682 C C . ARG B 1 363 ? 42.026 127.603 20.089 1.00 101.53 363 ARG B C 1
ATOM 5683 O O . ARG B 1 363 ? 41.449 128.693 20.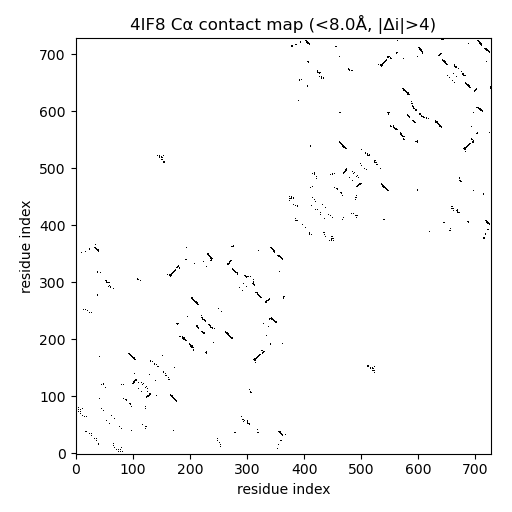087 1.00 98.46 363 ARG B O 1
ATOM 5691 N N . GLY B 1 364 ? 43.310 127.436 19.791 1.00 100.91 364 GLY B N 1
ATOM 5692 C CA . GLY B 1 364 ? 44.215 128.514 19.414 1.00 101.43 364 GLY B CA 1
ATOM 5693 C C . GLY B 1 364 ? 45.464 128.022 18.710 1.00 108.25 364 GLY B C 1
ATOM 5694 O O . GLY B 1 364 ? 45.665 126.812 18.558 1.00 109.70 364 GLY B O 1
ATOM 5695 N N . THR B 1 365 ? 46.312 128.967 18.275 1.00 105.57 365 THR B N 1
ATOM 5696 C CA . THR B 1 365 ? 47.570 128.680 17.580 1.00 135.97 365 THR B CA 1
ATOM 5697 C C . THR B 1 365 ? 48.766 128.941 18.486 1.00 162.08 365 THR B C 1
ATOM 5698 O O . THR B 1 365 ? 49.157 128.061 19.249 1.00 124.57 365 THR B O 1
ATOM 5702 N N . LEU B 1 382 ? 45.689 143.663 35.911 1.00 123.23 382 LEU B N 1
ATOM 5703 C CA . LEU B 1 382 ? 44.606 143.531 36.886 1.00 123.78 382 LEU B CA 1
ATOM 5704 C C . LEU B 1 382 ? 43.830 142.215 36.681 1.00 123.71 382 LEU B C 1
ATOM 5705 O O . LEU B 1 382 ? 44.312 141.337 35.961 1.00 121.70 382 LEU B O 1
ATOM 5710 N N . VAL B 1 383 ? 42.659 142.060 37.338 1.00 119.34 383 VAL B N 1
ATOM 5711 C CA . VAL B 1 383 ? 41.826 140.857 37.214 1.00 116.41 383 VAL B CA 1
ATOM 5712 C C . VAL B 1 383 ? 40.504 141.191 36.508 1.00 114.90 383 VAL B C 1
ATOM 5713 O O . VAL B 1 383 ? 39.731 142.022 36.996 1.00 115.16 383 VAL B O 1
ATOM 5717 N N . VAL B 1 384 ? 40.265 140.551 35.348 1.00 106.03 384 VAL B N 1
ATOM 5718 C CA . VAL B 1 384 ? 39.045 140.722 34.558 1.00 100.94 384 VAL B CA 1
ATOM 5719 C C . VAL B 1 384 ? 38.288 139.383 34.564 1.00 103.73 384 VAL B C 1
ATOM 5720 O O . VAL B 1 384 ? 38.595 138.475 33.783 1.00 101.22 384 VAL B O 1
ATOM 5724 N N . LYS B 1 385 ? 37.333 139.256 35.500 1.00 102.20 385 LYS B N 1
ATOM 5725 C CA . LYS B 1 385 ? 36.512 138.059 35.670 1.00 101.31 385 LYS B CA 1
ATOM 5726 C C . LYS B 1 385 ? 35.163 138.275 34.990 1.00 100.18 385 LYS B C 1
ATOM 5727 O O . LYS B 1 385 ? 34.392 139.150 35.393 1.00 100.27 385 LYS B O 1
ATOM 5733 N N . ILE B 1 386 ? 34.898 137.506 33.932 1.00 92.46 386 ILE B N 1
ATOM 5734 C CA . ILE B 1 386 ? 33.645 137.612 33.192 1.00 87.90 386 ILE B CA 1
ATOM 5735 C C . ILE B 1 386 ? 32.681 136.542 33.737 1.00 92.58 386 ILE B C 1
ATOM 5736 O O . ILE B 1 386 ? 32.539 135.459 33.166 1.00 90.51 386 ILE B O 1
ATOM 5741 N N . ASP B 1 387 ? 32.077 136.850 34.903 1.00 92.55 387 ASP B N 1
ATOM 5742 C CA . ASP B 1 387 ? 31.159 135.984 35.651 1.00 94.51 387 ASP B CA 1
ATOM 5743 C C . ASP B 1 387 ? 29.814 136.680 35.963 1.00 98.47 387 ASP B C 1
ATOM 5744 O O . ASP B 1 387 ? 29.173 136.372 36.974 1.00 102.22 387 ASP B O 1
ATOM 5749 N N . LYS B 1 388 ? 29.397 137.614 35.086 1.00 90.57 388 LYS B N 1
ATOM 5750 C CA . LYS B 1 388 ? 28.153 138.394 35.186 1.00 89.99 388 LYS B CA 1
ATOM 5751 C C . LYS B 1 388 ? 27.680 138.818 33.773 1.00 88.24 388 LYS B C 1
ATOM 5752 O O . LYS B 1 388 ? 28.520 138.793 32.868 1.00 84.93 388 LYS B O 1
ATOM 5758 N N . PRO B 1 389 ? 26.381 139.169 33.521 1.00 83.92 389 PRO B N 1
ATOM 5759 C CA . PRO B 1 389 ? 25.966 139.504 32.138 1.00 79.00 389 PRO B CA 1
ATOM 5760 C C . PRO B 1 389 ? 26.874 140.504 31.427 1.00 80.74 389 PRO B C 1
ATOM 5761 O O . PRO B 1 389 ? 27.280 141.506 32.019 1.00 82.82 389 PRO B O 1
ATOM 5765 N N . TYR B 1 390 ? 27.250 140.178 30.181 1.00 72.93 390 TYR B N 1
ATOM 5766 C CA . TYR B 1 390 ? 28.204 140.963 29.396 1.00 70.80 390 TYR B CA 1
ATOM 5767 C C . TYR B 1 390 ? 27.852 141.100 27.915 1.00 69.61 390 TYR B C 1
ATOM 5768 O O . TYR B 1 390 ? 27.046 140.332 27.393 1.00 66.36 390 TYR B O 1
ATOM 5777 N N . LEU B 1 391 ? 28.490 142.072 27.237 1.00 65.03 391 LEU B N 1
ATOM 5778 C CA . LEU B 1 391 ? 28.330 142.278 25.802 1.00 60.41 391 LEU B CA 1
ATOM 5779 C C . LEU B 1 391 ? 29.547 141.703 25.090 1.00 62.90 391 LEU B C 1
ATOM 5780 O O . LEU B 1 391 ? 30.666 141.824 25.588 1.00 64.72 391 LEU B O 1
ATOM 5785 N N . LEU B 1 392 ? 29.328 141.070 23.932 1.00 56.41 392 LEU B N 1
ATOM 5786 C CA . LEU B 1 392 ? 30.392 140.505 23.117 1.00 55.15 392 LEU B CA 1
ATOM 5787 C C . LEU B 1 392 ? 30.322 141.081 21.705 1.00 59.41 392 LEU B C 1
ATOM 5788 O O . LEU B 1 392 ? 29.249 141.125 21.097 1.00 57.75 392 LEU B O 1
ATOM 5793 N N . LEU B 1 393 ? 31.471 141.531 21.196 1.00 57.70 393 LEU B N 1
ATOM 5794 C CA . LEU B 1 393 ? 31.599 142.103 19.863 1.00 55.92 393 LEU B CA 1
ATOM 5795 C C . LEU B 1 393 ? 32.748 141.417 19.121 1.00 59.09 393 LEU B C 1
ATOM 5796 O O . LEU B 1 393 ? 33.904 141.519 19.546 1.00 60.57 393 LEU B O 1
ATOM 5801 N N . ILE B 1 394 ? 32.427 140.729 18.009 1.00 51.40 394 ILE B N 1
ATOM 5802 C CA . ILE B 1 394 ? 33.421 140.080 17.154 1.00 51.52 394 ILE B CA 1
ATOM 5803 C C . ILE B 1 394 ? 33.607 140.991 15.941 1.00 54.88 394 ILE B C 1
ATOM 5804 O O . ILE B 1 394 ? 32.687 141.145 15.138 1.00 50.96 394 ILE B O 1
ATOM 5809 N N . TYR B 1 395 ? 34.788 141.616 15.833 1.00 56.21 395 TYR B N 1
ATOM 5810 C CA . TYR B 1 395 ? 35.103 142.584 14.775 1.00 57.37 395 TYR B CA 1
ATOM 5811 C C . TYR B 1 395 ? 36.303 142.157 13.920 1.00 61.31 395 TYR B C 1
ATOM 5812 O O . TYR B 1 395 ? 37.361 141.859 14.476 1.00 62.48 395 TYR B O 1
ATOM 5821 N N . SER B 1 396 ? 36.143 142.167 12.574 1.00 56.58 396 SER B N 1
ATOM 5822 C CA . SER B 1 396 ? 37.230 141.858 11.636 1.00 58.47 396 SER B CA 1
ATOM 5823 C C . SER B 1 396 ? 37.874 143.171 11.231 1.00 66.16 396 SER B C 1
ATOM 5824 O O . SER B 1 396 ? 37.170 144.129 10.902 1.00 65.35 396 SER B O 1
ATOM 5827 N N . GLU B 1 397 ? 39.211 143.207 11.266 1.00 67.01 397 GLU B N 1
ATOM 5828 C CA . GLU B 1 397 ? 40.055 144.383 11.035 1.00 70.09 397 GLU B CA 1
ATOM 5829 C C . GLU B 1 397 ? 40.435 144.694 9.578 1.00 76.35 397 GLU B C 1
ATOM 5830 O O . GLU B 1 397 ? 40.084 145.773 9.093 1.00 76.75 397 GLU B O 1
ATOM 5836 N N . LYS B 1 398 ? 41.193 143.789 8.905 1.00 74.16 398 LYS B N 1
ATOM 5837 C CA . LYS B 1 398 ? 41.685 143.961 7.525 1.00 75.76 398 LYS B CA 1
ATOM 5838 C C . LYS B 1 398 ? 40.534 144.145 6.520 1.00 76.13 398 LYS B C 1
ATOM 5839 O O . LYS B 1 398 ? 40.604 145.008 5.642 1.00 76.73 398 LYS B O 1
ATOM 5845 N N . ILE B 1 399 ? 39.482 143.342 6.662 1.00 69.26 399 ILE B N 1
ATOM 5846 C CA . ILE B 1 399 ? 38.281 143.435 5.840 1.00 66.75 399 ILE B CA 1
ATOM 5847 C C . ILE B 1 399 ? 37.230 143.922 6.840 1.00 69.75 399 ILE B C 1
ATOM 5848 O O . ILE B 1 399 ? 36.697 143.115 7.604 1.00 66.57 399 ILE B O 1
ATOM 5853 N N . PRO B 1 400 ? 37.051 145.263 6.967 1.00 68.59 400 PRO B N 1
ATOM 5854 C CA . PRO B 1 400 ? 36.177 145.790 8.025 1.00 66.85 400 PRO B CA 1
ATOM 5855 C C . PRO B 1 400 ? 34.719 145.359 7.982 1.00 66.30 400 PRO B C 1
ATOM 5856 O O . PRO B 1 400 ? 34.094 145.408 6.920 1.00 64.83 400 PRO B O 1
ATOM 5860 N N . SER B 1 401 ? 34.186 144.935 9.158 1.00 60.77 401 SER B N 1
ATOM 5861 C CA . SER B 1 401 ? 32.796 144.498 9.407 1.00 56.50 401 SER B CA 1
ATOM 5862 C C . SER B 1 401 ? 32.576 143.968 10.825 1.00 56.84 401 SER B C 1
ATOM 5863 O O . SER B 1 401 ? 33.495 143.415 11.430 1.00 56.75 401 SER B O 1
ATOM 5866 N N . VAL B 1 402 ? 31.345 144.132 11.349 1.00 51.43 402 VAL B N 1
ATOM 5867 C CA . VAL B 1 402 ? 30.956 143.604 12.665 1.00 50.40 402 VAL B CA 1
ATOM 5868 C C . VAL B 1 402 ? 30.376 142.218 12.407 1.00 49.24 402 VAL B C 1
ATOM 5869 O O . VAL B 1 402 ? 29.242 142.099 11.923 1.00 46.31 402 VAL B O 1
ATOM 5873 N N . LEU B 1 403 ? 31.178 141.175 12.679 1.00 44.94 403 LEU B N 1
ATOM 5874 C CA . LEU B 1 403 ? 30.768 139.785 12.450 1.00 42.88 403 LEU B CA 1
ATOM 5875 C C . LEU B 1 403 ? 29.668 139.340 13.398 1.00 45.37 403 LEU B C 1
ATOM 5876 O O . LEU B 1 403 ? 28.750 138.639 12.972 1.00 43.08 403 LEU B O 1
ATOM 5881 N N . PHE B 1 404 ? 29.768 139.710 14.689 1.00 42.96 404 PHE B N 1
ATOM 5882 C CA . PHE B 1 404 ? 28.756 139.352 15.687 1.00 41.82 404 PHE B CA 1
ATOM 5883 C C . PHE B 1 404 ? 28.661 140.387 16.763 1.00 47.74 404 PHE B C 1
ATOM 5884 O O . PHE B 1 404 ? 29.666 140.961 17.171 1.00 49.71 404 PHE B O 1
ATOM 5892 N N . LEU B 1 405 ? 27.451 140.564 17.268 1.00 44.28 405 LEU B N 1
ATOM 5893 C CA . LEU B 1 405 ? 27.161 141.419 18.396 1.00 46.83 405 LEU B CA 1
ATOM 5894 C C . LEU B 1 405 ? 26.189 140.661 19.273 1.00 51.63 405 LEU B C 1
ATOM 5895 O O . LEU B 1 405 ? 25.149 140.189 18.801 1.00 48.54 405 LEU B O 1
ATOM 5900 N N . GLY B 1 406 ? 26.569 140.511 20.533 1.00 51.90 406 GLY B N 1
ATOM 5901 C CA . GLY B 1 406 ? 25.761 139.775 21.487 1.00 53.06 406 GLY B CA 1
ATOM 5902 C C . GLY B 1 406 ? 25.739 140.313 22.897 1.00 58.95 406 GLY B C 1
ATOM 5903 O O . GLY B 1 406 ? 26.651 141.022 23.319 1.00 60.06 406 GLY B O 1
ATOM 5904 N N . LYS B 1 407 ? 24.678 139.953 23.623 1.00 56.10 407 LYS B N 1
ATOM 5905 C CA . LYS B 1 407 ? 24.440 140.241 25.031 1.00 59.18 407 LYS B CA 1
ATOM 5906 C C . LYS B 1 407 ? 24.307 138.859 25.689 1.00 63.88 407 LYS B C 1
ATOM 5907 O O . LYS B 1 407 ? 23.332 138.143 25.442 1.00 62.41 407 LYS B O 1
ATOM 5913 N N . ILE B 1 408 ? 25.315 138.466 26.472 1.00 62.07 408 ILE B N 1
ATOM 5914 C CA . ILE B 1 408 ? 25.330 137.161 27.122 1.00 62.87 408 ILE B CA 1
ATOM 5915 C C . ILE B 1 408 ? 24.936 137.264 28.592 1.00 70.54 408 ILE B C 1
ATOM 5916 O O . ILE B 1 408 ? 25.778 137.606 29.426 1.00 72.77 408 ILE B O 1
ATOM 5921 N N . VAL B 1 409 ? 23.658 136.966 28.909 1.00 67.90 409 VAL B N 1
ATOM 5922 C CA . VAL B 1 409 ? 23.172 136.963 30.299 1.00 72.46 409 VAL B CA 1
ATOM 5923 C C . VAL B 1 409 ? 23.464 135.615 30.972 1.00 78.97 409 VAL B C 1
ATOM 5924 O O . VAL B 1 409 ? 23.497 135.533 32.198 1.00 82.86 409 VAL B O 1
ATOM 5928 N N . ASN B 1 410 ? 23.669 134.566 30.148 1.00 74.11 410 ASN B N 1
ATOM 5929 C CA . ASN B 1 410 ? 23.962 133.190 30.550 1.00 76.18 410 ASN B CA 1
ATOM 5930 C C . ASN B 1 410 ? 24.721 132.487 29.406 1.00 77.49 410 ASN B C 1
ATOM 5931 O O . ASN B 1 410 ? 24.158 132.316 28.322 1.00 72.97 410 ASN B O 1
ATOM 5936 N N . PRO B 1 411 ? 25.983 132.053 29.628 1.00 76.60 411 PRO B N 1
ATOM 5937 C CA . PRO B 1 411 ? 26.736 131.392 28.545 1.00 74.45 411 PRO B CA 1
ATOM 5938 C C . PRO B 1 411 ? 26.241 129.998 28.157 1.00 79.48 411 PRO B C 1
ATOM 5939 O O . PRO B 1 411 ? 26.430 129.586 27.010 1.00 75.90 411 PRO B O 1
ATOM 5943 N N . ILE B 1 412 ? 25.613 129.277 29.104 1.00 80.62 412 ILE B N 1
ATOM 5944 C CA . ILE B 1 412 ? 25.088 127.926 28.868 1.00 81.67 412 ILE B CA 1
ATOM 5945 C C . ILE B 1 412 ? 23.598 127.901 28.467 1.00 84.85 412 ILE B C 1
ATOM 5946 O O . ILE B 1 412 ? 23.115 126.877 27.977 1.00 84.61 412 ILE B O 1
ATOM 5951 N N . GLY B 1 413 ? 22.905 129.026 28.659 1.00 80.48 413 GLY B N 1
ATOM 5952 C CA . GLY B 1 413 ? 21.490 129.183 28.336 1.00 104.59 413 GLY B CA 1
ATOM 5953 C C . GLY B 1 413 ? 21.195 129.201 26.851 1.00 126.55 413 GLY B C 1
ATOM 5954 O O . GLY B 1 413 ? 22.098 129.382 26.032 1.00 88.35 413 GLY B O 1
#

Nearest PDB structures (foldseek):
  4if8-assembly1_A  TM=1.003E+00  e=1.552E-80  Homo sapiens
  5ei0-assembly1_A  TM=9.251E-01  e=5.409E-62  Homo sapiens
  5ei0-assembly2_E  TM=9.164E-01  e=6.068E-62  Homo sapiens
  1oph-assembly1_A  TM=9.579E-01  e=5.022E-45  Homo sapiens
  2ol2-assembly1_A  TM=9.507E-01  e=1.334E-43  Homo sapiens

Sequence (728 aa):
QGWKQRMAAKELARQNMDLGFKLLKKLAFYNPGRNIFLSPLSISTAFSMLCLGAQDSTLDEIKQGFNFRKMPEKDLHEGFHYIIHELTQKTQDLKLSIGNTLFIDQRLQPQRKFLEDAKNFYSAETILTNFQNLEMAQKQINDFISQKTHGKINNLIENIDPGTVMLLANYIFFRARWKHEFDPNVTKEEDFFLEKNSSVKVPMMFRSGIYQVGYDDKLSCTILEIPYQKNITAIFILPDEGKLKHLEKGLQVDTFSRWKTLLSRRVVDVSVPRLHMTGTFDLKKTLSYIGVSKIFEEHGDLTKIAPHRSLKVGEAVHKAELKMDERGTEMETPLVVKIDKPYLLLIYSEKIPSVLFLGKIVNPIGKEVQGWKQRMAAKELARQNMDLGFKLLKKLAFYNPGRNIFLSPLSISTAFSMLCLGAQDSTLDEIKQGFNFRKMPEKDLHEGFHYIIHELTQKTQDLKLSIGNTLFIDQRLQPQRKFLEDAKNFYSAETILTNFQNLEMAQKQINDFISQKTHGKINNLIENIDPGTVMLLANYIFFRARWKHEFDPNVTKEEDFFLEKNSSVKVPMMFRSGIYQVGYDDKLSCTILEIPYQKNITAIFILPDELKHLEKGLQVDTFSRWKTLLSRRVVDVSVPRLHMTGTFDLKKTLSYIGVSKIFEEHGDLTKIAPHRSLKVGEAVHKAELKMDERGTLVVKIDKPYLLLIYSEKIPSVLFLGKIVNPIG

GO terms:
  GO:0005515 protein binding (F, IPI)
  GO:0140678 molecular function inhibitor activity (F, IMP)

Solvent-accessible surface area: 32610 Å² total; per-residue (Å²): 209,27,146,76,47,94,78,6,0,128,66,5,4,119,18,2,17,34,8,0,5,72,0,1,57,86,22,7,151,115,54,76,62,141,30,9,2,1,0,0,0,0,0,4,0,0,0,0,1,0,1,18,0,0,72,102,47,1,26,86,35,0,38,92,9,8,42,6,151,152,33,90,55,127,21,0,12,29,0,2,73,37,0,6,120,72,5,64,47,170,60,140,35,3,69,0,38,10,3,0,0,2,0,0,8,97,135,13,126,26,66,186,146,4,64,70,21,5,140,88,62,1,74,5,49,29,46,84,3,38,8,146,59,38,120,105,2,43,103,64,0,9,46,57,0,3,103,82,4,93,1,35,0,2,28,4,2,128,86,10,66,114,69,7,51,0,0,0,0,0,4,0,20,0,20,9,71,2,96,91,66,1,64,85,133,51,23,117,102,72,54,0,74,50,112,174,138,46,49,47,119,0,29,8,0,73,54,55,13,67,7,62,7,13,99,1,115,136,11,16,0,30,0,1,12,3,44,8,64,80,90,6,10,0,2,0,0,17,5,50,122,85,72,37,135,75,0,13,153,24,1,93,29,97,7,10,67,69,3,68,115,72,27,57,145,100,16,0,33,0,11,0,0,87,8,76,7,65,9,72,28,65,0,75,147,4,0,68,62,19,50,0,51,62,0,12,77,106,80,42,10,4,64,88,0,0,68,108,223,58,4,70,0,3,22,0,11,0,18,0,1,0,70,4,33,17,97,11,49,174,200,83,119,55,62,96,9,116,0,29,56,26,0,0,0,0,0,26,2,70,148,13,15,0,2,0,0,3,0,5,0,22,28,7,89,25,195,177,134,168,14,145,79,60,83,61,7,0,108,76,1,5,134,10,2,10,42,0,0,4,61,0,1,73,86,6,12,147,114,59,88,59,172,34,8,2,1,0,0,0,0,0,2,0,0,0,0,0,0,0,22,0,0,69,101,47,2,19,83,36,0,18,118,7,0,35,2,152,166,22,87,58,137,26,0,13,47,0,0,64,33,0,10,122,73,6,48,57,160,63,140,31,3,81,2,41,18,1,1,0,1,1,0,9,74,116,30,134,24,75,186,155,4,54,83,24,0,120,88,60,3,75,2,50,24,50,88,1,18,13,140,57,55,138,78,0,50,71,41,0,7,34,45,0,2,56,61,4,92,2,93,1,15,40,14,5,136,102,13,67,126,63,4,49,0,0,0,1,1,14,0,14,0,32,14,74,3,110,81,93,2,81,80,144,86,25,140,100,60,47,0,83,55,132,179,154,48,54,52,130,0,27,5,1,74,57,62,15,127,10,69,24,9,105,2,120,140,4,46,0,32,1,0,16,2,47,4,69,84,83,6,8,0,1,1,1,13,7,65,164,44,149,108,1,13,142,27,6,119,56,96,5,20,58,82,1,92,115,81,24,72,198,133,105,2,54,0,5,0,0,105,4,95,13,71,14,77,21,73,0,80,127,4,0,58,39,16,48,0,38,64,1,2,70,111,76,23,10,3,45,82,0,0,75,59,196,72,2,66,0,5,24,0,16,0,30,0,14,0,74,3,21,24,126,9,79,137,102,10,94,0,25,74,25,0,2,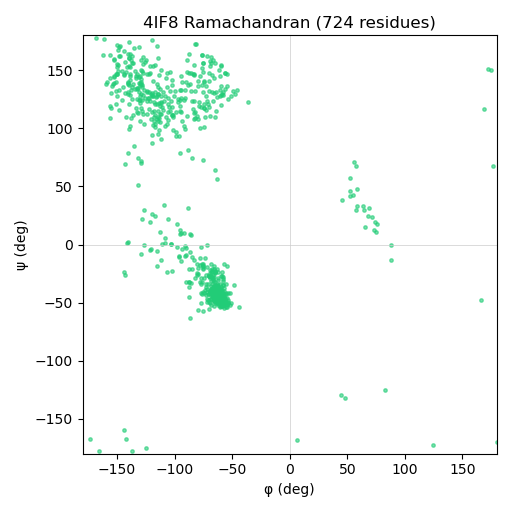0,0,0,23,2,68,147,21,18,0,0,0,0,2,0,10,0,19,30,6,103,66

InterPro domains:
  IPR000215 Serpin family [PTHR11461] (48-411)
  IPR023796 Serpin domain [PF00079] (51-411)
  IPR023796 Serpin domain [SM00093] (57-411)
  IPR036186 Serpin superfamily [SSF56574] (9-411)
  IPR042178 Serpin superfamily, domain 1 [G3DSA:3.30.497.10] (52-362)
  IPR042185 Serpin superfamily, domain 2 [G3DSA:2.30.39.10] (214-411)

Foldseek 3Di:
DCPLLLVLLVVLQLLLLFVLLLLLLVCCVVDPLDKAKAFSLLVLLQLLLLLLQFDDPQNVLSCQLSVVPPDDNVSNLSNQLVLQVVQPDDDPFKHKHKEKEKEFAQVWDFAPSSQCSSCNRPVYHYHHAHLVPFVVRQVVVQVVVCVVSVNQDGSQDDGADRPARIAIEIEMEIDGAFQAFFDLVQFDFDWFPLAPPDTDTFRKTKDWAKWWWFADPQQQWIWTWTHGNAQKIKIKTGHDHPRPSSNSVPRDSVVVVVSVVGIDIFTATEIGGWAWDKHKDWCCVSSVSSPNHVLCFFDCTRVNRTDDRGDHHVTYMYMYTYTGHRGHDDDDDHDYDHNRAWIWIFIARDSSGHGRMIMTPSDRVHD/DVVCPLLLVLLVVLQLLLLFLLLLLLLLCCVVPPLDKDKAFSLQVLLQLLLLLLQFDDPQNVQSCVLSVVPVDDNVSNLSNNLSLQVVQDDDDLQKHKHKAKEKEFAQVQDFAPSSQCSSCNRRVYHYHHANLVDVVRRQCVVQVVVCVVVVNPRGSLDDDADPPARMAIEIEMAIDGAFLDFFDVVQWDFDWFDLDPPDTDTFTKTKDKDKWKWFADPPQQWIWTWTGGNAQKIKIKTGHPRPSSNSVPRDSVVVVVRVVGIDIDIETDIGTWAWDKDKDWCCVSSVSSVNHVQCAQQLGRCNGGNDSRDHHVTYMYIYTDGGDRGHVVYDHNRAWIWIWMFGDPSGHTGMIMIPSDRVD

Radius of gyration: 29.28 Å; Cα contacts (8 Å, |Δi|>4): 1647; chains: 2; bounding box: 50×79×79 Å

B-factor: mean 53.03, std 29.84, range [13.88, 185.31]

Organism: Homo sapiens (NCBI:txid9606)